Protein AF-A0A9N8HXL7-F1 (afdb_monomer_lite)

pLDDT: mean 75.92, std 20.75, range [25.47, 97.88]

Radius of gyration: 31.37 Å; chains: 1; bounding box: 71×109×78 Å

Foldseek 3Di:
DDDLLQDLVNLVVVLVPDDCQDLSVLVSVLCCCQVVVDDQDPPQPAWAALLRDPVSPFDWQQCDDAPSDPDGPVSLRTGTCSVPVSNNVSSNLQSQLRPGPPHDDFQALADVDDDFPAQQDADQVPRDGLVNLRSVRSSGHPVCNCPSPPPDQFSSCVLSHHPPDDQPQPAALAAAFKDWDPQQPAFPVRGPHGVVNLRSRRSGGNDPVVRVVSHQGVCLVTIDGDHPPPDDDDDDDDLFLQPVNDQQPAQQDADAPPGDGSVRLRPPPDDDPSCSSVSHPCLQFFVSCQLSHRPPVPDQPPLAALEDPQKDFDPQVQFQPAARDDDRHGLVSLRSRRSGTPDVVSRVRSSLSCVLSVRIDHPPPDPPVPDDPQPPFQQALAPPNADQPQQVDDDFLDSHGNVNVRVVSRVDGDDPLSVVLQVLCQQWFRSCQLSCRPPDDFPPQAALEPDQKDFPDQQFADVLRRHGNVSLRSRRSGTDDVVLRVLSNLLSHVGTIDHPPDDPDPDDDDDDDDDDDDDDDDDDDDDDDDDDDDDDDDDDDDDDDDDPVPPPSVVSNNSSSVSSNVVSVVSVVPNDDDDPPPDDDDDDDDD

Secondary structure (DSSP, 8-state):
-EETTEEHHHHHHHHTTS-TTSHHHHHHHHHHHHHS-PPPPTT---B--TT--TTS-----TTPBPTTSS-BTTTTTT-B-TTTHHHHHHHHHHHHHTT-TTPPPBP-SSTTS---S-TTPBPTTT--BHHHHHHHHHHSBTTTHHHHSTT-SB-HHHHTT-TT--------SSPBTBEE--TTPBPTTSTT-BHHHHHHHHTTB--HHHHHHIIIIIHHHHEES--TT---PPP-S---SSTTSPPPS-TT-EETTTTEEHHHHHHS---S-TTTTTTTHHHHHB-HHHHTT-TT------S--SS-BTBEES-TTPBP-SSS--TT-BHHHHHHHHHHB--HHHHHHHHHHHHHHT-EE-TT----SS-----TTB--SSGGGPPPS-TTPBPTTSS-BHHHHHHHHHHSBTTHHHHHHHHHHHTTB-HHHHTT-TTPPP-----SS-BTBEES-TT-EETTTTEEHHHHHHHHHHB--HHHHHHHHHHHHHHTEE-TT------PPP--------------------------------------TTSHHHHHHHHHHHHHHHHHHHHHHHH----------------

Organism: NCBI:txid568900

Sequence (591 aa):
MSFDGVTCTDWLAVAGNAPANSPQCAFDRMVGVWFCGCPVPAGVTETCTLCGDDDGTAPFNAEKTFPDSDVTCQDIESIPAIDGDATCRELRTMGDYCECPFAGERCSMCPGGGDPIYPNRTFLTTGESCQYILDILYASPRSDCGQYVPDMMIDFASYCGCPNTLAPRTCDLCPDGMTLGDPSKEVMLAPGATCGDFVTYAEHITGAQLCGFMHEVVALECCVGSPSGSSTHGTVEDCSFCGDGSSVAYPDRSIVGINTTCAELASRPIESDCHSTYDTELDLLLDTGIYCGCPNASESAGVCSFCPPGEELLYPEMMITHGVPVNHATCEEYAAMAESTYDPTFCSAVQSVGDLNGCCGVPGENATSGGPDLPADSCQLCEGGAHVQYGERLFLGTNINCRTYHQEMQTVPQGPVCDAIFSDFNATFDPQIYCGCPDAVSTGQCSLCPAGTEMVDPSIFISQILTTCGQMSDIADATSNEEFCSSIEQVGEYYCCFSPGTPPSTGPPGSTGPPGSDGDVRHLRSSVLPLPEAVKDEEDHVPGGVDTAKRPYHFAAIKAVDKVEKAITHLVDNGVVFRNTNDFVEEDHSN

Structure (mmCIF, N/CA/C/O backbone):
data_AF-A0A9N8HXL7-F1
#
_entry.id   AF-A0A9N8HXL7-F1
#
loop_
_atom_site.group_PDB
_atom_site.id
_atom_site.type_symbol
_atom_site.label_atom_id
_atom_site.label_alt_id
_atom_site.label_comp_id
_atom_site.label_asym_id
_atom_site.label_entity_id
_atom_site.label_seq_id
_atom_site.pdbx_PDB_ins_code
_atom_site.Cartn_x
_atom_site.Cartn_y
_atom_site.Cartn_z
_atom_site.occupancy
_atom_site.B_iso_or_equiv
_atom_site.auth_seq_id
_atom_site.auth_comp_id
_atom_site.auth_asym_id
_atom_site.auth_atom_id
_atom_site.pdbx_PDB_model_num
ATOM 1 N N . MET A 1 1 ? -21.945 7.891 7.919 1.00 59.03 1 MET A N 1
ATOM 2 C CA . MET A 1 1 ? -20.683 8.368 8.523 1.00 59.03 1 MET A CA 1
ATOM 3 C C . MET A 1 1 ? -19.655 7.278 8.297 1.00 59.03 1 MET A C 1
ATOM 5 O O . MET A 1 1 ? -20.061 6.129 8.148 1.00 59.03 1 MET A O 1
ATOM 9 N N . SER A 1 2 ? -18.380 7.632 8.217 1.00 61.41 2 SER A N 1
ATOM 10 C CA . SER A 1 2 ? -17.288 6.689 7.982 1.00 61.41 2 SER A CA 1
ATOM 11 C C . SER A 1 2 ? -16.109 7.050 8.870 1.00 61.41 2 SER A C 1
ATOM 13 O O . SER A 1 2 ? -15.784 8.231 8.983 1.00 61.41 2 SER A O 1
ATOM 15 N N . PHE A 1 3 ? -15.478 6.047 9.465 1.00 68.50 3 PHE A N 1
ATOM 16 C CA . PHE A 1 3 ? -14.226 6.189 10.200 1.00 68.50 3 PHE A CA 1
ATOM 17 C C . PHE A 1 3 ? -13.106 5.683 9.292 1.00 68.50 3 PHE A C 1
ATOM 19 O O . PHE A 1 3 ? -13.250 4.603 8.733 1.00 68.50 3 PHE A O 1
ATOM 26 N N . ASP A 1 4 ? -12.063 6.480 9.047 1.00 68.94 4 ASP A N 1
ATOM 27 C CA . ASP A 1 4 ? -11.021 6.156 8.050 1.00 68.94 4 ASP A CA 1
ATOM 28 C C . ASP A 1 4 ? -11.594 5.813 6.641 1.00 68.94 4 ASP A C 1
ATOM 30 O O . ASP A 1 4 ? -11.082 5.013 5.862 1.00 68.94 4 ASP A O 1
ATOM 34 N N . GLY A 1 5 ? -12.754 6.379 6.288 1.00 70.44 5 GLY A N 1
ATOM 35 C CA . GLY A 1 5 ? -13.493 6.022 5.063 1.00 70.44 5 GLY A CA 1
ATOM 36 C C . GLY A 1 5 ? -14.136 4.618 5.053 1.00 70.44 5 GLY A C 1
ATOM 37 O O . GLY A 1 5 ? -14.958 4.332 4.176 1.00 70.44 5 GLY A O 1
ATOM 38 N N . VAL A 1 6 ? -13.870 3.776 6.053 1.00 73.50 6 VAL A N 1
ATOM 39 C CA . VAL A 1 6 ? -14.610 2.538 6.344 1.00 73.50 6 VAL A CA 1
ATOM 40 C C . VAL A 1 6 ? -16.033 2.926 6.761 1.00 73.50 6 VAL A C 1
ATOM 42 O O . VAL A 1 6 ? -16.216 3.805 7.610 1.00 73.50 6 VAL A O 1
ATOM 45 N N . THR A 1 7 ? -17.071 2.357 6.134 1.00 85.25 7 THR A N 1
ATOM 46 C CA . THR A 1 7 ? -18.445 2.634 6.580 1.00 85.25 7 THR A CA 1
ATOM 47 C C . THR A 1 7 ? -18.757 1.840 7.843 1.00 85.25 7 THR A C 1
ATOM 49 O O . THR A 1 7 ? -18.029 0.940 8.250 1.00 85.25 7 THR A O 1
ATOM 52 N N . CYS A 1 8 ? -19.872 2.167 8.483 1.00 87.44 8 CYS A N 1
ATOM 53 C CA . CYS A 1 8 ? -20.307 1.459 9.678 1.00 87.44 8 CYS A CA 1
ATOM 54 C C . CYS A 1 8 ? -20.730 0.005 9.458 1.00 87.44 8 CYS A C 1
ATOM 56 O O . CYS A 1 8 ? -20.839 -0.726 10.442 1.00 87.44 8 CYS A O 1
ATOM 58 N N . THR A 1 9 ? -20.975 -0.408 8.216 1.00 84.75 9 THR A N 1
ATOM 59 C CA . THR A 1 9 ? -21.351 -1.788 7.906 1.00 84.75 9 THR A CA 1
ATOM 60 C C . THR A 1 9 ? -20.084 -2.600 7.575 1.00 84.75 9 THR A C 1
ATOM 62 O O . THR A 1 9 ? -19.847 -3.603 8.248 1.00 84.75 9 THR A O 1
ATOM 65 N N . ASP A 1 10 ? -19.167 -2.059 6.757 1.00 82.44 10 ASP A N 1
ATOM 66 C CA . ASP A 1 10 ? -17.783 -2.543 6.587 1.00 82.44 10 ASP A CA 1
ATOM 67 C C . ASP A 1 10 ? -17.081 -2.767 7.945 1.00 82.44 10 ASP A C 1
ATOM 69 O O . ASP A 1 10 ? -16.520 -3.830 8.218 1.00 82.44 10 ASP A O 1
ATOM 73 N N . TRP A 1 11 ? -17.134 -1.761 8.830 1.00 86.25 11 TRP A N 1
ATOM 74 C CA . TRP A 1 11 ? -16.525 -1.822 10.161 1.00 86.25 11 TRP A CA 1
ATOM 75 C C . TRP A 1 11 ? -17.117 -2.968 10.992 1.00 86.25 11 TRP A C 1
ATOM 77 O O . TRP A 1 11 ? -16.378 -3.677 11.673 1.00 86.25 11 TRP A O 1
ATOM 87 N N . LEU A 1 12 ? -18.434 -3.192 10.914 1.00 85.00 12 LEU A N 1
ATOM 88 C CA . LEU A 1 12 ? -19.108 -4.255 11.661 1.00 85.00 12 LEU A CA 1
ATOM 89 C C . LEU A 1 12 ? -18.654 -5.652 11.202 1.00 85.00 12 LEU A C 1
ATOM 91 O O . LEU A 1 12 ? -18.534 -6.550 12.038 1.00 85.00 12 LEU A O 1
ATOM 95 N N . ALA A 1 13 ? -18.371 -5.826 9.906 1.00 82.06 13 ALA A N 1
ATOM 96 C CA . ALA A 1 13 ? -17.837 -7.072 9.360 1.00 82.06 13 ALA A CA 1
ATOM 97 C C . ALA A 1 13 ? -16.423 -7.370 9.890 1.00 82.06 13 ALA A C 1
ATOM 99 O O . ALA A 1 13 ? -16.151 -8.488 10.327 1.00 82.06 13 ALA A O 1
ATOM 100 N N . VAL A 1 14 ? -15.540 -6.364 9.938 1.00 81.31 14 VAL A N 1
ATOM 101 C CA . VAL A 1 14 ? -14.172 -6.519 10.468 1.00 81.31 14 VAL A CA 1
ATOM 102 C C . VAL A 1 14 ? -14.176 -6.724 11.989 1.00 81.31 14 VAL A C 1
ATOM 104 O O . VAL A 1 14 ? -13.532 -7.645 12.495 1.00 81.31 14 VAL A O 1
ATOM 107 N N . ALA A 1 15 ? -14.953 -5.925 12.725 1.00 84.38 15 ALA A N 1
ATOM 108 C CA . ALA A 1 15 ? -15.041 -5.963 14.186 1.00 84.38 15 ALA A CA 1
ATOM 109 C C . ALA A 1 15 ? -15.518 -7.314 14.747 1.00 84.38 15 ALA A C 1
ATOM 111 O O . ALA A 1 15 ? -15.169 -7.678 15.872 1.00 84.38 15 ALA A O 1
ATOM 112 N N . GLY A 1 16 ? -16.300 -8.077 13.972 1.00 83.44 16 GLY A N 1
ATOM 113 C CA . GLY A 1 16 ? -16.744 -9.423 14.343 1.00 83.44 16 GLY A CA 1
ATOM 114 C C . GLY A 1 16 ? -15.603 -10.433 14.522 1.00 83.44 16 GLY A C 1
ATOM 115 O O . GLY A 1 16 ? -15.763 -11.400 15.268 1.00 83.44 16 GLY A O 1
ATOM 116 N N . ASN A 1 17 ? -14.448 -10.188 13.896 1.00 84.94 17 ASN A N 1
ATOM 117 C CA . ASN A 1 17 ? -13.295 -11.091 13.901 1.00 84.94 17 ASN A CA 1
ATOM 118 C C . ASN A 1 17 ? -12.303 -10.824 15.052 1.00 84.94 17 ASN A C 1
ATOM 120 O O . ASN A 1 17 ? -11.430 -11.650 15.330 1.00 84.94 17 ASN A O 1
ATOM 124 N N . ALA A 1 18 ? -12.434 -9.700 15.764 1.00 84.81 18 ALA A N 1
ATOM 125 C CA . ALA A 1 18 ? -11.556 -9.366 16.881 1.00 84.81 18 ALA A CA 1
ATOM 126 C C . ALA A 1 18 ? -11.794 -10.306 18.088 1.00 84.81 18 ALA A C 1
ATOM 128 O O . ALA A 1 18 ? -12.929 -10.437 18.559 1.00 84.81 18 ALA A O 1
ATOM 129 N N . PRO A 1 19 ? -10.753 -10.935 18.680 1.00 88.00 19 PRO A N 1
ATOM 130 C CA . PRO A 1 19 ? -10.935 -11.803 19.842 1.00 88.00 19 PRO A CA 1
ATOM 131 C C . PRO A 1 19 ? -11.591 -11.047 21.004 1.00 88.00 19 PRO A C 1
ATOM 133 O O . PRO A 1 19 ? -11.106 -9.990 21.399 1.00 88.00 19 PRO A O 1
ATOM 136 N N . ALA A 1 20 ? -12.644 -11.609 21.603 1.00 85.44 20 ALA A N 1
ATOM 137 C CA . ALA A 1 20 ? -13.567 -10.901 22.509 1.00 85.44 20 ALA A CA 1
ATOM 138 C C . ALA A 1 20 ? -12.960 -10.221 23.763 1.00 85.44 20 ALA A C 1
ATOM 140 O O . ALA A 1 20 ? -13.655 -9.474 24.442 1.00 85.44 20 ALA A O 1
ATOM 141 N N . ASN A 1 21 ? -11.694 -10.495 24.102 1.00 83.19 21 ASN A N 1
ATOM 142 C CA . ASN A 1 21 ? -10.963 -9.867 25.215 1.00 83.19 21 ASN A CA 1
ATOM 143 C C . ASN A 1 21 ? -9.659 -9.176 24.752 1.00 83.19 21 ASN A C 1
ATOM 145 O O . ASN A 1 21 ? -8.730 -9.018 25.543 1.00 83.19 21 ASN A O 1
ATOM 149 N N . SER A 1 22 ? -9.545 -8.849 23.462 1.00 86.06 22 SER A N 1
ATOM 150 C CA . SER A 1 22 ? -8.390 -8.155 22.882 1.00 86.06 22 SER A CA 1
ATOM 151 C C . SER A 1 22 ? -8.543 -6.627 22.953 1.00 86.06 22 SER A C 1
ATOM 153 O O . SER A 1 22 ? -9.677 -6.140 22.946 1.00 86.06 22 SER A O 1
ATOM 155 N N . PRO A 1 23 ? -7.424 -5.873 22.946 1.00 81.31 23 PRO A N 1
ATOM 156 C CA . PRO A 1 23 ? -7.419 -4.430 22.690 1.00 81.31 23 PRO A CA 1
ATOM 157 C C . PRO A 1 23 ? -8.242 -4.053 21.454 1.00 81.31 23 PRO A C 1
ATOM 159 O O . PRO A 1 23 ? -9.098 -3.178 21.530 1.00 81.31 23 PRO A O 1
ATOM 162 N N . GLN A 1 24 ? -8.068 -4.804 20.359 1.00 84.06 24 GLN A N 1
ATOM 163 C CA . GLN A 1 24 ? -8.791 -4.607 19.104 1.00 84.06 24 GLN A CA 1
ATOM 164 C C . GLN A 1 24 ? -10.314 -4.662 19.296 1.00 84.06 24 GLN A C 1
ATOM 166 O O . GLN A 1 24 ? -11.006 -3.735 18.905 1.00 84.06 24 GLN A O 1
ATOM 171 N N . CYS A 1 25 ? -10.847 -5.671 19.994 1.00 89.75 25 CYS A N 1
ATOM 172 C CA . CYS A 1 25 ? -12.292 -5.770 20.239 1.00 89.75 25 CYS A CA 1
ATOM 173 C C . CYS A 1 25 ? -12.832 -4.604 21.094 1.00 89.75 25 CYS A C 1
ATOM 175 O O . CYS A 1 25 ? -13.943 -4.124 20.857 1.00 89.75 25 CYS A O 1
ATOM 177 N N . ALA A 1 26 ? -12.055 -4.126 22.073 1.00 89.31 26 ALA A N 1
ATOM 178 C CA . ALA A 1 26 ? -12.432 -2.973 22.891 1.00 89.31 26 ALA A CA 1
ATOM 179 C C . ALA A 1 26 ? -12.397 -1.656 22.089 1.00 89.31 26 ALA A C 1
ATOM 181 O O . ALA A 1 26 ? -13.308 -0.837 22.232 1.00 89.31 26 ALA A O 1
ATOM 182 N N . PHE A 1 27 ? -11.393 -1.482 21.222 1.00 87.25 27 PHE A N 1
ATOM 183 C CA . PHE A 1 27 ? -11.298 -0.385 20.254 1.00 87.25 27 PHE A CA 1
ATOM 184 C C . PHE A 1 27 ? -12.463 -0.413 19.258 1.00 87.25 27 PHE A C 1
ATOM 186 O O . PHE A 1 27 ? -13.167 0.581 19.102 1.00 87.25 27 PHE A O 1
ATOM 193 N N . ASP A 1 28 ? -12.730 -1.567 18.650 1.00 89.19 28 ASP A N 1
ATOM 194 C CA . ASP A 1 28 ? -13.801 -1.735 17.677 1.00 89.19 28 ASP A CA 1
ATOM 195 C C . ASP A 1 28 ? -15.148 -1.388 18.305 1.00 89.19 28 ASP A C 1
ATOM 197 O O . ASP A 1 28 ? -15.876 -0.538 17.801 1.00 89.19 28 ASP A O 1
ATOM 201 N N . ARG A 1 29 ? -15.488 -1.968 19.461 1.00 90.31 29 ARG A N 1
ATOM 202 C CA . ARG A 1 29 ? -16.770 -1.675 20.125 1.00 90.31 29 ARG A CA 1
ATOM 203 C C . ARG A 1 29 ? -16.910 -0.209 20.527 1.00 90.31 29 ARG A C 1
ATOM 205 O O . ARG A 1 29 ? -18.027 0.312 20.511 1.00 90.31 29 ARG A O 1
ATOM 212 N N . MET A 1 30 ? -15.803 0.455 20.849 1.00 89.88 30 MET A N 1
ATOM 213 C CA . MET A 1 30 ? -15.746 1.899 21.054 1.00 89.88 30 MET A CA 1
ATOM 214 C C . MET A 1 30 ? -16.065 2.672 19.765 1.00 89.88 30 MET A C 1
ATOM 216 O O . MET A 1 30 ? -16.946 3.535 19.792 1.00 89.88 30 MET A O 1
ATOM 220 N N . VAL A 1 31 ? -15.438 2.316 18.639 1.00 87.38 31 VAL A N 1
ATOM 221 C CA . VAL A 1 31 ? -15.729 2.881 17.311 1.00 87.38 31 VAL A CA 1
ATOM 222 C C . VAL A 1 31 ? -17.202 2.667 16.938 1.00 87.38 31 VAL A C 1
ATOM 224 O O . VAL A 1 31 ? -17.898 3.626 16.612 1.00 87.38 31 VAL A O 1
ATOM 227 N N . GLY A 1 32 ? -17.733 1.452 17.079 1.00 90.50 32 GLY A N 1
ATOM 228 C CA . GLY A 1 32 ? -19.128 1.137 16.757 1.00 90.50 32 GLY A CA 1
ATOM 229 C C . GLY A 1 32 ? -20.151 1.943 17.563 1.00 90.50 32 GLY A C 1
ATOM 230 O O . GLY A 1 32 ? -21.114 2.478 17.012 1.00 90.50 32 GLY A O 1
ATOM 231 N N . VAL A 1 33 ? -19.952 2.082 18.877 1.00 90.38 33 VAL A N 1
ATOM 232 C CA . VAL A 1 33 ? -20.838 2.905 19.718 1.00 90.38 33 VAL A CA 1
ATOM 233 C C . VAL A 1 33 ? -20.767 4.377 19.328 1.00 90.38 33 VAL A C 1
ATOM 235 O O . VAL A 1 33 ? -21.809 5.028 19.226 1.00 90.38 33 VAL A O 1
ATOM 238 N N . TRP A 1 34 ? -19.562 4.904 19.115 1.00 83.75 34 TRP A N 1
ATOM 239 C CA . TRP A 1 34 ? -19.370 6.338 18.948 1.00 83.75 34 TRP A CA 1
ATOM 240 C C . TRP A 1 34 ? -19.646 6.831 17.512 1.00 83.75 34 TRP A C 1
ATOM 242 O O . TRP A 1 34 ? -20.420 7.772 17.336 1.00 83.75 34 TRP A O 1
ATOM 252 N N . PHE A 1 35 ? -19.122 6.158 16.484 1.00 83.81 35 PHE A N 1
ATOM 253 C CA . PHE A 1 35 ? -19.352 6.501 15.070 1.00 83.81 35 PHE A CA 1
ATOM 254 C C . PHE A 1 35 ? -20.648 5.950 14.505 1.00 83.81 35 PHE A C 1
ATOM 256 O O . PHE A 1 35 ? -21.363 6.629 13.767 1.00 83.81 35 PHE A O 1
ATOM 263 N N . CYS A 1 36 ? -20.920 4.684 14.809 1.00 89.44 36 CYS A N 1
ATOM 264 C CA . CYS A 1 36 ? -21.985 3.928 14.161 1.00 89.44 36 CYS A CA 1
ATOM 265 C C . CYS A 1 36 ? -23.289 3.952 14.954 1.00 89.44 36 CYS A C 1
ATOM 267 O O . CYS A 1 36 ? -24.288 3.365 14.537 1.00 89.44 36 CYS A O 1
ATOM 269 N N . GLY A 1 37 ? -23.301 4.675 16.078 1.00 89.44 37 GLY A N 1
ATOM 270 C CA . GLY A 1 37 ? -24.470 4.838 16.928 1.00 89.44 37 GLY A CA 1
ATOM 271 C C . GLY A 1 37 ? -24.948 3.521 17.535 1.00 89.44 37 GLY A C 1
ATOM 272 O O . GLY A 1 37 ? -26.128 3.410 17.880 1.00 89.44 37 GLY A O 1
ATOM 273 N N . CYS A 1 38 ? -24.072 2.512 17.652 1.00 90.44 38 CYS A N 1
ATOM 274 C CA . CYS A 1 38 ? -24.428 1.265 18.314 1.00 90.44 38 CYS A CA 1
ATOM 275 C C . CYS A 1 38 ? -24.869 1.561 19.761 1.00 90.44 38 CYS A C 1
ATOM 277 O O . CYS A 1 38 ? -24.256 2.380 20.451 1.00 90.44 38 CYS A O 1
ATOM 279 N N . PRO A 1 39 ? -25.943 0.922 20.255 1.00 91.31 39 PRO A N 1
ATOM 280 C CA . PRO A 1 39 ? -26.485 1.241 21.566 1.00 91.31 39 PRO A CA 1
ATOM 281 C C . PRO A 1 39 ? -25.496 0.871 22.678 1.00 91.31 39 PRO A C 1
ATOM 283 O O . PRO A 1 39 ? -25.076 -0.281 22.793 1.00 91.31 39 PRO A O 1
ATOM 286 N N . VAL A 1 40 ? -25.187 1.841 23.543 1.00 93.19 40 VAL A N 1
ATOM 287 C CA . VAL A 1 40 ? -24.407 1.615 24.770 1.00 93.19 40 VAL A CA 1
ATOM 288 C C . VAL A 1 40 ? -25.087 0.521 25.617 1.00 93.19 40 VAL A C 1
ATOM 290 O O . VAL A 1 40 ? -26.293 0.627 25.875 1.00 93.19 40 VAL A O 1
ATOM 293 N N . PRO A 1 41 ? -24.360 -0.517 26.081 1.00 92.38 41 PRO A N 1
ATOM 294 C CA . PRO A 1 41 ? -24.943 -1.579 26.896 1.00 92.38 41 PRO A CA 1
ATOM 295 C C . PRO A 1 41 ? -25.628 -1.060 28.168 1.00 92.38 41 PRO A C 1
ATOM 297 O O . PRO A 1 41 ? -25.108 -0.208 28.893 1.00 92.38 41 PRO A O 1
ATOM 300 N N . ALA A 1 42 ? -26.809 -1.604 28.470 1.00 93.50 42 ALA A N 1
ATOM 301 C CA . ALA A 1 42 ? -27.599 -1.177 29.620 1.00 93.50 42 ALA A CA 1
ATOM 302 C C . ALA A 1 42 ? -26.855 -1.440 30.943 1.00 93.50 42 ALA A C 1
ATOM 304 O O . ALA A 1 42 ? -26.636 -2.588 31.324 1.00 93.50 42 ALA A O 1
ATOM 305 N N . GLY A 1 43 ? -26.520 -0.365 31.661 1.00 91.19 43 GLY A N 1
ATOM 306 C CA . GLY A 1 43 ? -25.771 -0.412 32.922 1.00 91.19 43 GLY A CA 1
ATOM 307 C C . GLY A 1 43 ? -24.393 0.250 32.860 1.00 91.19 43 GLY A C 1
ATOM 308 O O . GLY A 1 43 ? -23.840 0.543 33.915 1.00 91.19 43 GLY A O 1
ATOM 309 N N . VAL A 1 44 ? -23.874 0.560 31.666 1.00 93.81 44 VAL A N 1
ATOM 310 C CA . VAL A 1 44 ? -22.677 1.400 31.513 1.00 93.81 44 VAL A CA 1
ATOM 311 C C . VAL A 1 44 ? -23.052 2.847 31.847 1.00 93.81 44 VAL A C 1
ATOM 313 O O . VAL A 1 44 ? -23.717 3.529 31.070 1.00 93.81 44 VAL A O 1
ATOM 316 N N . THR A 1 45 ? -22.668 3.299 33.041 1.00 92.12 45 THR A N 1
ATOM 317 C CA . THR A 1 45 ? -22.830 4.694 33.503 1.00 92.12 45 THR A CA 1
ATOM 318 C C . THR A 1 45 ? -21.505 5.424 33.689 1.00 92.12 45 THR A C 1
ATOM 320 O O . THR A 1 45 ? -21.502 6.614 33.988 1.00 92.12 45 THR A O 1
ATOM 323 N N . GLU A 1 46 ? -20.393 4.705 33.573 1.00 92.25 46 GLU A N 1
ATOM 324 C CA . GLU A 1 46 ? -19.041 5.239 33.699 1.00 92.25 46 GLU A CA 1
ATOM 325 C C . GLU A 1 46 ? -18.545 5.686 32.319 1.00 92.25 46 GLU A C 1
ATOM 327 O O . GLU A 1 46 ? -18.828 5.044 31.305 1.00 92.25 46 GLU A O 1
ATOM 332 N N . THR A 1 47 ? -17.824 6.803 32.282 1.00 92.31 47 THR A N 1
ATOM 333 C CA . THR A 1 47 ? -17.155 7.336 31.090 1.00 92.31 47 THR A CA 1
ATOM 334 C C . THR A 1 47 ? -15.656 7.300 31.316 1.00 92.31 47 THR A C 1
ATOM 336 O O . THR A 1 47 ? -15.180 7.659 32.393 1.00 92.31 47 THR A O 1
ATOM 339 N N . CYS A 1 48 ? -14.914 6.898 30.297 1.00 92.19 48 CYS A N 1
ATOM 340 C CA . CYS A 1 48 ? -13.466 6.948 30.309 1.00 92.19 48 CYS A CA 1
ATOM 341 C C . CYS A 1 48 ? -12.995 8.392 30.088 1.00 92.19 48 CYS A C 1
ATOM 343 O O . CYS A 1 48 ? -13.575 9.106 29.275 1.00 92.19 48 CYS A O 1
ATOM 345 N N . THR A 1 49 ? -11.946 8.813 30.796 1.00 91.69 49 THR A N 1
ATOM 346 C CA . THR A 1 49 ? -11.248 10.082 30.545 1.00 91.69 49 THR A CA 1
ATOM 347 C C . THR A 1 49 ? -10.026 9.824 29.669 1.00 91.69 49 THR A C 1
ATOM 349 O O . THR A 1 49 ? -9.191 8.977 30.002 1.00 91.69 49 THR A O 1
ATOM 352 N N . LEU A 1 50 ? -9.912 10.563 28.563 1.00 91.00 50 LEU A N 1
ATOM 353 C CA . LEU A 1 50 ? -8.851 10.406 27.560 1.00 91.00 50 LEU A CA 1
ATOM 354 C C . LEU A 1 50 ? -7.434 10.452 28.161 1.00 91.00 50 LEU A C 1
ATOM 356 O O . LEU A 1 50 ? -6.629 9.553 27.935 1.00 91.00 50 LEU A O 1
ATOM 360 N N . CYS A 1 51 ? -7.151 11.451 29.000 1.00 91.38 51 CYS A N 1
ATOM 361 C CA . CYS A 1 51 ? -5.841 11.611 29.641 1.00 91.38 51 CYS A CA 1
ATOM 362 C C . CYS A 1 51 ? -5.641 10.803 30.929 1.00 91.38 51 CYS A C 1
ATOM 364 O O . CYS A 1 51 ? -4.571 10.876 31.535 1.00 91.38 51 CYS A O 1
ATOM 366 N N . GLY A 1 52 ? -6.650 10.041 31.358 1.00 83.00 52 GLY A N 1
ATOM 367 C CA . GLY A 1 52 ? -6.548 9.096 32.466 1.00 83.00 52 GLY A CA 1
ATOM 368 C C . GLY A 1 52 ? -6.225 9.674 33.848 1.00 83.00 52 GLY A C 1
ATOM 369 O O . GLY A 1 52 ? -5.939 8.880 34.745 1.00 83.00 52 GLY A O 1
ATOM 370 N N . ASP A 1 53 ? -6.269 10.996 34.043 1.00 79.44 53 ASP A N 1
ATOM 371 C CA . ASP A 1 53 ? -6.152 11.605 35.365 1.00 79.44 53 ASP A CA 1
ATOM 372 C C . ASP A 1 53 ? -7.445 11.409 36.170 1.00 79.44 53 ASP A C 1
ATOM 374 O O . ASP A 1 53 ? -8.547 11.470 35.620 1.00 79.44 53 ASP A O 1
ATOM 378 N N . ASP A 1 54 ? -7.306 11.163 37.478 1.00 73.88 54 ASP A N 1
ATOM 379 C CA . ASP A 1 54 ? -8.423 10.803 38.370 1.00 73.88 54 ASP A CA 1
ATOM 380 C C . ASP A 1 54 ? -9.521 11.887 38.439 1.00 73.88 54 ASP A C 1
ATOM 382 O O . ASP A 1 54 ? -10.672 11.579 38.751 1.00 73.88 54 ASP A O 1
ATOM 386 N N . ASP A 1 55 ? -9.169 13.143 38.137 1.00 78.88 55 ASP A N 1
ATOM 387 C CA . ASP A 1 55 ? -10.075 14.297 38.141 1.00 78.88 55 ASP A CA 1
ATOM 388 C C . ASP A 1 55 ? -10.649 14.635 36.742 1.00 78.88 55 ASP A C 1
ATOM 390 O O . ASP A 1 55 ? -11.587 15.429 36.655 1.00 78.88 55 ASP A O 1
ATOM 394 N N . GLY A 1 56 ? -10.126 14.051 35.652 1.00 76.62 56 GLY A N 1
ATOM 395 C CA . GLY A 1 56 ? -10.558 14.329 34.271 1.00 76.62 56 GLY A CA 1
ATOM 396 C C . GLY A 1 56 ? -10.288 15.765 33.799 1.00 76.62 56 GLY A C 1
ATOM 397 O O . GLY A 1 56 ? -11.112 16.360 33.113 1.00 76.62 56 GLY A O 1
ATOM 398 N N . THR A 1 57 ? -9.168 16.350 34.225 1.00 84.69 57 THR A N 1
ATOM 399 C CA . THR A 1 57 ? -8.805 17.765 34.019 1.00 84.69 57 THR A CA 1
ATOM 400 C C . THR A 1 57 ? -7.496 17.975 33.264 1.00 84.69 57 THR A C 1
ATOM 402 O O . THR A 1 57 ? -7.127 19.123 32.992 1.00 84.69 57 THR A O 1
ATOM 405 N N . ALA A 1 58 ? -6.757 16.907 32.958 1.00 88.62 58 ALA A N 1
ATOM 406 C CA . ALA A 1 58 ? -5.488 17.024 32.262 1.00 88.62 58 ALA A CA 1
ATOM 407 C C . ALA A 1 58 ? -5.707 17.587 30.840 1.00 88.62 58 ALA A C 1
ATOM 409 O O . ALA A 1 58 ? -6.558 17.087 30.106 1.00 88.62 58 ALA A O 1
ATOM 410 N N . PRO A 1 59 ? -4.966 18.638 30.438 1.00 92.25 59 PRO A N 1
ATOM 411 C CA . PRO A 1 59 ? -5.157 19.268 29.140 1.00 92.25 59 PRO A CA 1
ATOM 412 C C . PRO A 1 59 ? -4.754 18.327 28.003 1.00 92.25 59 PRO A C 1
ATOM 414 O O . PRO A 1 59 ? -3.751 17.624 28.101 1.00 92.25 59 PRO A O 1
ATOM 417 N N . PHE A 1 60 ? -5.498 18.393 26.906 1.00 94.25 60 PHE A N 1
ATOM 418 C CA . PHE A 1 60 ? -5.209 17.715 25.646 1.00 94.25 60 PHE A CA 1
ATOM 419 C C . PHE A 1 60 ? -5.495 18.662 24.477 1.00 94.25 60 PHE A C 1
ATOM 421 O O . PHE A 1 60 ? -6.144 19.701 24.636 1.00 94.25 60 PHE A O 1
ATOM 428 N N . ASN A 1 61 ? -4.999 18.318 23.295 1.00 94.25 61 ASN A N 1
ATOM 429 C CA . ASN A 1 61 ? -5.207 19.085 22.077 1.00 94.25 61 ASN A CA 1
ATOM 430 C C . ASN A 1 61 ? -6.560 18.725 21.448 1.00 94.25 61 ASN A C 1
ATOM 432 O O . ASN A 1 61 ? -6.648 17.895 20.549 1.00 94.25 61 ASN A O 1
ATOM 436 N N . ALA A 1 62 ? -7.620 19.342 21.971 1.00 94.81 62 ALA A N 1
ATOM 437 C CA . ALA A 1 62 ? -9.011 19.072 21.613 1.00 94.81 62 ALA A CA 1
ATOM 438 C C . ALA A 1 62 ? -9.313 19.169 20.105 1.00 94.81 62 ALA A C 1
ATOM 440 O O . ALA A 1 62 ? -10.099 18.378 19.599 1.00 94.81 62 ALA A O 1
ATOM 441 N N . GLU A 1 63 ? -8.669 20.092 19.384 1.00 95.44 63 GLU A N 1
ATOM 442 C CA . GLU A 1 63 ? -8.910 20.343 17.952 1.00 95.44 63 GLU A CA 1
ATOM 443 C C . GLU A 1 63 ? -8.139 19.387 17.022 1.00 95.44 63 GLU A C 1
ATOM 445 O O . GLU A 1 63 ? -8.332 19.421 15.808 1.00 95.44 63 GLU A O 1
ATOM 450 N N . LYS A 1 64 ? -7.256 18.538 17.562 1.00 90.75 64 LYS A N 1
ATOM 451 C CA . LYS A 1 64 ? -6.411 17.650 16.761 1.00 90.75 64 LYS A CA 1
ATOM 452 C C . LYS A 1 64 ? -7.224 16.512 16.147 1.00 90.75 64 LYS A C 1
ATOM 454 O O . LYS A 1 64 ? -7.820 15.720 16.874 1.00 90.75 64 LYS A O 1
ATOM 459 N N . THR A 1 65 ? -7.218 16.434 14.820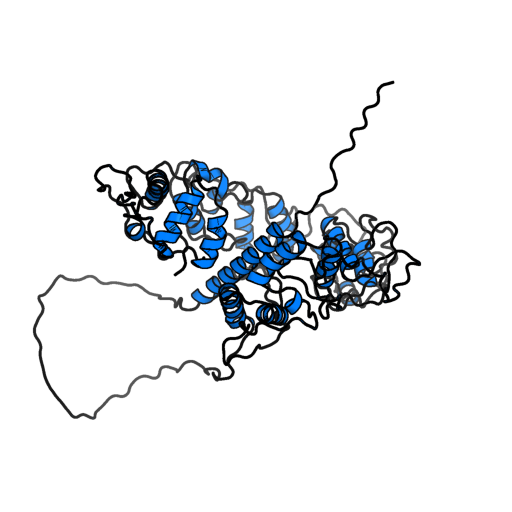 1.00 89.50 65 THR A N 1
ATOM 460 C CA . THR A 1 65 ? -7.887 15.391 14.032 1.00 89.50 65 THR A CA 1
ATOM 461 C C . THR A 1 65 ? -7.020 14.148 13.887 1.00 89.50 65 THR A C 1
ATOM 463 O O . THR A 1 65 ? -5.853 14.293 13.532 1.00 89.50 65 THR A O 1
ATOM 466 N N . PHE A 1 66 ? -7.571 12.951 14.092 1.00 84.81 66 PHE A N 1
ATOM 467 C CA . PHE A 1 66 ? -6.893 11.689 13.766 1.00 84.81 66 PHE A CA 1
ATOM 468 C C . PHE A 1 66 ? -6.628 11.572 12.251 1.00 84.81 66 PHE A C 1
ATOM 470 O O . PHE A 1 66 ? -7.356 12.182 11.462 1.00 84.81 66 PHE A O 1
ATOM 477 N N . PRO A 1 67 ? -5.616 10.794 11.814 1.00 80.06 67 PRO A N 1
ATOM 478 C CA . PRO A 1 67 ? -5.372 10.549 10.392 1.00 80.06 67 PRO A CA 1
ATOM 479 C C . PRO A 1 67 ? -6.631 10.052 9.675 1.00 80.06 67 PRO A C 1
ATOM 481 O O . PRO A 1 67 ? -7.472 9.381 10.277 1.00 80.06 67 PRO A O 1
ATOM 484 N N . ASP A 1 68 ? -6.771 10.431 8.404 1.00 79.31 68 ASP A N 1
ATOM 485 C CA . ASP A 1 68 ? -7.841 10.001 7.493 1.00 79.31 68 ASP A CA 1
ATOM 486 C C . ASP A 1 68 ? -9.293 10.150 7.990 1.00 79.31 68 ASP A C 1
ATOM 488 O O . ASP A 1 68 ? -10.225 9.541 7.453 1.00 79.31 68 ASP A O 1
ATOM 492 N N . SER A 1 69 ? -9.524 11.003 8.990 1.00 82.06 69 SER A N 1
ATOM 493 C CA . SER A 1 69 ? -10.835 11.155 9.611 1.00 82.06 69 SER A CA 1
ATOM 494 C C . SER A 1 69 ? -11.110 12.582 10.095 1.00 82.06 69 SER A C 1
ATOM 496 O O . SER A 1 69 ? -10.227 13.293 10.566 1.00 82.06 69 SER A O 1
ATOM 498 N N . ASP A 1 70 ? -12.380 12.996 10.042 1.00 83.62 70 ASP A N 1
ATOM 499 C CA . ASP A 1 70 ? -12.858 14.291 10.567 1.00 83.62 70 ASP A CA 1
ATOM 500 C C . ASP A 1 70 ? -12.958 14.301 12.114 1.00 83.62 70 ASP A C 1
ATOM 502 O O . ASP A 1 70 ? -13.781 14.999 12.703 1.00 83.62 70 ASP A O 1
ATOM 506 N N . VAL A 1 71 ? -12.173 13.452 12.777 1.00 84.75 71 VAL A N 1
ATOM 507 C CA . VAL A 1 71 ? -12.366 12.992 14.155 1.00 84.75 71 VAL A CA 1
ATOM 508 C C . VAL A 1 71 ? -11.423 13.722 15.063 1.00 84.75 71 VAL A C 1
ATOM 510 O O . VAL A 1 71 ? -10.222 13.480 15.012 1.00 84.75 71 VAL A O 1
ATOM 513 N N . THR A 1 72 ? -11.947 14.593 15.912 1.00 91.50 72 THR A N 1
ATOM 514 C CA . THR A 1 72 ? -11.107 15.346 16.832 1.00 91.50 72 THR A CA 1
ATOM 515 C C . THR A 1 72 ? -10.913 14.604 18.150 1.00 91.50 72 THR A C 1
ATOM 517 O O . THR A 1 72 ? -11.762 13.832 18.600 1.00 91.50 72 THR A O 1
ATOM 520 N N . CYS A 1 73 ? -9.809 14.892 18.833 1.00 93.38 73 CYS A N 1
ATOM 521 C CA . CYS A 1 73 ? -9.589 14.452 20.208 1.00 93.38 73 CYS A CA 1
ATOM 522 C C . CYS A 1 73 ? -10.715 14.884 21.168 1.00 93.38 73 CYS A C 1
ATOM 524 O O . CYS A 1 73 ? -10.979 14.195 22.152 1.00 93.38 73 CYS A O 1
ATOM 526 N N . GLN A 1 74 ? -11.399 16.001 20.887 1.00 93.81 74 GLN A N 1
ATOM 527 C CA . GLN A 1 74 ? -12.577 16.442 21.637 1.00 93.81 74 GLN A CA 1
ATOM 528 C C . GLN A 1 74 ? -13.744 15.456 21.525 1.00 93.81 74 GLN A C 1
ATOM 530 O O . GLN A 1 74 ? -14.480 15.270 22.496 1.00 93.81 74 GLN A O 1
ATOM 535 N N . ASP A 1 75 ? -13.920 14.819 20.370 1.00 89.50 75 ASP A N 1
ATOM 536 C CA . ASP A 1 75 ? -15.050 13.922 20.152 1.00 89.50 75 ASP A CA 1
ATOM 537 C C . ASP A 1 75 ? -14.885 12.585 20.899 1.00 89.50 75 ASP A C 1
ATOM 539 O O . ASP A 1 75 ? -15.879 11.977 21.301 1.00 89.50 75 ASP A O 1
ATOM 543 N N . ILE A 1 76 ? -13.637 12.173 21.167 1.00 89.75 76 ILE A N 1
ATOM 544 C CA . ILE A 1 76 ? -13.305 10.975 21.958 1.00 89.75 76 ILE A CA 1
ATOM 545 C C . ILE A 1 76 ? -13.063 11.245 23.455 1.00 89.75 76 ILE A C 1
ATOM 547 O O . ILE A 1 76 ? -12.807 10.304 24.203 1.00 89.75 76 ILE A O 1
ATOM 551 N N . GLU A 1 77 ? -13.153 12.497 23.928 1.00 89.44 77 GLU A N 1
ATOM 552 C CA . GLU A 1 77 ? -12.827 12.870 25.321 1.00 89.44 77 GLU A CA 1
ATOM 553 C C . GLU A 1 77 ? -13.592 12.032 26.365 1.00 89.44 77 GLU A C 1
ATOM 555 O O . GLU A 1 77 ? -13.043 11.688 27.415 1.00 89.44 77 GLU A O 1
ATOM 560 N N . SER A 1 78 ? -14.864 11.727 26.076 1.00 82.69 78 SER A N 1
ATOM 561 C CA . SER A 1 78 ? -15.843 11.190 27.032 1.00 82.69 78 SER A CA 1
ATOM 562 C C . SER A 1 78 ? -16.585 9.954 26.511 1.00 82.69 78 SER A C 1
ATOM 564 O O . SER A 1 78 ? -17.814 9.856 26.555 1.00 82.69 78 SER A O 1
ATOM 566 N N . ILE A 1 79 ? -15.830 8.966 26.034 1.00 89.69 79 ILE A N 1
ATOM 567 C CA . ILE A 1 79 ? -16.399 7.699 25.566 1.00 89.69 79 ILE A CA 1
ATOM 568 C C . ILE A 1 79 ? -16.922 6.858 26.755 1.00 89.69 79 ILE A C 1
ATOM 570 O O . ILE A 1 79 ? -16.236 6.730 27.775 1.00 89.69 79 ILE A O 1
ATOM 574 N N . PRO A 1 80 ? -18.130 6.257 26.665 1.00 93.12 80 PRO A N 1
ATOM 575 C CA . PRO A 1 80 ? -18.641 5.347 27.690 1.00 93.12 80 PRO A CA 1
ATOM 576 C C . PRO A 1 80 ? -17.716 4.144 27.905 1.00 93.12 80 PRO A C 1
ATOM 578 O O . PRO A 1 80 ? -17.188 3.580 26.949 1.00 93.12 80 PRO A O 1
ATOM 581 N N . ALA A 1 81 ? -17.573 3.689 29.148 1.00 94.12 81 ALA A N 1
ATOM 582 C CA . ALA A 1 81 ? -16.766 2.525 29.510 1.00 94.12 81 ALA A CA 1
ATOM 583 C C . ALA A 1 81 ? -17.479 1.208 29.129 1.00 94.12 81 ALA A C 1
ATOM 585 O O . ALA A 1 81 ? -17.926 0.446 29.987 1.00 94.12 81 ALA A O 1
ATOM 586 N N . ILE A 1 82 ? -17.633 0.973 27.822 1.00 93.81 82 ILE A N 1
ATOM 587 C CA . ILE A 1 82 ? -18.425 -0.107 27.205 1.00 93.81 82 ILE A CA 1
ATOM 588 C C . ILE A 1 82 ? -18.033 -1.492 27.740 1.00 93.81 82 ILE A C 1
ATOM 590 O O . ILE A 1 82 ? -18.909 -2.325 27.975 1.00 93.81 82 ILE A O 1
ATOM 594 N N . ASP A 1 83 ? -16.737 -1.696 27.977 1.00 90.69 83 ASP A N 1
ATOM 595 C CA . ASP A 1 83 ? -16.129 -2.880 28.591 1.00 90.69 83 ASP A CA 1
ATOM 596 C C . ASP A 1 83 ? -15.347 -2.521 29.871 1.00 90.69 83 ASP A C 1
ATOM 598 O O . ASP A 1 83 ? -14.354 -3.160 30.232 1.00 90.69 83 ASP A O 1
ATOM 602 N N . GLY A 1 84 ? -15.788 -1.468 30.569 1.00 92.19 84 GLY A N 1
ATOM 603 C CA . GLY A 1 84 ? -15.166 -0.968 31.793 1.00 92.19 84 GLY A CA 1
ATOM 604 C C . GLY A 1 84 ? -13.708 -0.547 31.582 1.00 92.19 84 GLY A C 1
ATOM 605 O O . GLY A 1 84 ? -13.368 0.144 30.618 1.00 92.19 84 GLY A O 1
ATOM 606 N N . ASP A 1 85 ? -12.834 -1.023 32.473 1.00 90.62 85 ASP A N 1
ATOM 607 C CA . ASP A 1 85 ? -11.387 -0.773 32.458 1.00 90.62 85 ASP A CA 1
ATOM 608 C C . ASP A 1 85 ? -10.693 -1.131 31.132 1.00 90.62 85 ASP A C 1
ATOM 610 O O . ASP A 1 85 ? -9.610 -0.607 30.871 1.00 90.62 85 ASP A O 1
ATOM 614 N N . ALA A 1 86 ? -11.258 -2.027 30.311 1.00 89.88 86 ALA A N 1
ATOM 615 C CA . ALA A 1 86 ? -10.684 -2.373 29.010 1.00 89.88 86 ALA A CA 1
ATOM 616 C C . ALA A 1 86 ? -10.828 -1.203 28.025 1.00 89.88 86 ALA A C 1
ATOM 618 O O . ALA A 1 86 ? -9.821 -0.685 27.550 1.00 89.88 86 ALA A O 1
ATOM 619 N N . THR A 1 87 ? -12.052 -0.701 27.817 1.00 91.69 87 THR A N 1
ATOM 620 C CA . THR A 1 87 ? -12.301 0.497 26.995 1.00 91.69 87 THR A CA 1
ATOM 621 C C . THR A 1 87 ? -11.503 1.694 27.506 1.00 91.69 87 THR A C 1
ATOM 623 O O . THR A 1 87 ? -10.887 2.403 26.719 1.00 91.69 87 THR A O 1
ATOM 626 N N . CYS A 1 88 ? -11.437 1.896 28.827 1.00 92.06 88 CYS A N 1
ATOM 627 C CA . CYS A 1 88 ? -10.694 3.028 29.383 1.00 92.06 88 CYS A CA 1
ATOM 628 C C . CYS A 1 88 ? -9.174 2.886 29.259 1.00 92.06 88 CYS A C 1
ATOM 630 O O . CYS A 1 88 ? -8.473 3.894 29.299 1.00 92.06 88 CYS A O 1
ATOM 632 N N . ARG A 1 89 ? -8.648 1.667 29.112 1.00 89.88 89 ARG A N 1
ATOM 633 C CA . ARG A 1 89 ? -7.230 1.439 28.830 1.00 89.88 89 ARG A CA 1
ATOM 634 C C . ARG A 1 89 ? -6.901 1.755 27.380 1.00 89.88 89 ARG A C 1
ATOM 636 O O . ARG A 1 89 ? -5.936 2.476 27.158 1.00 89.88 89 ARG A O 1
ATOM 643 N N . GLU A 1 90 ? -7.718 1.288 26.441 1.00 89.06 90 GLU A N 1
ATOM 644 C CA . GLU A 1 90 ? -7.506 1.570 25.018 1.00 89.06 90 GLU A CA 1
ATOM 645 C C . GLU A 1 90 ? -7.768 3.040 24.674 1.00 89.06 90 GLU A C 1
ATOM 647 O O . GLU A 1 90 ? -7.012 3.631 23.917 1.00 89.06 90 GLU A O 1
ATOM 652 N N . LEU A 1 91 ? -8.735 3.710 25.312 1.00 90.00 91 LEU A N 1
ATOM 653 C CA . LEU A 1 91 ? -8.878 5.159 25.135 1.00 90.00 91 LEU A CA 1
ATOM 654 C C . LEU A 1 91 ? -7.621 5.919 25.601 1.00 90.00 91 LEU A C 1
ATOM 656 O O . LEU A 1 91 ? -7.205 6.888 24.973 1.00 90.00 91 LEU A O 1
ATOM 660 N N . ARG A 1 92 ? -6.974 5.469 26.682 1.00 88.81 92 ARG A N 1
ATOM 661 C CA . ARG A 1 92 ? -5.749 6.106 27.190 1.00 88.81 92 ARG A CA 1
ATOM 662 C C . ARG A 1 92 ? -4.542 5.917 26.273 1.00 88.81 92 ARG A C 1
ATOM 664 O O . ARG A 1 92 ? -3.650 6.754 26.339 1.00 88.81 92 ARG A O 1
ATOM 671 N N . THR A 1 93 ? -4.501 4.893 25.413 1.00 86.75 93 THR A N 1
ATOM 672 C CA . THR A 1 93 ? -3.425 4.780 24.409 1.00 86.75 93 THR A CA 1
ATOM 673 C C . THR A 1 93 ? -3.550 5.864 23.332 1.00 86.75 93 THR A C 1
ATOM 675 O O . THR A 1 93 ? -2.539 6.353 22.840 1.00 86.75 93 THR A O 1
ATOM 678 N N . MET A 1 94 ? -4.769 6.345 23.058 1.00 88.19 94 MET A N 1
ATOM 679 C CA . MET A 1 94 ? -5.027 7.513 22.201 1.00 88.19 94 MET A CA 1
ATOM 680 C C . MET A 1 94 ? -4.758 8.857 22.883 1.00 88.19 94 MET A C 1
ATOM 682 O O . MET A 1 94 ? -4.531 9.860 22.203 1.00 88.19 94 MET A O 1
ATOM 686 N N . GLY A 1 95 ? -4.764 8.897 24.220 1.00 89.50 95 GLY A N 1
ATOM 687 C CA . GLY A 1 95 ? -4.391 10.088 24.987 1.00 89.50 95 GLY A CA 1
ATOM 688 C C . GLY A 1 95 ? -2.998 10.600 24.609 1.00 89.50 95 GLY A C 1
ATOM 689 O O . GLY A 1 95 ? -2.765 11.811 24.578 1.00 89.50 95 GLY A O 1
ATOM 690 N N . ASP A 1 96 ? -2.106 9.687 24.217 1.00 84.50 96 ASP A N 1
ATOM 691 C CA . ASP A 1 96 ? -0.828 10.003 23.592 1.00 84.50 96 ASP A CA 1
ATOM 692 C C . ASP A 1 96 ? -1.029 10.871 22.346 1.00 84.50 96 ASP A C 1
ATOM 694 O O . ASP A 1 96 ? -0.592 12.022 22.355 1.00 84.50 96 ASP A O 1
ATOM 698 N N . TYR A 1 97 ? -1.723 10.385 21.309 1.00 88.25 97 TYR A N 1
ATOM 699 C CA . TYR A 1 97 ? -1.978 11.138 20.071 1.00 88.25 97 TYR A CA 1
ATOM 700 C C . TYR A 1 97 ? -2.457 12.569 20.351 1.00 88.25 97 TYR A C 1
ATOM 702 O O . TYR A 1 97 ? -1.899 13.539 19.820 1.00 88.25 97 TYR A O 1
ATOM 710 N N . CYS A 1 98 ? -3.406 12.675 21.282 1.00 92.31 98 CYS A N 1
ATOM 711 C CA . CYS A 1 98 ? -4.073 13.890 21.731 1.00 92.31 98 CYS A CA 1
ATOM 712 C C . CYS A 1 98 ? -3.264 14.785 22.687 1.00 92.31 98 CYS A C 1
ATOM 714 O O . CYS A 1 98 ? -3.798 15.763 23.198 1.00 92.31 98 CYS A O 1
ATOM 716 N N . GLU A 1 99 ? -1.972 14.518 22.896 1.00 91.31 99 GLU A N 1
ATOM 717 C CA . GLU A 1 99 ? -1.050 15.377 23.662 1.00 91.31 99 GLU A CA 1
ATOM 718 C C . GLU A 1 99 ? -1.357 15.475 25.170 1.00 91.31 99 GLU A C 1
ATOM 720 O O . GLU A 1 99 ? -1.000 16.456 25.824 1.00 91.31 99 GLU A O 1
ATOM 725 N N . CYS A 1 100 ? -1.937 14.422 25.755 1.00 91.81 100 CYS A N 1
ATOM 726 C CA . CYS A 1 100 ? -2.087 14.312 27.204 1.00 91.81 100 CYS A CA 1
ATOM 727 C C . CYS A 1 100 ? -0.720 14.369 27.933 1.00 91.81 100 CYS A C 1
ATOM 729 O O . CYS A 1 100 ? 0.246 13.730 27.510 1.00 91.81 100 CYS A O 1
ATOM 731 N N . PRO A 1 101 ? -0.605 15.062 29.084 1.00 87.69 101 PRO A N 1
ATOM 732 C CA . PRO A 1 101 ? 0.674 15.308 29.766 1.00 87.69 101 PRO A CA 1
ATOM 733 C C . PRO A 1 101 ? 1.291 14.075 30.444 1.00 87.69 101 PRO A C 1
ATOM 735 O O . PRO A 1 101 ? 2.452 14.122 30.852 1.00 87.69 101 PRO A O 1
ATOM 738 N N . PHE A 1 102 ? 0.521 12.996 30.592 1.00 82.50 102 PHE A N 1
ATOM 739 C CA . PHE A 1 102 ? 0.952 11.714 31.165 1.00 82.50 102 PHE A CA 1
ATOM 740 C C . PHE A 1 102 ? 0.993 10.591 30.122 1.00 82.50 102 PHE A C 1
ATOM 742 O O . PHE A 1 102 ? 1.003 9.417 30.491 1.00 82.50 102 PHE A O 1
ATOM 749 N N . ALA A 1 103 ? 1.006 10.974 28.841 1.00 73.69 103 ALA A N 1
ATOM 750 C CA . ALA A 1 103 ? 1.173 10.083 27.707 1.00 73.69 103 ALA A CA 1
ATOM 751 C C . ALA A 1 103 ? 2.374 9.139 27.875 1.00 73.69 103 ALA A C 1
ATOM 753 O O . ALA A 1 103 ? 3.387 9.483 28.499 1.00 73.69 103 ALA A O 1
ATOM 754 N N . GLY A 1 104 ? 2.260 7.957 27.281 1.00 77.31 104 GLY A N 1
ATOM 755 C CA . GLY A 1 104 ? 3.360 7.022 27.145 1.00 77.31 104 GLY A CA 1
ATOM 756 C C . GLY A 1 104 ? 4.516 7.590 26.320 1.00 77.31 104 GLY A C 1
ATOM 757 O O . GLY A 1 104 ? 4.446 8.635 25.667 1.00 77.31 104 GLY A O 1
ATOM 758 N N . GLU A 1 105 ? 5.632 6.863 26.328 1.00 80.94 105 GLU A N 1
ATOM 759 C CA . GLU A 1 105 ? 6.588 7.014 25.236 1.00 80.94 105 GLU A CA 1
ATOM 760 C C . GLU A 1 105 ? 5.900 6.494 23.962 1.00 80.94 105 GLU A C 1
ATOM 762 O O . GLU A 1 105 ? 5.439 5.355 23.958 1.00 80.94 105 GLU A O 1
ATOM 767 N N . ARG A 1 106 ? 5.834 7.307 22.903 1.00 84.12 106 ARG A N 1
ATOM 768 C CA . ARG A 1 106 ? 5.214 6.939 21.615 1.00 84.12 106 ARG A CA 1
ATOM 769 C C . ARG A 1 106 ? 6.204 6.260 20.676 1.00 84.12 106 ARG A C 1
ATOM 771 O O . ARG A 1 106 ? 7.415 6.257 20.933 1.00 84.12 106 ARG A O 1
ATOM 778 N N . CYS A 1 107 ? 5.714 5.768 19.542 1.00 89.31 107 CYS A N 1
ATOM 779 C CA . CYS A 1 107 ? 6.592 5.572 18.397 1.00 89.31 107 CYS A CA 1
ATOM 780 C C . CYS A 1 107 ? 7.126 6.916 17.895 1.00 89.31 107 CYS A C 1
ATOM 782 O O . CYS A 1 107 ? 6.419 7.918 17.835 1.00 89.31 107 CYS A O 1
ATOM 784 N N . SER A 1 108 ? 8.407 6.926 17.544 1.00 89.62 108 SER A N 1
ATOM 785 C CA . SER A 1 108 ? 9.083 8.060 16.926 1.00 89.62 108 SER A CA 1
ATOM 786 C C . SER A 1 108 ? 9.762 7.550 15.671 1.00 89.62 108 SER A C 1
ATOM 788 O O . SER A 1 108 ? 10.600 6.652 15.761 1.00 89.62 108 SER A O 1
ATOM 790 N N . MET A 1 109 ? 9.439 8.142 14.522 1.00 90.56 109 MET A N 1
ATOM 791 C CA . MET A 1 109 ? 10.164 7.880 13.276 1.00 90.56 109 MET A CA 1
ATOM 792 C C . MET A 1 109 ? 11.648 8.251 13.416 1.00 90.56 109 MET A C 1
ATOM 794 O O . MET A 1 109 ? 12.518 7.559 12.895 1.00 90.56 109 MET A O 1
ATOM 798 N N . CYS A 1 110 ? 11.954 9.322 14.155 1.00 93.88 110 CYS A N 1
ATOM 799 C CA . CYS A 1 110 ? 13.320 9.797 14.328 1.00 93.88 110 CYS A CA 1
ATOM 800 C C . CYS A 1 110 ? 14.026 9.129 15.527 1.00 93.88 110 CYS A C 1
ATOM 802 O O . CYS A 1 110 ? 13.521 9.198 16.657 1.00 93.88 110 CYS A O 1
ATOM 804 N N . PRO A 1 111 ? 15.215 8.519 15.335 1.00 90.56 111 PRO A N 1
ATOM 805 C CA . PRO A 1 111 ? 16.025 7.979 16.423 1.00 90.56 111 PRO A CA 1
ATOM 806 C C . PRO A 1 111 ? 16.434 9.065 17.428 1.00 90.56 111 PRO A C 1
ATOM 808 O O . PRO A 1 111 ? 17.188 9.981 17.109 1.00 90.56 111 PRO A O 1
ATOM 811 N N . GLY A 1 112 ? 15.954 8.939 18.667 1.00 86.69 112 GLY A N 1
ATOM 812 C CA . GLY A 1 112 ? 16.157 9.941 19.722 1.00 86.69 112 GLY A CA 1
ATOM 813 C C . GLY A 1 112 ? 15.046 10.992 19.842 1.00 86.69 112 GLY A C 1
ATOM 814 O O . GLY A 1 112 ? 15.164 11.878 20.687 1.00 86.69 112 GLY A O 1
ATOM 815 N N . GLY A 1 113 ? 13.967 10.870 19.062 1.00 86.69 113 GLY A N 1
ATOM 816 C CA . GLY A 1 113 ? 12.837 11.800 19.065 1.00 86.69 113 GLY A CA 1
ATOM 817 C C . GLY A 1 113 ? 13.022 13.000 18.134 1.00 86.69 113 GLY A C 1
ATOM 818 O O . GLY A 1 113 ? 14.053 13.151 17.474 1.00 86.69 113 GLY A O 1
ATOM 819 N N . GLY A 1 114 ? 12.015 13.873 18.130 1.00 89.56 114 GLY A N 1
ATOM 820 C CA . GLY A 1 114 ? 11.943 15.053 17.269 1.00 89.56 114 GLY A CA 1
ATOM 821 C C . GLY A 1 114 ? 11.291 14.769 15.916 1.00 89.56 114 GLY A C 1
ATOM 822 O O . GLY A 1 114 ? 11.158 13.619 15.504 1.00 89.56 114 GLY A O 1
ATOM 823 N N . ASP A 1 115 ? 10.884 15.840 15.242 1.00 92.31 115 ASP A N 1
ATOM 824 C CA . ASP A 1 115 ? 10.145 15.766 13.984 1.00 92.31 115 ASP A CA 1
ATOM 825 C C . ASP A 1 115 ? 11.083 15.656 12.760 1.00 92.31 115 ASP A C 1
ATOM 827 O O . ASP A 1 115 ? 12.216 16.160 12.791 1.00 92.31 115 ASP A O 1
ATOM 831 N N . PRO A 1 116 ? 10.635 15.013 11.663 1.00 95.81 116 PRO A N 1
ATOM 832 C CA . PRO A 1 116 ? 11.362 14.973 10.395 1.00 95.81 116 PRO A CA 1
ATOM 833 C C . PRO A 1 116 ? 11.547 16.376 9.798 1.00 95.81 116 PRO A C 1
ATOM 835 O O . PRO A 1 116 ? 10.675 17.237 9.908 1.00 95.81 116 PRO A O 1
ATOM 838 N N . ILE A 1 117 ? 12.657 16.605 9.087 1.00 97.31 117 ILE A N 1
ATOM 839 C CA . ILE A 1 117 ? 12.891 17.871 8.365 1.00 97.31 117 ILE A CA 1
ATOM 840 C C . ILE A 1 117 ? 11.997 17.978 7.112 1.00 97.31 117 ILE A C 1
ATOM 842 O O . ILE A 1 117 ? 11.673 19.086 6.679 1.00 97.31 117 ILE A O 1
ATOM 846 N N . TYR A 1 118 ? 11.573 16.847 6.536 1.00 96.50 118 TYR A N 1
ATOM 847 C CA . TYR A 1 118 ? 10.797 16.782 5.292 1.00 96.50 118 TYR A CA 1
ATOM 848 C C . TYR A 1 118 ? 9.428 16.084 5.466 1.00 96.50 118 TYR A C 1
ATOM 850 O O . TYR A 1 118 ? 9.162 15.106 4.771 1.00 96.50 118 TYR A O 1
ATOM 858 N N . PRO A 1 119 ? 8.522 16.570 6.342 1.00 95.56 119 PRO A N 1
ATOM 859 C CA . PRO A 1 119 ? 7.228 15.920 6.597 1.00 95.56 119 PRO A CA 1
ATOM 860 C C . PRO A 1 119 ? 6.352 15.812 5.335 1.00 95.56 119 PRO A C 1
ATOM 862 O O . PRO A 1 119 ? 5.678 14.813 5.119 1.00 95.56 119 PRO A O 1
ATOM 865 N N . ASN A 1 120 ? 6.419 16.787 4.429 1.00 96.38 120 ASN A N 1
ATOM 866 C CA . ASN A 1 120 ? 5.601 16.792 3.208 1.00 96.38 120 ASN A CA 1
ATOM 867 C C . ASN A 1 120 ? 6.201 15.980 2.040 1.00 96.38 120 ASN A C 1
ATOM 869 O O . ASN A 1 120 ? 5.701 16.074 0.922 1.00 96.38 120 ASN A O 1
ATOM 873 N N . ARG A 1 121 ? 7.301 15.243 2.250 1.00 94.75 121 ARG A N 1
ATOM 874 C CA . ARG A 1 121 ? 7.918 14.403 1.212 1.00 94.75 121 ARG A CA 1
ATOM 875 C C . ARG A 1 121 ? 7.114 13.111 1.051 1.00 94.75 121 ARG A C 1
ATOM 877 O O . ARG A 1 121 ? 6.792 12.479 2.052 1.00 94.75 121 ARG A O 1
ATOM 884 N N . THR A 1 122 ? 6.806 12.733 -0.187 1.00 93.94 122 THR A N 1
ATOM 885 C CA . THR A 1 122 ? 5.995 11.552 -0.519 1.00 93.94 122 THR A CA 1
ATOM 886 C C . THR A 1 122 ? 6.844 10.367 -0.962 1.00 93.94 122 THR A C 1
ATOM 888 O O . THR A 1 122 ? 7.771 10.547 -1.746 1.00 93.94 122 THR A O 1
ATOM 891 N N . PHE A 1 123 ? 6.508 9.156 -0.524 1.00 92.25 123 PHE A N 1
ATOM 892 C CA . PHE A 1 123 ? 7.134 7.919 -0.984 1.00 92.25 123 PHE A CA 1
ATOM 893 C C . PHE A 1 123 ? 6.708 7.610 -2.424 1.00 92.25 123 PHE A C 1
ATOM 895 O O . PHE A 1 123 ? 5.520 7.598 -2.727 1.00 92.25 123 PHE A O 1
ATOM 902 N N . LEU A 1 124 ? 7.666 7.335 -3.315 1.00 90.38 124 LEU A N 1
ATOM 903 C CA . LEU A 1 124 ? 7.372 7.101 -4.735 1.00 90.38 124 LEU A CA 1
ATOM 904 C C . LEU A 1 124 ? 6.609 5.790 -4.998 1.00 90.38 124 LEU A C 1
ATOM 906 O O . LEU A 1 124 ? 5.898 5.709 -5.991 1.00 90.38 124 LEU A O 1
ATOM 910 N N . THR A 1 125 ? 6.725 4.785 -4.121 1.00 83.94 125 THR A N 1
ATOM 911 C CA . THR A 1 125 ? 6.016 3.499 -4.260 1.00 83.94 125 THR A CA 1
ATOM 912 C C . THR A 1 125 ? 4.571 3.518 -3.765 1.00 83.94 125 THR A C 1
ATOM 914 O O . THR A 1 125 ? 3.753 2.782 -4.302 1.00 83.94 125 THR A O 1
ATOM 917 N N . THR A 1 126 ? 4.242 4.323 -2.747 1.00 86.31 126 THR A N 1
ATOM 918 C CA . THR A 1 126 ? 2.903 4.336 -2.121 1.00 86.31 126 THR A CA 1
ATOM 919 C C . THR A 1 126 ? 2.139 5.643 -2.324 1.00 86.31 126 THR A C 1
ATOM 921 O O . THR A 1 126 ? 0.938 5.685 -2.095 1.00 86.31 126 THR A O 1
ATOM 924 N N . GLY A 1 127 ? 2.812 6.729 -2.713 1.00 88.69 127 GLY A N 1
ATOM 925 C CA . GLY A 1 127 ? 2.249 8.082 -2.752 1.00 88.69 127 GLY A CA 1
ATOM 926 C C . GLY A 1 127 ? 2.126 8.760 -1.380 1.00 88.69 127 GLY A C 1
ATOM 927 O O . GLY A 1 127 ? 1.966 9.981 -1.322 1.00 88.69 127 GLY A O 1
ATOM 928 N N . GLU A 1 128 ? 2.253 8.006 -0.284 1.00 89.56 128 GLU A N 1
ATOM 929 C CA . GLU A 1 128 ? 2.048 8.510 1.075 1.00 89.56 128 GLU A CA 1
ATOM 930 C C . GLU A 1 128 ? 3.111 9.504 1.524 1.00 89.56 128 GLU A C 1
ATOM 932 O O . GLU A 1 128 ? 4.250 9.463 1.067 1.00 89.56 128 GLU A O 1
ATOM 937 N N . SER A 1 129 ? 2.766 10.398 2.453 1.00 93.69 129 SER A N 1
ATOM 938 C CA . SER A 1 129 ? 3.705 11.406 2.967 1.00 93.69 129 SER A CA 1
ATOM 939 C C . SER A 1 129 ? 4.429 10.975 4.246 1.00 93.69 129 SER A C 1
ATOM 941 O O . SER A 1 129 ? 3.897 10.239 5.073 1.00 93.69 129 SER A O 1
ATOM 943 N N . CYS A 1 130 ? 5.632 11.507 4.465 1.00 95.38 130 CYS A N 1
ATOM 944 C CA . CYS A 1 130 ? 6.352 11.383 5.734 1.00 95.38 130 CYS A CA 1
ATOM 945 C C . CYS A 1 130 ? 5.520 11.856 6.942 1.00 95.38 130 CYS A C 1
ATOM 947 O O . CYS A 1 130 ? 5.668 11.301 8.026 1.00 95.38 130 CYS A O 1
ATOM 949 N N . GLN A 1 131 ? 4.649 12.855 6.765 1.00 93.69 131 GLN A N 1
ATOM 950 C CA . GLN A 1 131 ? 3.722 13.346 7.783 1.00 93.69 131 GLN A CA 1
ATOM 951 C C . GLN A 1 131 ? 2.636 12.313 8.091 1.00 93.69 131 GLN A C 1
ATOM 953 O O . GLN A 1 131 ? 2.401 12.024 9.254 1.00 93.69 131 GLN A O 1
ATOM 958 N N . TYR A 1 132 ? 2.045 11.699 7.065 1.00 90.81 132 TYR A N 1
ATOM 959 C CA . TYR A 1 132 ? 1.045 10.644 7.237 1.00 90.81 132 TYR A CA 1
ATOM 960 C C . TYR A 1 132 ? 1.599 9.456 8.040 1.00 90.81 132 TYR A C 1
ATOM 962 O O . TYR A 1 132 ? 1.029 9.062 9.057 1.00 90.81 132 TYR A O 1
ATOM 970 N N . ILE A 1 133 ? 2.784 8.962 7.661 1.00 91.12 133 ILE A N 1
ATOM 971 C CA . ILE A 1 133 ? 3.481 7.904 8.407 1.00 91.12 133 ILE A CA 1
ATOM 972 C C . ILE A 1 133 ? 3.844 8.366 9.830 1.00 91.12 133 ILE A C 1
ATOM 974 O O . ILE A 1 133 ? 3.725 7.590 10.778 1.00 91.12 133 ILE A O 1
ATOM 978 N N . LEU A 1 134 ? 4.252 9.629 10.014 1.00 90.75 134 LEU A N 1
ATOM 979 C CA . LEU A 1 134 ? 4.514 10.193 11.341 1.00 90.75 134 LEU A CA 1
ATOM 980 C C . LEU A 1 134 ? 3.255 10.212 12.215 1.00 90.75 134 LEU A C 1
ATOM 982 O O . LEU A 1 134 ? 3.345 9.866 13.389 1.00 90.75 134 LEU A O 1
ATOM 986 N N . ASP A 1 135 ? 2.100 10.583 11.665 1.00 88.19 135 ASP A N 1
ATOM 987 C CA . ASP A 1 135 ? 0.851 10.675 12.418 1.00 88.19 135 ASP A CA 1
ATOM 988 C C . ASP A 1 135 ? 0.307 9.288 12.798 1.00 88.19 135 ASP A C 1
ATOM 990 O O . ASP A 1 135 ? -0.143 9.117 13.932 1.00 88.19 135 ASP A O 1
ATOM 994 N N . ILE A 1 136 ? 0.452 8.276 11.929 1.00 87.50 136 ILE A N 1
ATOM 995 C CA . ILE A 1 136 ? 0.199 6.861 12.271 1.00 87.50 136 ILE A CA 1
ATOM 996 C C . ILE A 1 136 ? 1.106 6.417 13.427 1.00 87.50 136 ILE A C 1
ATOM 998 O O . ILE A 1 136 ? 0.635 5.859 14.422 1.00 87.50 136 ILE A O 1
ATOM 1002 N N . LEU A 1 137 ? 2.411 6.699 13.347 1.00 89.75 137 LEU A N 1
ATOM 1003 C CA . LEU A 1 137 ? 3.355 6.358 14.415 1.00 89.75 137 LEU A CA 1
ATOM 1004 C C . LEU A 1 137 ? 3.043 7.124 15.714 1.00 89.75 137 LEU A C 1
ATOM 1006 O O . LEU A 1 137 ? 3.119 6.552 16.797 1.00 89.75 137 LEU A O 1
ATOM 1010 N N . TYR A 1 138 ? 2.626 8.387 15.639 1.00 86.88 138 TYR A N 1
ATOM 1011 C CA . TYR A 1 138 ? 2.211 9.174 16.803 1.00 86.88 138 TYR A CA 1
ATOM 1012 C C . TYR A 1 138 ? 0.864 8.746 17.398 1.00 86.88 138 TYR A C 1
ATOM 1014 O O . TYR A 1 138 ? 0.610 9.083 18.558 1.00 86.88 138 TYR A O 1
ATOM 1022 N N . ALA A 1 139 ? 0.026 8.022 16.651 1.00 84.94 139 ALA A N 1
ATOM 1023 C CA . ALA A 1 139 ? -1.168 7.346 17.160 1.00 84.94 139 ALA A CA 1
ATOM 1024 C C . ALA A 1 139 ? -0.864 5.953 17.747 1.00 84.94 139 ALA A C 1
ATOM 1026 O O . ALA A 1 139 ? -1.697 5.391 18.456 1.00 84.94 139 ALA A O 1
ATOM 1027 N N . SER A 1 140 ? 0.326 5.405 17.482 1.00 85.31 140 SER A N 1
ATOM 1028 C CA . SER A 1 140 ? 0.701 4.036 17.842 1.00 85.31 140 SER A CA 1
ATOM 1029 C C . SER A 1 140 ? 1.406 3.939 19.209 1.00 85.31 140 SER A C 1
ATOM 1031 O O . SER A 1 140 ? 2.366 4.681 19.468 1.00 85.31 140 SER A O 1
ATOM 1033 N N . PRO A 1 141 ? 1.021 2.980 20.076 1.00 82.75 141 PRO A N 1
ATOM 1034 C CA . PRO A 1 141 ? 1.742 2.684 21.313 1.00 82.75 141 PRO A CA 1
ATOM 1035 C C . PRO A 1 141 ? 3.180 2.232 21.039 1.00 82.75 141 PRO A C 1
ATOM 1037 O O . PRO A 1 141 ? 3.447 1.509 20.079 1.00 82.75 141 PRO A O 1
ATOM 1040 N N . ARG A 1 142 ? 4.134 2.551 21.928 1.00 84.12 142 ARG A N 1
ATOM 1041 C CA . ARG A 1 142 ? 5.541 2.150 21.718 1.00 84.12 142 ARG A CA 1
ATOM 1042 C C . ARG A 1 142 ? 5.803 0.638 21.705 1.00 84.12 142 ARG A C 1
ATOM 1044 O O . ARG A 1 142 ? 6.843 0.212 21.204 1.00 84.12 142 ARG A O 1
ATOM 1051 N N . SER A 1 143 ? 4.891 -0.183 22.224 1.00 82.44 143 SER A N 1
ATOM 1052 C CA . SER A 1 143 ? 4.958 -1.640 22.046 1.00 82.44 143 SER A CA 1
ATOM 1053 C C . SER A 1 143 ? 4.841 -2.061 20.578 1.00 82.44 143 SER A C 1
ATOM 1055 O O . SER A 1 143 ? 5.386 -3.099 20.203 1.00 82.44 143 SER A O 1
ATOM 1057 N N . ASP A 1 144 ? 4.197 -1.235 19.752 1.00 84.38 144 ASP A N 1
ATOM 1058 C CA . ASP A 1 144 ? 3.657 -1.636 18.455 1.00 84.38 144 ASP A CA 1
ATOM 1059 C C . ASP A 1 144 ? 4.435 -1.008 17.285 1.00 84.38 144 ASP A C 1
ATOM 1061 O O . ASP A 1 144 ? 4.228 -1.378 16.135 1.00 84.38 144 ASP A O 1
ATOM 1065 N N . CYS A 1 145 ? 5.425 -0.140 17.546 1.00 84.06 145 CYS A N 1
ATOM 1066 C CA . CYS A 1 145 ? 6.289 0.440 16.497 1.00 84.06 145 CYS A CA 1
ATOM 1067 C C . CYS A 1 145 ? 6.968 -0.623 15.630 1.00 84.06 145 CYS A C 1
ATOM 1069 O O . CYS A 1 145 ? 7.230 -0.404 14.451 1.00 84.06 145 CYS A O 1
ATOM 1071 N N . GLY A 1 146 ? 7.268 -1.778 16.232 1.00 80.69 146 GLY A N 1
ATOM 1072 C CA . GLY A 1 146 ? 7.847 -2.927 15.543 1.00 80.69 146 GLY A CA 1
ATOM 1073 C C . GLY A 1 146 ? 6.888 -3.648 14.593 1.00 80.69 146 GLY A C 1
ATOM 1074 O O . GLY A 1 146 ? 7.331 -4.595 13.963 1.00 80.69 146 GLY A O 1
ATOM 1075 N N . GLN A 1 147 ? 5.619 -3.232 14.499 1.00 80.94 147 GLN A N 1
ATOM 1076 C CA . GLN A 1 147 ? 4.624 -3.742 13.545 1.00 80.94 147 GLN A CA 1
ATOM 1077 C C . GLN A 1 147 ? 4.453 -2.803 12.341 1.00 80.94 147 GLN A C 1
ATOM 1079 O O . GLN A 1 147 ? 4.296 -3.276 11.224 1.00 80.94 147 GLN A O 1
ATOM 1084 N N . TYR A 1 148 ? 4.542 -1.483 12.548 1.00 74.69 148 TYR A N 1
ATOM 1085 C CA . TYR A 1 148 ? 4.348 -0.483 11.486 1.00 74.69 148 TYR A CA 1
ATOM 1086 C C . TYR A 1 148 ? 5.615 -0.152 10.683 1.00 74.69 148 TYR A C 1
ATOM 1088 O O . TYR A 1 148 ? 5.519 0.349 9.570 1.00 74.69 148 TYR A O 1
ATOM 1096 N N . VAL A 1 149 ? 6.806 -0.394 11.242 1.00 71.19 149 VAL A N 1
ATOM 1097 C CA . VAL A 1 149 ? 8.103 -0.053 10.622 1.00 71.19 149 VAL A CA 1
ATOM 1098 C C . VAL A 1 149 ? 8.854 -1.212 9.911 1.00 71.19 149 VAL A C 1
ATOM 1100 O O . VAL A 1 149 ? 9.687 -0.896 9.064 1.00 71.19 149 VAL A O 1
ATOM 1103 N N . PRO A 1 150 ? 8.664 -2.520 10.206 1.00 55.34 150 PRO A N 1
ATOM 1104 C CA . PRO A 1 150 ? 9.690 -3.536 9.931 1.00 55.34 150 PRO A CA 1
ATOM 1105 C C . PRO A 1 150 ? 9.863 -3.925 8.455 1.00 55.34 150 PRO A C 1
ATOM 1107 O O . PRO A 1 150 ? 10.985 -4.240 8.063 1.00 55.34 150 PRO A O 1
ATOM 1110 N N . ASP A 1 151 ? 8.794 -3.899 7.654 1.00 67.69 151 ASP A N 1
ATOM 1111 C CA . ASP A 1 151 ? 8.774 -4.531 6.321 1.00 67.69 151 ASP A CA 1
ATOM 1112 C C . ASP A 1 151 ? 8.895 -3.536 5.159 1.00 67.69 151 ASP A C 1
ATOM 1114 O O . ASP A 1 151 ? 8.929 -3.915 3.987 1.00 67.69 151 ASP A O 1
ATOM 1118 N N . MET A 1 152 ? 8.997 -2.240 5.457 1.00 76.00 152 MET A N 1
ATOM 1119 C CA . MET A 1 152 ? 9.154 -1.233 4.418 1.00 76.00 152 MET A CA 1
ATOM 1120 C C . MET A 1 152 ? 10.622 -1.157 3.967 1.00 76.00 152 MET A C 1
ATOM 1122 O O . MET A 1 152 ? 11.528 -0.889 4.754 1.00 76.00 152 MET A O 1
ATOM 1126 N N . MET A 1 153 ? 10.863 -1.368 2.670 1.00 91.00 153 MET A N 1
ATOM 1127 C CA . MET A 1 153 ? 12.194 -1.561 2.062 1.00 91.00 153 MET A CA 1
ATOM 1128 C C . MET A 1 153 ? 13.062 -0.285 1.956 1.00 91.00 153 MET A C 1
ATOM 1130 O O . MET A 1 153 ? 13.939 -0.191 1.094 1.00 91.00 153 MET A O 1
ATOM 1134 N N . ILE A 1 154 ? 12.803 0.717 2.798 1.00 93.75 154 ILE A N 1
ATOM 1135 C CA . ILE A 1 154 ? 13.375 2.070 2.769 1.00 93.75 154 ILE A CA 1
ATOM 1136 C C . ILE A 1 154 ? 13.697 2.497 4.204 1.00 93.75 154 ILE A C 1
ATOM 1138 O O . ILE A 1 154 ? 12.959 2.188 5.133 1.00 93.75 154 ILE A O 1
ATOM 1142 N N . ASP A 1 155 ? 14.771 3.253 4.409 1.00 94.56 155 ASP A N 1
ATOM 1143 C CA . ASP A 1 155 ? 15.027 3.929 5.682 1.00 94.56 155 ASP A CA 1
ATOM 1144 C C . ASP A 1 155 ? 14.199 5.224 5.786 1.00 94.56 155 ASP A C 1
ATOM 1146 O O . ASP A 1 155 ? 14.624 6.303 5.368 1.00 94.56 155 ASP A O 1
ATOM 1150 N N . PHE A 1 156 ? 13.006 5.104 6.374 1.00 92.50 156 PHE A N 1
ATOM 1151 C CA . PHE A 1 156 ? 12.058 6.197 6.642 1.00 92.50 156 PHE A CA 1
ATOM 1152 C C . PHE A 1 156 ? 12.710 7.360 7.370 1.00 92.50 156 PHE A C 1
ATOM 1154 O O . PHE A 1 156 ? 12.472 8.521 7.035 1.00 92.50 156 PHE A O 1
ATOM 1161 N N . ALA A 1 157 ? 13.554 7.055 8.354 1.00 95.12 157 ALA A N 1
ATOM 1162 C CA . ALA A 1 157 ? 14.129 8.073 9.200 1.00 95.12 157 ALA A CA 1
ATOM 1163 C C . ALA A 1 157 ? 15.080 8.961 8.387 1.00 95.12 157 ALA A C 1
ATOM 1165 O O . ALA A 1 157 ? 14.944 10.185 8.426 1.00 95.12 157 ALA A O 1
ATOM 1166 N N . SER A 1 158 ? 15.974 8.388 7.573 1.00 96.56 158 SER A N 1
ATOM 1167 C CA . SER A 1 158 ? 16.799 9.213 6.680 1.00 96.56 158 SER A CA 1
ATOM 1168 C C . SER A 1 158 ? 16.018 9.811 5.510 1.00 96.56 158 SER A C 1
ATOM 1170 O O . SER A 1 158 ? 16.277 10.966 5.164 1.00 96.56 158 SER A O 1
ATOM 1172 N N . TYR A 1 159 ? 15.031 9.107 4.943 1.00 96.50 159 TYR A N 1
ATOM 1173 C CA . TYR A 1 159 ? 14.225 9.614 3.825 1.00 96.50 159 TYR A CA 1
ATOM 1174 C C . TYR A 1 159 ? 13.437 10.873 4.198 1.00 96.50 159 TYR A C 1
ATOM 1176 O O . TYR A 1 159 ? 13.456 11.869 3.471 1.00 96.50 159 TYR A O 1
ATOM 1184 N N . CYS A 1 160 ? 12.811 10.869 5.373 1.00 97.19 160 CYS A N 1
ATOM 1185 C CA . CYS A 1 160 ? 12.080 12.007 5.921 1.00 97.19 160 CYS A CA 1
ATOM 1186 C C . CYS A 1 160 ? 13.005 13.059 6.571 1.00 97.19 160 CYS A C 1
ATOM 1188 O O . CYS A 1 160 ? 12.550 14.123 6.996 1.00 97.19 160 CYS A O 1
ATOM 1190 N N . GLY A 1 161 ? 14.319 12.815 6.609 1.00 97.00 161 GLY A N 1
ATOM 1191 C CA . GLY A 1 161 ? 15.319 13.768 7.090 1.00 97.00 161 GLY A CA 1
ATOM 1192 C C . GLY A 1 161 ? 15.364 13.902 8.612 1.00 97.00 161 GLY A C 1
ATOM 1193 O O . GLY A 1 161 ? 15.476 15.012 9.125 1.00 97.00 161 GLY A O 1
ATOM 1194 N N . CYS A 1 162 ? 15.256 12.800 9.350 1.00 97.19 162 CYS A N 1
ATOM 1195 C CA . CYS A 1 162 ? 15.387 12.793 10.802 1.00 97.19 162 CYS A CA 1
ATOM 1196 C C . CYS A 1 162 ? 16.801 13.202 11.265 1.00 97.19 162 CYS A C 1
ATOM 1198 O O . CYS A 1 162 ? 17.801 12.769 10.677 1.00 97.19 162 CYS A O 1
ATOM 1200 N N . PRO A 1 163 ? 16.935 13.974 12.360 1.00 95.81 163 PRO A N 1
ATOM 1201 C CA . PRO A 1 163 ? 18.237 14.365 12.894 1.00 95.81 163 PRO A CA 1
ATOM 1202 C C . PRO A 1 163 ? 19.153 13.171 13.199 1.00 95.81 163 PRO A C 1
ATOM 1204 O O . PRO A 1 163 ? 18.731 12.178 13.784 1.00 95.81 163 PRO A O 1
ATOM 1207 N N . ASN A 1 164 ? 20.441 13.301 12.867 1.00 94.06 164 ASN A N 1
ATOM 1208 C CA . ASN A 1 164 ? 21.488 12.283 13.076 1.00 94.06 164 ASN A CA 1
ATOM 1209 C C . ASN A 1 164 ? 21.297 10.956 12.315 1.00 94.06 164 ASN A C 1
ATOM 1211 O O . ASN A 1 164 ? 22.038 10.007 12.572 1.00 94.06 164 ASN A O 1
ATOM 1215 N N . THR A 1 165 ? 20.362 10.892 11.368 1.00 95.81 165 THR A N 1
ATOM 1216 C CA . THR A 1 165 ? 20.251 9.775 10.422 1.00 95.81 165 THR A CA 1
ATOM 1217 C C . THR A 1 165 ? 21.030 10.080 9.145 1.00 95.81 165 THR A C 1
ATOM 1219 O O . THR A 1 165 ? 21.288 11.240 8.817 1.00 95.81 165 THR A O 1
ATOM 1222 N N . LEU A 1 166 ? 21.464 9.034 8.447 1.00 96.25 166 LEU A N 1
ATOM 1223 C CA . LEU A 1 166 ? 22.177 9.120 7.177 1.00 96.25 166 LEU A CA 1
ATOM 1224 C C . LEU A 1 166 ? 21.583 8.077 6.243 1.00 96.25 166 LEU A C 1
ATOM 1226 O O . LEU A 1 166 ? 21.321 6.961 6.683 1.00 96.25 166 LEU A O 1
ATOM 1230 N N . ALA A 1 167 ? 21.407 8.443 4.975 1.00 96.06 167 ALA A N 1
ATOM 1231 C CA . ALA A 1 167 ? 20.939 7.519 3.954 1.00 96.06 167 ALA A CA 1
ATOM 1232 C C . ALA A 1 167 ? 21.857 6.277 3.906 1.00 96.06 167 ALA A C 1
ATOM 1234 O O . ALA A 1 167 ? 23.083 6.449 3.874 1.00 96.06 167 ALA A O 1
ATOM 1235 N N . PRO A 1 168 ? 21.307 5.047 3.918 1.00 94.38 168 PRO A N 1
ATOM 1236 C CA . PRO A 1 168 ? 22.093 3.816 3.919 1.00 94.38 168 PRO A CA 1
ATOM 1237 C C . PRO A 1 168 ? 22.960 3.677 2.664 1.00 94.38 168 PRO A C 1
ATOM 1239 O O . PRO A 1 168 ? 24.038 3.089 2.752 1.00 94.38 168 PRO A O 1
ATOM 1242 N N . ARG A 1 169 ? 22.522 4.244 1.525 1.00 93.81 169 ARG A N 1
ATOM 1243 C CA . ARG A 1 169 ? 23.227 4.213 0.229 1.00 93.81 169 ARG A CA 1
ATOM 1244 C C . ARG A 1 169 ? 23.622 2.793 -0.177 1.00 93.81 169 ARG A C 1
ATOM 1246 O O . ARG A 1 169 ? 24.711 2.537 -0.680 1.00 93.81 169 ARG A O 1
ATOM 1253 N N . THR A 1 170 ? 22.706 1.870 0.094 1.00 92.62 17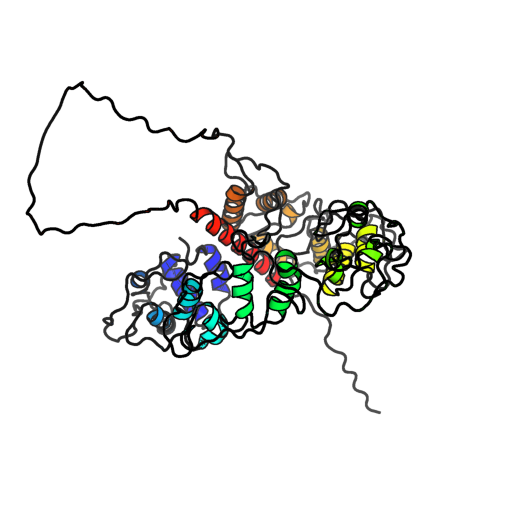0 THR A N 1
ATOM 1254 C CA . THR A 1 170 ? 22.770 0.452 -0.271 1.00 92.62 170 THR A CA 1
ATOM 1255 C C . THR A 1 170 ? 22.242 0.177 -1.677 1.00 92.62 170 THR A C 1
ATOM 1257 O O . THR A 1 170 ? 22.419 -0.932 -2.170 1.00 92.62 170 THR A O 1
ATOM 1260 N N . CYS A 1 171 ? 21.631 1.176 -2.318 1.00 96.12 171 CYS A N 1
ATOM 1261 C CA . CYS A 1 171 ? 21.180 1.142 -3.700 1.00 96.12 171 CYS A CA 1
ATOM 1262 C C . CYS A 1 171 ? 21.607 2.432 -4.419 1.00 96.12 171 CYS A C 1
ATOM 1264 O O . CYS A 1 171 ? 21.347 3.531 -3.926 1.00 96.12 171 CYS A O 1
ATOM 1266 N N . ASP A 1 172 ? 22.228 2.293 -5.587 1.00 96.06 172 ASP A N 1
ATOM 1267 C CA . ASP A 1 172 ? 22.423 3.366 -6.566 1.00 96.06 172 ASP A CA 1
ATOM 1268 C C . ASP A 1 172 ? 21.438 3.115 -7.715 1.00 96.06 172 ASP A C 1
ATOM 1270 O O . ASP A 1 172 ? 21.370 1.985 -8.188 1.00 96.06 172 ASP A O 1
ATOM 1274 N N . LEU A 1 173 ? 20.674 4.114 -8.184 1.00 95.88 173 LEU A N 1
ATOM 1275 C CA . LEU A 1 173 ? 19.641 3.882 -9.217 1.00 95.88 173 LEU A CA 1
ATOM 1276 C C . LEU A 1 173 ? 20.215 3.297 -10.519 1.00 95.88 173 LEU A C 1
ATOM 1278 O O . LEU A 1 173 ? 19.572 2.470 -11.154 1.00 95.88 173 LEU A O 1
ATOM 1282 N N . CYS A 1 174 ? 21.405 3.743 -10.923 1.00 96.88 174 CYS A N 1
ATOM 1283 C CA . CYS A 1 174 ? 22.069 3.264 -12.130 1.00 96.88 174 CYS A CA 1
ATOM 1284 C C . CYS A 1 174 ? 23.112 2.194 -11.768 1.00 96.88 174 CYS A C 1
ATOM 1286 O O . CYS A 1 174 ? 24.044 2.521 -11.029 1.00 96.88 174 CYS A O 1
ATOM 1288 N N . PRO A 1 175 ? 23.007 0.961 -12.303 1.00 92.62 175 PRO A N 1
ATOM 1289 C CA . PRO A 1 175 ? 24.002 -0.093 -12.102 1.00 92.62 175 PRO A CA 1
ATOM 1290 C C . PRO A 1 175 ? 25.417 0.278 -12.574 1.00 92.62 175 PRO A C 1
ATOM 1292 O O . PRO A 1 175 ? 25.612 1.185 -13.387 1.00 92.62 175 PRO A O 1
ATOM 1295 N N . ASP A 1 176 ? 26.417 -0.481 -12.113 1.00 92.00 176 ASP A N 1
ATOM 1296 C CA . ASP A 1 176 ? 27.835 -0.260 -12.423 1.00 92.00 176 ASP A CA 1
ATOM 1297 C C . ASP A 1 176 ? 28.115 -0.124 -13.936 1.00 92.00 176 ASP A C 1
ATOM 1299 O O . ASP A 1 176 ? 27.951 -1.052 -14.735 1.00 92.00 176 ASP A O 1
ATOM 1303 N N . GLY A 1 177 ? 28.614 1.049 -14.331 1.00 90.25 177 GLY A N 1
ATOM 1304 C CA . GLY A 1 177 ? 28.932 1.394 -15.721 1.00 90.25 177 GLY A CA 1
ATOM 1305 C C . GLY A 1 177 ? 27.858 2.200 -16.447 1.00 90.25 177 GLY A C 1
ATOM 1306 O O . GLY A 1 177 ? 28.172 2.839 -17.451 1.00 90.25 177 GLY A O 1
ATOM 1307 N N . MET A 1 178 ? 26.637 2.244 -15.916 1.00 94.62 178 MET A N 1
ATOM 1308 C CA . MET A 1 178 ? 25.632 3.215 -16.331 1.00 94.62 178 MET A CA 1
ATOM 1309 C C . MET A 1 178 ? 25.814 4.543 -15.586 1.00 94.62 178 MET A C 1
ATOM 1311 O O . MET A 1 178 ? 26.459 4.637 -14.542 1.00 94.62 178 MET A O 1
ATOM 1315 N N . THR A 1 179 ? 25.233 5.603 -16.137 1.00 96.19 179 THR A N 1
ATOM 1316 C CA . THR A 1 179 ? 25.201 6.944 -15.540 1.00 96.19 179 THR A CA 1
ATOM 1317 C C . THR A 1 179 ? 23.803 7.526 -15.664 1.00 96.19 179 THR A C 1
ATOM 1319 O O . THR A 1 179 ? 23.084 7.178 -16.592 1.00 96.19 179 THR A O 1
ATOM 1322 N N . LEU A 1 180 ? 23.400 8.417 -14.757 1.00 97.31 180 LEU A N 1
ATOM 1323 C CA . LEU A 1 180 ? 22.107 9.091 -14.875 1.00 97.31 180 LEU A CA 1
ATOM 1324 C C . LEU A 1 180 ? 22.045 9.909 -16.176 1.00 97.31 180 LEU A C 1
ATOM 1326 O O . LEU A 1 180 ? 22.968 10.672 -16.466 1.00 97.31 180 LEU A O 1
ATOM 1330 N N . GLY A 1 181 ? 20.959 9.743 -16.933 1.00 96.38 181 GLY A N 1
ATOM 1331 C CA . GLY A 1 181 ? 20.656 10.489 -18.151 1.00 96.38 181 GLY A CA 1
ATOM 1332 C C . GLY A 1 181 ? 20.149 11.902 -17.851 1.00 96.38 181 GLY A C 1
ATOM 1333 O O . GLY A 1 181 ? 20.832 12.696 -17.206 1.00 96.38 181 GLY A O 1
ATOM 1334 N N . ASP A 1 182 ? 18.950 12.243 -18.332 1.00 96.81 182 ASP A N 1
ATOM 1335 C CA . ASP A 1 182 ? 18.301 13.503 -17.950 1.00 96.81 182 ASP A CA 1
ATOM 1336 C C . ASP A 1 182 ? 17.593 13.338 -16.590 1.00 96.81 182 ASP A C 1
ATOM 1338 O O . ASP A 1 182 ? 16.571 12.651 -16.527 1.00 96.81 182 ASP A O 1
ATOM 1342 N N . PRO A 1 183 ? 18.069 13.974 -15.500 1.00 97.62 183 PRO A N 1
ATOM 1343 C CA . PRO A 1 183 ? 17.399 13.909 -14.202 1.00 97.62 183 PRO A CA 1
ATOM 1344 C C . PRO A 1 183 ? 15.998 14.534 -14.219 1.00 97.62 183 PRO A C 1
ATOM 1346 O O . PRO A 1 183 ? 15.225 14.276 -13.306 1.00 97.62 183 PRO A O 1
ATOM 1349 N N . SER A 1 184 ? 15.668 15.352 -15.223 1.00 97.88 184 SER A N 1
ATOM 1350 C CA . SER A 1 184 ? 14.374 16.034 -15.355 1.00 97.88 184 SER A CA 1
ATOM 1351 C C . SER A 1 184 ? 13.348 15.222 -16.150 1.00 97.88 184 SER A C 1
ATOM 1353 O O . SER A 1 184 ? 12.209 15.666 -16.288 1.00 97.88 184 SER A O 1
ATOM 1355 N N . LYS A 1 185 ? 13.738 14.067 -16.710 1.00 96.19 185 LYS A N 1
ATOM 1356 C CA . LYS A 1 185 ? 12.819 13.171 -17.417 1.00 96.19 185 LYS A CA 1
ATOM 1357 C C . LYS A 1 185 ? 11.798 12.617 -16.416 1.00 96.19 185 LYS A C 1
ATOM 1359 O O . LYS A 1 185 ? 12.190 12.045 -15.402 1.00 96.19 185 LYS A O 1
ATOM 1364 N N . GLU A 1 186 ? 10.509 12.781 -16.710 1.00 94.19 186 GLU A N 1
ATOM 1365 C CA . GLU A 1 186 ? 9.426 12.107 -15.982 1.00 94.19 186 GLU A CA 1
ATOM 1366 C C . GLU A 1 186 ? 9.452 10.598 -16.275 1.00 94.19 186 GLU A C 1
ATOM 1368 O O . GLU A 1 186 ? 9.652 10.193 -17.423 1.00 94.19 186 GLU A O 1
ATOM 1373 N N . VAL A 1 187 ? 9.256 9.778 -15.242 1.00 91.88 187 VAL A N 1
ATOM 1374 C CA . VAL A 1 187 ? 9.203 8.310 -15.354 1.00 91.88 187 VAL A CA 1
ATOM 1375 C C . VAL A 1 187 ? 7.776 7.887 -15.686 1.00 91.88 187 VAL A C 1
ATOM 1377 O O . VAL A 1 187 ? 6.834 8.327 -15.024 1.00 91.88 187 VAL A O 1
ATOM 1380 N N . MET A 1 188 ? 7.588 7.027 -16.692 1.00 80.94 188 MET A N 1
ATOM 1381 C CA . MET A 1 188 ? 6.251 6.703 -17.208 1.00 80.94 188 MET A CA 1
ATOM 1382 C C . MET A 1 188 ? 5.365 6.033 -16.150 1.00 80.94 188 MET A C 1
ATOM 1384 O O . MET A 1 188 ? 4.166 6.303 -16.076 1.00 80.94 188 MET A O 1
ATOM 1388 N N . LEU A 1 189 ? 5.974 5.196 -15.310 1.00 79.00 189 LEU A N 1
ATOM 1389 C CA . LEU A 1 189 ? 5.310 4.425 -14.256 1.00 79.00 189 LEU A CA 1
ATOM 1390 C C . LEU A 1 189 ? 4.968 5.238 -12.998 1.00 79.00 189 LEU A C 1
ATOM 1392 O O . LEU A 1 189 ? 4.176 4.780 -12.180 1.00 79.00 189 LEU A O 1
ATOM 1396 N N . ALA A 1 190 ? 5.523 6.443 -12.843 1.00 83.44 190 ALA A N 1
ATOM 1397 C CA . ALA A 1 190 ? 5.252 7.321 -11.706 1.00 83.44 190 ALA A CA 1
ATOM 1398 C C . ALA A 1 190 ? 5.010 8.768 -12.181 1.00 83.44 190 ALA A C 1
ATOM 1400 O O . ALA A 1 190 ? 5.897 9.619 -12.072 1.00 83.44 190 ALA A O 1
ATOM 1401 N N . PRO A 1 191 ? 3.812 9.074 -12.721 1.00 81.81 191 PRO A N 1
ATOM 1402 C CA . PRO A 1 191 ? 3.508 10.381 -13.295 1.00 81.81 191 PRO A CA 1
ATOM 1403 C C . PRO A 1 191 ? 3.764 11.545 -12.326 1.00 81.81 191 PRO A C 1
ATOM 1405 O O . PRO A 1 191 ? 3.201 11.603 -11.233 1.00 81.81 191 PRO A O 1
ATOM 1408 N N . GLY A 1 192 ? 4.592 12.501 -12.755 1.00 87.62 192 GLY A N 1
ATOM 1409 C CA . GLY A 1 192 ? 5.013 13.652 -11.952 1.00 87.62 192 GLY A CA 1
ATOM 1410 C C . GLY A 1 192 ? 6.242 13.416 -11.063 1.00 87.62 192 GLY A C 1
ATOM 1411 O O . GLY A 1 192 ? 6.710 14.373 -10.448 1.00 87.62 192 GLY A O 1
ATOM 1412 N N . ALA A 1 193 ? 6.791 12.197 -11.019 1.00 93.94 193 ALA A N 1
ATOM 1413 C CA . ALA A 1 193 ? 8.119 11.920 -10.478 1.00 93.94 193 ALA A CA 1
ATOM 1414 C C . ALA A 1 193 ? 9.161 11.898 -11.604 1.00 93.94 193 ALA A C 1
ATOM 1416 O O . ALA A 1 193 ? 8.918 11.390 -12.702 1.00 93.94 193 ALA A O 1
ATOM 1417 N N . THR A 1 194 ? 10.342 12.444 -11.328 1.00 97.12 194 THR A N 1
ATOM 1418 C CA . THR A 1 194 ? 11.455 12.514 -12.280 1.00 97.12 194 THR A CA 1
ATOM 1419 C C . THR A 1 194 ? 12.556 11.511 -11.955 1.00 97.12 194 THR A C 1
ATOM 1421 O O . THR A 1 194 ? 12.691 11.043 -10.823 1.00 97.12 194 THR A O 1
ATOM 1424 N N . CYS A 1 195 ? 13.419 11.223 -12.926 1.00 97.81 195 CYS A N 1
ATOM 1425 C CA . CYS A 1 195 ? 14.614 10.410 -12.714 1.00 97.81 195 CYS A CA 1
ATOM 1426 C C . CYS A 1 195 ? 15.510 10.929 -11.570 1.00 97.81 195 CYS A C 1
ATOM 1428 O O . CYS A 1 195 ? 16.117 10.135 -10.854 1.00 97.81 195 CYS A O 1
ATOM 1430 N N . GLY A 1 196 ? 15.570 12.246 -11.340 1.00 97.69 196 GLY A N 1
ATOM 1431 C CA . GLY A 1 196 ? 16.271 12.842 -10.198 1.00 97.69 196 GLY A CA 1
ATOM 1432 C C . GLY A 1 196 ? 15.616 12.545 -8.842 1.00 97.69 196 GLY A C 1
ATOM 1433 O O . GLY A 1 196 ? 16.323 12.368 -7.842 1.00 97.69 196 GLY A O 1
ATOM 1434 N N . ASP A 1 197 ? 14.287 12.424 -8.803 1.00 96.25 197 ASP A N 1
ATOM 1435 C CA . ASP A 1 197 ? 13.556 12.007 -7.602 1.00 96.25 197 ASP A CA 1
ATOM 1436 C C . ASP A 1 197 ? 13.846 10.538 -7.285 1.00 96.25 197 ASP A C 1
ATOM 1438 O O . ASP A 1 197 ? 14.154 10.217 -6.139 1.00 96.25 197 ASP A O 1
ATOM 1442 N N . PHE A 1 198 ? 13.861 9.663 -8.297 1.00 96.31 198 PHE A N 1
ATOM 1443 C CA . PHE A 1 198 ? 14.221 8.250 -8.131 1.00 96.31 198 PHE A CA 1
ATOM 1444 C C . PHE A 1 198 ? 15.682 8.031 -7.718 1.00 96.31 198 PHE A C 1
ATOM 1446 O O . PHE A 1 198 ? 15.941 7.162 -6.891 1.00 96.31 198 PHE A O 1
ATOM 1453 N N . VAL A 1 199 ? 16.637 8.841 -8.194 1.00 97.19 199 VAL A N 1
ATOM 1454 C CA . VAL A 1 199 ? 18.021 8.806 -7.675 1.00 97.19 199 VAL A CA 1
ATOM 1455 C C . VAL A 1 199 ? 18.056 9.169 -6.197 1.00 97.19 199 VAL A C 1
ATOM 1457 O O . VAL A 1 199 ? 18.696 8.480 -5.405 1.00 97.19 199 VAL A O 1
ATOM 1460 N N . THR A 1 200 ? 17.337 10.226 -5.813 1.00 96.12 200 THR A N 1
ATOM 1461 C CA . THR A 1 200 ? 17.238 10.635 -4.407 1.00 96.12 200 THR A CA 1
ATOM 1462 C C . THR A 1 200 ? 16.591 9.531 -3.570 1.00 96.12 200 THR A C 1
ATOM 1464 O O . THR A 1 200 ? 17.056 9.248 -2.474 1.00 96.12 200 THR A O 1
ATOM 1467 N N . TYR A 1 201 ? 15.546 8.884 -4.088 1.00 96.31 201 TYR A N 1
ATOM 1468 C CA . TYR A 1 201 ? 14.836 7.779 -3.447 1.00 96.31 201 TYR A CA 1
ATOM 1469 C C . TYR A 1 201 ? 15.728 6.546 -3.253 1.00 96.31 201 TYR A C 1
ATOM 1471 O O . TYR A 1 201 ? 15.747 5.975 -2.162 1.00 96.31 201 TYR A O 1
ATOM 1479 N N . ALA A 1 202 ? 16.520 6.187 -4.270 1.00 96.75 202 ALA A N 1
ATOM 1480 C CA . ALA A 1 202 ? 17.413 5.033 -4.254 1.00 96.75 202 ALA A CA 1
ATOM 1481 C C . ALA A 1 202 ? 18.444 5.089 -3.116 1.00 96.75 202 ALA A C 1
ATOM 1483 O O . ALA A 1 202 ? 18.644 4.078 -2.443 1.00 96.75 202 ALA A O 1
ATOM 1484 N N . GLU A 1 203 ? 18.998 6.270 -2.800 1.00 97.62 203 GLU A N 1
ATOM 1485 C CA . GLU A 1 203 ? 19.928 6.427 -1.667 1.00 97.62 203 GLU A CA 1
ATOM 1486 C C . GLU A 1 203 ? 19.348 5.922 -0.327 1.00 97.62 203 GLU A C 1
ATOM 1488 O O . GLU A 1 203 ? 20.106 5.548 0.576 1.00 97.62 203 GLU A O 1
ATOM 1493 N N . HIS A 1 204 ? 18.017 5.909 -0.189 1.00 97.25 204 HIS A N 1
ATOM 1494 C CA . HIS A 1 204 ? 17.301 5.506 1.019 1.00 97.25 204 HIS A CA 1
ATOM 1495 C C . HIS A 1 204 ? 16.783 4.057 1.007 1.00 97.25 204 HIS A C 1
ATOM 1497 O O . HIS A 1 204 ? 16.304 3.594 2.041 1.00 97.25 204 HIS A O 1
ATOM 1503 N N . ILE A 1 205 ? 16.895 3.320 -0.103 1.00 95.88 205 ILE A N 1
ATOM 1504 C CA . ILE A 1 205 ? 16.431 1.927 -0.202 1.00 95.88 205 ILE A CA 1
ATOM 1505 C C . ILE A 1 205 ? 17.339 1.002 0.619 1.00 95.88 205 ILE A C 1
ATOM 1507 O O . ILE A 1 205 ? 18.544 0.914 0.377 1.00 95.88 205 ILE A O 1
ATOM 1511 N N . THR A 1 206 ? 16.747 0.271 1.565 1.00 94.75 206 THR A N 1
ATOM 1512 C CA . THR A 1 206 ? 17.404 -0.754 2.396 1.00 94.75 206 THR A CA 1
ATOM 1513 C C . THR A 1 206 ? 17.175 -2.173 1.873 1.00 94.75 206 THR A C 1
ATOM 1515 O O . THR A 1 206 ? 18.012 -3.048 2.098 1.00 94.75 206 THR A O 1
ATOM 1518 N N . GLY A 1 207 ? 16.056 -2.420 1.184 1.00 90.81 207 GLY A N 1
ATOM 1519 C CA . GLY A 1 207 ? 15.692 -3.739 0.669 1.00 90.81 207 GLY A CA 1
ATOM 1520 C C . GLY A 1 207 ? 16.288 -4.025 -0.709 1.00 90.81 207 GLY A C 1
ATOM 1521 O O . GLY A 1 207 ? 16.043 -3.295 -1.667 1.00 90.81 207 GLY A O 1
ATOM 1522 N N . ALA A 1 208 ? 17.014 -5.140 -0.834 1.00 91.69 208 ALA A N 1
ATOM 1523 C CA . ALA A 1 208 ? 17.597 -5.571 -2.108 1.00 91.69 208 ALA A CA 1
ATOM 1524 C C . ALA A 1 208 ? 16.539 -5.841 -3.197 1.00 91.69 208 ALA A C 1
ATOM 1526 O O . ALA A 1 208 ? 16.809 -5.595 -4.365 1.00 91.69 208 ALA A O 1
ATOM 1527 N N . GLN A 1 209 ? 15.336 -6.288 -2.816 1.00 88.50 209 GLN A N 1
ATOM 1528 C CA . GLN A 1 209 ? 14.215 -6.530 -3.735 1.00 88.50 209 GLN A CA 1
ATOM 1529 C C . GLN A 1 209 ? 13.749 -5.232 -4.414 1.00 88.50 209 GLN A C 1
ATOM 1531 O O . GLN A 1 209 ? 13.729 -5.156 -5.638 1.00 88.50 209 GLN A O 1
ATOM 1536 N N . LEU A 1 210 ? 13.473 -4.177 -3.634 1.00 91.44 210 LEU A N 1
ATOM 1537 C CA . LEU A 1 210 ? 13.115 -2.867 -4.188 1.00 91.44 210 LEU A CA 1
ATOM 1538 C C . LEU A 1 210 ? 14.268 -2.248 -4.996 1.00 91.44 210 LEU A C 1
ATOM 1540 O O . LEU A 1 210 ? 14.013 -1.566 -5.981 1.00 91.44 210 LEU A O 1
ATOM 1544 N N . CYS A 1 211 ? 15.527 -2.496 -4.621 1.00 95.56 211 CYS A N 1
ATOM 1545 C CA . CYS A 1 211 ? 16.668 -2.049 -5.424 1.00 95.56 211 CYS A CA 1
ATOM 1546 C C . CYS A 1 211 ? 16.740 -2.763 -6.787 1.00 95.56 211 CYS A C 1
ATOM 1548 O O . CYS A 1 211 ? 16.925 -2.096 -7.801 1.00 95.56 211 CYS A O 1
ATOM 1550 N N . GLY A 1 212 ? 16.524 -4.085 -6.822 1.00 90.44 212 GLY A N 1
ATOM 1551 C CA . GLY A 1 212 ? 16.446 -4.867 -8.061 1.00 90.44 212 GLY A CA 1
ATOM 1552 C C . GLY A 1 212 ? 15.347 -4.354 -8.991 1.00 90.44 212 GLY A C 1
ATOM 1553 O O . GLY A 1 212 ? 15.636 -3.990 -10.123 1.00 90.44 212 GLY A O 1
ATOM 1554 N N . PHE A 1 213 ? 14.135 -4.156 -8.467 1.00 88.44 213 PHE A N 1
ATOM 1555 C CA . PHE A 1 213 ? 13.030 -3.541 -9.211 1.00 88.44 213 PHE A CA 1
ATOM 1556 C C . PHE A 1 213 ? 13.394 -2.156 -9.790 1.00 88.44 213 PHE A C 1
ATOM 1558 O O . PHE A 1 213 ? 13.096 -1.844 -10.941 1.00 88.44 213 PHE A O 1
ATOM 1565 N N . MET A 1 214 ? 14.096 -1.315 -9.023 1.00 92.12 214 MET A N 1
ATOM 1566 C CA . MET A 1 214 ? 14.560 -0.008 -9.510 1.00 92.12 214 MET A CA 1
ATOM 1567 C C . MET A 1 214 ? 15.612 -0.128 -10.626 1.00 92.12 214 MET A C 1
ATOM 1569 O O . MET A 1 214 ? 15.640 0.724 -11.513 1.00 92.12 214 MET A O 1
ATOM 1573 N N . HIS A 1 215 ? 16.454 -1.168 -10.611 1.00 92.88 215 HIS A N 1
ATOM 1574 C CA . HIS A 1 215 ? 17.420 -1.468 -11.680 1.00 92.88 215 HIS A CA 1
ATOM 1575 C C . HIS A 1 215 ? 16.759 -2.037 -12.934 1.00 92.88 215 HIS A C 1
ATOM 1577 O O . HIS A 1 215 ? 17.116 -1.640 -14.038 1.00 92.88 215 HIS A O 1
ATOM 1583 N N . GLU A 1 216 ? 15.804 -2.944 -12.772 1.00 87.38 216 GLU A N 1
ATOM 1584 C CA . GLU A 1 216 ? 15.119 -3.626 -13.875 1.00 87.38 216 GLU A CA 1
ATOM 1585 C C . GLU A 1 216 ? 14.169 -2.684 -14.620 1.00 87.38 216 GLU A C 1
ATOM 1587 O O . GLU A 1 216 ? 14.066 -2.746 -15.841 1.00 87.38 216 GLU A O 1
ATOM 1592 N N . VAL A 1 217 ? 13.517 -1.769 -13.898 1.00 85.81 217 VAL A N 1
ATOM 1593 C CA . VAL A 1 217 ? 12.412 -0.972 -14.441 1.00 85.81 217 VAL A CA 1
ATOM 1594 C C . VAL A 1 217 ? 12.790 0.499 -14.612 1.00 85.81 217 VAL A C 1
ATOM 1596 O O . VAL A 1 217 ? 12.733 1.053 -15.712 1.00 85.81 217 VAL A O 1
ATOM 1599 N N . VAL A 1 218 ? 13.211 1.162 -13.532 1.00 89.81 218 VAL A N 1
ATOM 1600 C CA . VAL A 1 218 ? 13.431 2.619 -13.544 1.00 89.81 218 VAL A CA 1
ATOM 1601 C C . VAL A 1 218 ? 14.776 2.984 -14.182 1.00 89.81 218 VAL A C 1
ATOM 1603 O O . VAL A 1 218 ? 14.875 4.001 -14.873 1.00 89.81 218 VAL A O 1
ATOM 1606 N N . ALA A 1 219 ? 15.814 2.160 -14.021 1.00 92.06 219 ALA A N 1
ATOM 1607 C CA . ALA A 1 219 ? 17.117 2.433 -14.625 1.00 92.06 219 ALA A CA 1
ATOM 1608 C C . ALA A 1 219 ? 17.086 2.360 -16.162 1.00 92.06 219 ALA A C 1
ATOM 1610 O O . ALA A 1 219 ? 17.760 3.168 -16.798 1.00 92.06 219 ALA A O 1
ATOM 1611 N N . LEU A 1 220 ? 16.258 1.496 -16.767 1.00 90.69 220 LEU A N 1
ATOM 1612 C CA . LEU A 1 220 ? 16.056 1.467 -18.226 1.00 90.69 220 LEU A CA 1
ATOM 1613 C C . LEU A 1 220 ? 15.501 2.795 -18.765 1.00 90.69 220 LEU A C 1
ATOM 1615 O O . LEU A 1 220 ? 15.835 3.222 -19.869 1.00 90.69 220 LEU A O 1
ATOM 1619 N N . GLU A 1 221 ? 14.672 3.483 -17.977 1.00 93.31 221 GLU A N 1
ATOM 1620 C CA . GLU A 1 221 ? 14.151 4.798 -18.332 1.00 93.31 221 GLU A CA 1
ATOM 1621 C C . GLU A 1 221 ? 15.126 5.947 -18.036 1.00 93.31 221 GLU A C 1
ATOM 1623 O O . GLU A 1 221 ? 15.127 6.944 -18.767 1.00 93.31 221 GLU A O 1
ATOM 1628 N N . CYS A 1 222 ? 15.894 5.847 -16.951 1.00 96.75 222 CYS A N 1
ATOM 1629 C CA . CYS A 1 222 ? 16.617 6.974 -16.361 1.00 96.75 222 CYS A CA 1
ATOM 1630 C C . CYS A 1 222 ? 18.129 6.967 -16.584 1.00 96.75 222 CYS A C 1
ATOM 1632 O O . CYS A 1 222 ? 18.763 8.020 -16.470 1.00 96.75 222 CYS A O 1
ATOM 1634 N N . CYS A 1 223 ? 18.722 5.817 -16.880 1.00 97.44 223 CYS A N 1
ATOM 1635 C CA . CYS A 1 223 ? 20.163 5.641 -16.966 1.00 97.44 223 CYS A CA 1
ATOM 1636 C C . CYS A 1 223 ? 20.621 5.464 -18.420 1.00 97.44 223 CYS A C 1
ATOM 1638 O O . CYS A 1 223 ? 19.880 5.026 -19.294 1.00 97.44 223 CYS A O 1
ATOM 1640 N N . VAL A 1 224 ? 21.863 5.857 -18.691 1.00 95.44 224 VAL A N 1
ATOM 1641 C CA . VAL A 1 224 ? 22.499 5.806 -20.009 1.00 95.44 224 VAL A CA 1
ATOM 1642 C C . VAL A 1 224 ? 23.919 5.253 -19.902 1.00 95.44 224 VAL A C 1
ATOM 1644 O O . VAL A 1 224 ? 24.646 5.533 -18.942 1.00 95.44 224 VAL A O 1
ATOM 1647 N N . GLY A 1 225 ? 24.324 4.507 -20.928 1.00 89.94 225 GLY A N 1
ATOM 1648 C CA . GLY A 1 225 ? 25.587 3.770 -20.984 1.00 89.94 225 GLY A CA 1
ATOM 1649 C C . GLY A 1 225 ? 25.375 2.262 -20.865 1.00 89.94 225 GLY A C 1
ATOM 1650 O O . GLY A 1 225 ? 24.309 1.805 -20.465 1.00 89.94 225 GLY A O 1
ATOM 1651 N N . SER A 1 226 ? 26.401 1.496 -21.221 1.00 79.38 226 SER A N 1
ATOM 1652 C CA . SER A 1 226 ? 26.367 0.032 -21.198 1.00 79.38 226 SER A CA 1
ATOM 1653 C C . SER A 1 226 ? 26.947 -0.482 -19.869 1.00 79.38 226 SER A C 1
ATOM 1655 O O . SER A 1 226 ? 27.982 0.034 -19.422 1.00 79.38 226 SER A O 1
ATOM 1657 N N . PRO A 1 227 ? 26.343 -1.499 -19.225 1.00 76.62 227 PRO A N 1
ATOM 1658 C CA . PRO A 1 227 ? 26.823 -2.004 -17.941 1.00 76.62 227 PRO A CA 1
ATOM 1659 C C . PRO A 1 227 ? 28.253 -2.538 -18.083 1.00 76.62 227 PRO A C 1
ATOM 1661 O O . PRO A 1 227 ? 28.557 -3.340 -18.972 1.00 76.62 227 PRO A O 1
ATOM 1664 N N . SER A 1 228 ? 29.154 -2.086 -17.204 1.00 60.72 228 SER A N 1
ATOM 1665 C CA . SER A 1 228 ? 30.611 -2.296 -17.302 1.00 60.72 228 SER A CA 1
ATOM 1666 C C . SER A 1 228 ? 31.039 -3.690 -16.825 1.00 60.72 228 SER A C 1
ATOM 1668 O O . SER A 1 228 ? 31.910 -3.857 -15.975 1.00 60.72 228 SER A O 1
ATOM 1670 N N . GLY A 1 229 ? 30.401 -4.700 -17.405 1.00 58.44 229 GLY A N 1
ATOM 1671 C CA . GLY A 1 229 ? 30.520 -6.108 -17.054 1.00 58.44 229 GLY A CA 1
ATOM 1672 C C . GLY A 1 229 ? 29.853 -7.051 -18.054 1.00 58.44 229 GLY A C 1
ATOM 1673 O O . GLY A 1 229 ? 30.079 -8.255 -17.943 1.00 58.44 229 GLY A O 1
ATOM 1674 N N . SER A 1 230 ? 29.101 -6.539 -19.047 1.00 47.62 230 SER A N 1
ATOM 1675 C CA . SER A 1 230 ? 28.617 -7.375 -20.150 1.00 47.62 230 SER A CA 1
ATOM 1676 C C . SER A 1 230 ? 29.814 -8.037 -20.828 1.00 47.62 230 SER A C 1
ATOM 1678 O O . SER A 1 230 ? 30.750 -7.375 -21.295 1.00 47.62 230 SER A O 1
ATOM 1680 N N . SER A 1 231 ? 29.844 -9.368 -20.757 1.00 42.81 231 SER A N 1
ATOM 1681 C CA . SER A 1 231 ? 30.983 -10.144 -21.224 1.00 42.81 231 SER A CA 1
ATOM 1682 C C . SER A 1 231 ? 31.142 -9.965 -22.734 1.00 42.81 231 SER A C 1
ATOM 1684 O O . SER A 1 231 ? 30.176 -9.685 -23.439 1.00 42.81 231 SER A O 1
ATOM 1686 N N . THR A 1 232 ? 32.365 -10.106 -23.248 1.00 41.06 232 THR A N 1
ATOM 1687 C CA . THR A 1 232 ? 32.644 -9.943 -24.684 1.00 41.06 232 THR A CA 1
ATOM 1688 C C . THR A 1 232 ? 32.047 -11.091 -25.503 1.00 41.06 232 THR A C 1
ATOM 1690 O O . THR A 1 232 ? 32.754 -11.993 -25.955 1.00 41.06 232 THR A O 1
ATOM 1693 N N . HIS A 1 233 ? 30.737 -11.019 -25.738 1.00 44.25 233 HIS A N 1
ATOM 1694 C CA . HIS A 1 233 ? 30.101 -11.646 -26.885 1.00 44.25 233 HIS A CA 1
ATOM 1695 C C . HIS A 1 233 ? 30.676 -11.036 -28.175 1.00 44.25 233 HIS A C 1
ATOM 1697 O O . HIS A 1 233 ? 31.319 -9.980 -28.161 1.00 44.25 233 HIS A O 1
ATOM 1703 N N . GLY A 1 234 ? 30.574 -11.791 -29.269 1.00 41.84 234 GLY A N 1
ATOM 1704 C CA . GLY A 1 234 ? 31.365 -11.575 -30.481 1.00 41.84 234 GLY A CA 1
ATOM 1705 C C . GLY A 1 234 ? 31.218 -10.184 -31.104 1.00 41.84 234 GLY A C 1
ATOM 1706 O O . GLY A 1 234 ? 30.248 -9.469 -30.881 1.00 41.84 234 GLY A O 1
ATOM 1707 N N . THR A 1 235 ? 32.203 -9.810 -31.924 1.00 43.81 235 THR A N 1
ATOM 1708 C CA . THR A 1 235 ? 32.179 -8.570 -32.712 1.00 43.81 235 THR A CA 1
ATOM 1709 C C . THR A 1 235 ? 30.861 -8.406 -33.461 1.00 43.81 235 THR A C 1
ATOM 1711 O O . THR A 1 235 ? 30.491 -9.297 -34.222 1.00 43.81 235 THR A O 1
ATOM 1714 N N . VAL A 1 236 ? 30.226 -7.245 -33.279 1.00 49.03 236 VAL A N 1
ATOM 1715 C CA . VAL A 1 236 ? 28.951 -6.847 -33.892 1.00 49.03 236 VAL A CA 1
ATOM 1716 C C . VAL A 1 236 ? 29.081 -6.726 -35.417 1.00 49.03 236 VAL A C 1
ATOM 1718 O O . VAL A 1 236 ? 29.298 -5.646 -35.962 1.00 49.03 236 VAL A O 1
ATOM 1721 N N . GLU A 1 237 ? 28.942 -7.854 -36.103 1.00 48.72 237 GLU A N 1
ATOM 1722 C CA . GLU A 1 237 ? 28.403 -7.931 -37.458 1.00 48.72 237 GLU A CA 1
ATOM 1723 C C . GLU A 1 237 ? 27.106 -8.745 -37.346 1.00 48.72 237 GLU A C 1
ATOM 1725 O O . GLU A 1 237 ? 27.127 -9.882 -36.883 1.00 48.72 237 GLU A O 1
ATOM 1730 N N . ASP A 1 238 ? 25.991 -8.106 -37.708 1.00 55.44 238 ASP A N 1
ATOM 1731 C CA . ASP A 1 238 ? 24.616 -8.618 -37.652 1.00 55.44 238 ASP A CA 1
ATOM 1732 C C . ASP A 1 238 ? 24.076 -8.954 -36.244 1.00 55.44 238 ASP A C 1
ATOM 1734 O O . ASP A 1 238 ? 23.758 -10.099 -35.924 1.00 55.44 238 ASP A O 1
ATOM 1738 N N . CYS A 1 239 ? 23.851 -7.913 -35.425 1.00 63.09 239 CYS A N 1
ATOM 1739 C CA . CYS A 1 239 ? 22.822 -8.019 -34.388 1.00 63.09 239 CYS A CA 1
ATOM 1740 C C . CYS A 1 239 ? 21.478 -8.305 -35.066 1.00 63.09 239 CYS A C 1
ATOM 1742 O O . CYS A 1 239 ? 21.007 -7.541 -35.909 1.00 63.09 239 CYS A O 1
ATOM 1744 N N . SER A 1 240 ? 20.883 -9.423 -34.685 1.00 76.88 240 SER A N 1
ATOM 1745 C CA . SER A 1 240 ? 19.599 -9.914 -35.152 1.00 76.88 240 SER A CA 1
ATOM 1746 C C . SER A 1 240 ? 18.916 -10.544 -33.952 1.00 76.88 240 SER A C 1
ATOM 1748 O O . SER A 1 240 ? 19.577 -11.208 -33.154 1.00 76.88 240 SER A O 1
ATOM 1750 N N . PHE A 1 241 ? 17.605 -10.343 -33.841 1.00 82.12 241 PHE A N 1
ATOM 1751 C CA . PHE A 1 241 ? 16.791 -10.896 -32.761 1.00 82.12 241 PHE A CA 1
ATOM 1752 C C . PHE A 1 241 ? 16.982 -12.418 -32.618 1.00 82.12 241 PHE A C 1
ATOM 1754 O O . PHE A 1 241 ? 17.177 -12.924 -31.520 1.00 82.12 241 PHE A O 1
ATOM 1761 N N . CYS A 1 242 ? 17.066 -13.141 -33.740 1.00 85.44 242 CYS A N 1
ATOM 1762 C CA . CYS A 1 242 ? 17.665 -14.472 -33.749 1.00 85.44 242 CYS A CA 1
ATOM 1763 C C . CYS A 1 242 ? 19.180 -14.349 -33.952 1.00 85.44 242 CYS A C 1
ATOM 1765 O O . CYS A 1 242 ? 19.616 -13.834 -34.985 1.00 85.44 242 CYS A O 1
ATOM 1767 N N . GLY A 1 243 ? 19.979 -14.856 -33.004 1.00 80.56 243 GLY A N 1
ATOM 1768 C CA . GLY A 1 243 ? 21.442 -14.673 -32.942 1.00 80.56 243 GLY A CA 1
ATOM 1769 C C . GLY A 1 243 ? 22.282 -15.266 -34.089 1.00 80.56 243 GLY A C 1
ATOM 1770 O O . GLY A 1 243 ? 23.508 -15.261 -34.020 1.00 80.56 243 GLY A O 1
ATOM 1771 N N . ASP A 1 244 ? 21.647 -15.790 -35.138 1.00 82.00 244 ASP A N 1
ATOM 1772 C CA . ASP A 1 244 ? 22.255 -16.285 -36.378 1.00 82.00 244 ASP A CA 1
ATOM 1773 C C . ASP A 1 244 ? 21.883 -15.460 -37.629 1.00 82.00 244 ASP A C 1
ATOM 1775 O O . ASP A 1 244 ? 22.234 -15.846 -38.745 1.00 82.00 244 ASP A O 1
ATOM 1779 N N . GLY A 1 245 ? 21.150 -14.353 -37.466 1.00 83.00 245 GLY A N 1
ATOM 1780 C CA . GLY A 1 245 ? 20.661 -13.529 -38.578 1.00 83.00 245 GLY A CA 1
ATOM 1781 C C . GLY A 1 245 ? 19.374 -14.037 -39.241 1.00 83.00 245 GLY A C 1
ATOM 1782 O O . GLY A 1 245 ? 18.970 -13.502 -40.276 1.00 83.00 245 GLY A O 1
ATOM 1783 N N . SER A 1 246 ? 18.742 -15.089 -38.710 1.00 88.12 246 SER A N 1
ATOM 1784 C CA . SER A 1 246 ? 17.517 -15.653 -39.285 1.00 88.12 246 SER A CA 1
ATOM 1785 C C . SER A 1 246 ? 16.248 -14.888 -38.884 1.00 88.12 246 SER A C 1
ATOM 1787 O O . SER A 1 246 ? 16.209 -14.125 -37.921 1.00 88.12 246 SER A O 1
ATOM 1789 N N . SER A 1 247 ? 15.176 -15.093 -39.651 1.00 90.19 247 SER A N 1
ATOM 1790 C CA . SER A 1 247 ? 13.839 -14.619 -39.293 1.00 90.19 247 SER A CA 1
ATOM 1791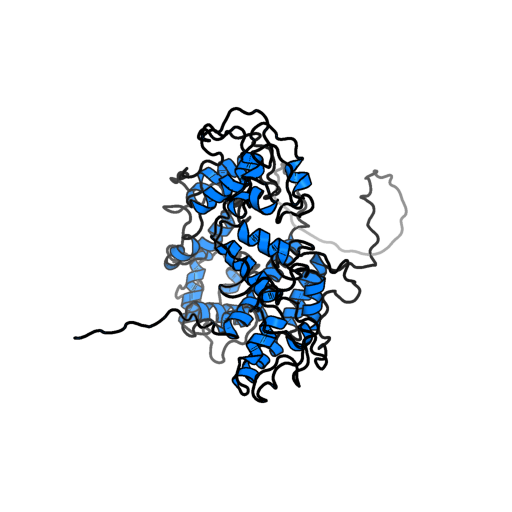 C C . SER A 1 247 ? 13.206 -15.520 -38.234 1.00 90.19 247 SER A C 1
ATOM 1793 O O . SER A 1 247 ? 13.243 -16.743 -38.387 1.00 90.19 247 SER A O 1
ATOM 1795 N N . VAL A 1 248 ? 12.524 -14.914 -37.260 1.00 92.12 248 VAL A N 1
ATOM 1796 C CA . VAL A 1 248 ? 11.599 -15.592 -36.334 1.00 92.12 248 VAL A CA 1
ATOM 1797 C C . VAL A 1 248 ? 10.649 -16.539 -37.076 1.00 92.12 248 VAL A C 1
ATOM 1799 O O . VAL A 1 248 ? 10.103 -16.178 -38.123 1.00 92.12 248 VAL A O 1
ATOM 1802 N N . ALA A 1 249 ? 10.443 -17.752 -36.554 1.00 90.75 249 ALA A N 1
ATOM 1803 C CA . ALA A 1 249 ? 9.509 -18.712 -37.149 1.00 90.75 249 ALA A CA 1
ATOM 1804 C C . ALA A 1 249 ? 8.039 -18.318 -36.933 1.00 90.75 249 ALA A C 1
ATOM 1806 O O . ALA A 1 249 ? 7.187 -18.691 -37.742 1.00 90.75 249 ALA A O 1
ATOM 1807 N N . TYR A 1 250 ? 7.751 -17.542 -35.882 1.00 90.38 250 TYR A N 1
ATOM 1808 C CA . TYR A 1 250 ? 6.398 -17.142 -35.489 1.00 90.38 250 TYR A CA 1
ATOM 1809 C C . TYR A 1 250 ? 6.213 -15.612 -35.517 1.00 90.38 250 TYR A C 1
ATOM 1811 O O . TYR A 1 250 ? 5.964 -15.007 -34.477 1.00 90.38 250 TYR A O 1
ATOM 1819 N N . PRO A 1 251 ? 6.342 -14.952 -36.687 1.00 90.38 251 PRO A N 1
ATOM 1820 C CA . PRO A 1 251 ? 6.326 -13.490 -36.803 1.00 90.38 251 PRO A CA 1
ATOM 1821 C C . PRO A 1 251 ? 5.062 -12.833 -36.231 1.00 90.38 251 PRO A C 1
ATOM 1823 O O . PRO A 1 251 ? 5.150 -11.765 -35.633 1.00 90.38 251 PRO A O 1
ATOM 1826 N N . ASP A 1 252 ? 3.902 -13.469 -36.384 1.00 90.06 252 ASP A N 1
ATOM 1827 C CA . ASP A 1 252 ? 2.615 -12.884 -36.003 1.00 90.06 252 ASP A CA 1
ATOM 1828 C C . ASP A 1 252 ? 2.250 -13.090 -34.516 1.00 90.06 252 ASP A C 1
ATOM 1830 O O . ASP A 1 252 ? 1.256 -12.523 -34.062 1.00 90.06 252 ASP A O 1
ATOM 1834 N N . ARG A 1 253 ? 3.036 -13.862 -33.739 1.00 84.94 253 ARG A N 1
ATOM 1835 C CA . ARG A 1 253 ? 2.775 -14.072 -32.300 1.00 84.94 253 ARG A CA 1
ATOM 1836 C C . ARG A 1 253 ? 2.871 -12.753 -31.543 1.00 84.94 253 ARG A C 1
ATOM 1838 O O . ARG A 1 253 ? 3.868 -12.037 -31.660 1.00 84.94 253 ARG A O 1
ATOM 1845 N N . SER A 1 254 ? 1.845 -12.455 -30.748 1.00 80.81 254 SER A N 1
ATOM 1846 C CA . SER A 1 254 ? 1.846 -11.310 -29.838 1.00 80.81 254 SER A CA 1
ATOM 1847 C C . SER A 1 254 ? 2.626 -11.631 -28.566 1.00 80.81 254 SER A C 1
ATOM 1849 O O . SER A 1 254 ? 2.671 -12.777 -28.116 1.00 80.81 254 SER A O 1
ATOM 1851 N N . ILE A 1 255 ? 3.253 -10.606 -28.002 1.00 77.19 255 ILE A N 1
ATOM 1852 C CA . ILE A 1 255 ? 4.134 -10.706 -26.851 1.00 77.19 255 ILE A CA 1
ATOM 1853 C C . ILE A 1 255 ? 3.468 -10.047 -25.637 1.00 77.19 255 ILE A C 1
ATOM 1855 O O . ILE A 1 255 ? 3.044 -8.887 -25.689 1.00 77.19 255 ILE A O 1
ATOM 1859 N N . VAL A 1 256 ? 3.368 -10.819 -24.553 1.00 66.94 256 VAL A N 1
ATOM 1860 C CA . VAL A 1 256 ? 2.654 -10.466 -23.315 1.00 66.94 256 VAL A CA 1
ATOM 1861 C C . VAL A 1 256 ? 3.250 -9.214 -22.670 1.00 66.94 256 VAL A C 1
ATOM 1863 O O . VAL A 1 256 ? 4.452 -8.978 -22.751 1.00 66.94 256 VAL A O 1
ATOM 1866 N N . GLY A 1 257 ? 2.411 -8.385 -22.047 1.00 59.88 257 GLY A N 1
ATOM 1867 C CA . GLY A 1 257 ? 2.834 -7.188 -21.305 1.00 59.88 257 GLY A CA 1
ATOM 1868 C C . GLY A 1 257 ? 3.266 -5.989 -22.163 1.00 59.88 257 GLY A C 1
ATOM 1869 O O . GLY A 1 257 ? 3.029 -4.855 -21.761 1.00 59.88 257 GLY A O 1
ATOM 1870 N N . ILE A 1 258 ? 3.821 -6.205 -23.363 1.00 64.50 258 ILE A N 1
ATOM 1871 C CA . ILE A 1 258 ? 4.435 -5.138 -24.182 1.00 64.50 258 ILE A CA 1
ATOM 1872 C C . ILE A 1 258 ? 3.710 -4.807 -25.501 1.00 64.50 258 ILE A C 1
ATOM 1874 O O . ILE A 1 258 ? 4.172 -3.942 -26.246 1.00 64.50 258 ILE A O 1
ATOM 1878 N N . ASN A 1 259 ? 2.566 -5.448 -25.784 1.00 70.81 259 ASN A N 1
ATOM 1879 C CA . ASN A 1 259 ? 1.659 -5.143 -26.908 1.00 70.81 259 ASN A CA 1
ATOM 1880 C C . ASN A 1 259 ? 2.375 -4.957 -28.265 1.00 70.81 259 ASN A C 1
ATOM 1882 O O . ASN A 1 259 ? 2.180 -3.966 -28.971 1.00 70.81 259 ASN A O 1
ATOM 1886 N N . THR A 1 260 ? 3.237 -5.912 -28.613 1.00 81.19 260 THR A N 1
ATOM 1887 C CA . THR A 1 260 ? 3.956 -5.958 -29.893 1.00 81.19 260 THR A CA 1
ATOM 1888 C C . THR A 1 260 ? 4.004 -7.395 -30.410 1.00 81.19 260 THR A C 1
ATOM 1890 O O . THR A 1 260 ? 3.736 -8.333 -29.658 1.00 81.19 260 THR A O 1
ATOM 1893 N N . THR A 1 261 ? 4.313 -7.587 -31.689 1.00 88.88 261 THR A N 1
ATOM 1894 C CA . THR A 1 261 ? 4.506 -8.920 -32.287 1.00 88.88 261 THR A CA 1
ATOM 1895 C C . THR A 1 261 ? 5.978 -9.315 -32.374 1.00 88.88 261 THR A C 1
ATOM 1897 O O . THR A 1 261 ? 6.860 -8.457 -32.420 1.00 88.88 261 THR A O 1
ATOM 1900 N N . CYS A 1 262 ? 6.260 -10.613 -32.487 1.00 88.75 262 CYS A N 1
ATOM 1901 C CA . CYS A 1 262 ? 7.599 -11.130 -32.780 1.00 88.75 262 CYS A CA 1
ATOM 1902 C C . CYS A 1 262 ? 8.220 -10.515 -34.049 1.00 88.75 262 CYS A C 1
ATOM 1904 O O . CYS A 1 262 ? 9.422 -10.259 -34.083 1.00 88.75 262 CYS A O 1
ATOM 1906 N N . ALA A 1 263 ? 7.424 -10.230 -35.085 1.00 89.06 263 ALA A N 1
ATOM 1907 C CA . ALA A 1 263 ? 7.880 -9.541 -36.291 1.00 89.06 263 ALA A CA 1
ATOM 1908 C C . ALA A 1 263 ? 8.261 -8.085 -36.021 1.00 89.06 263 ALA A C 1
ATOM 1910 O O . ALA A 1 263 ? 9.309 -7.634 -36.477 1.00 89.06 263 ALA A O 1
ATOM 1911 N N . GLU A 1 264 ? 7.428 -7.348 -35.286 1.00 87.50 264 GLU A N 1
ATOM 1912 C CA . GLU A 1 264 ? 7.733 -5.973 -34.893 1.00 87.50 264 GLU A CA 1
ATOM 1913 C C . GLU A 1 264 ? 9.000 -5.927 -34.040 1.00 87.50 264 GLU A C 1
ATOM 1915 O O . GLU A 1 264 ? 9.910 -5.169 -34.373 1.00 87.50 264 GLU A O 1
ATOM 1920 N N . LEU A 1 265 ? 9.096 -6.785 -33.018 1.00 84.88 265 LEU A N 1
ATOM 1921 C CA . LEU A 1 265 ? 10.240 -6.887 -32.114 1.00 84.88 265 LEU A CA 1
ATOM 1922 C C . LEU A 1 265 ? 11.537 -7.230 -32.868 1.00 84.88 265 LEU A C 1
ATOM 1924 O O . LEU A 1 265 ? 12.546 -6.544 -32.690 1.00 84.88 265 LEU A O 1
ATOM 1928 N N . ALA A 1 266 ? 11.489 -8.205 -33.783 1.00 85.69 266 ALA A N 1
ATOM 1929 C CA . ALA A 1 266 ? 12.614 -8.568 -34.646 1.00 85.69 266 ALA A CA 1
ATOM 1930 C C . ALA A 1 266 ? 12.943 -7.518 -35.727 1.00 85.69 266 ALA A C 1
ATOM 1932 O O . ALA A 1 266 ? 14.043 -7.525 -36.277 1.00 85.69 266 ALA A O 1
ATOM 1933 N N . SER A 1 267 ? 12.006 -6.619 -36.049 1.00 83.06 267 SER A N 1
ATOM 1934 C CA . SER A 1 267 ? 12.198 -5.533 -37.022 1.00 83.06 267 SER A CA 1
ATOM 1935 C C . SER A 1 267 ? 12.642 -4.204 -36.405 1.00 83.06 267 SER A C 1
ATOM 1937 O O . SER A 1 267 ? 12.985 -3.282 -37.154 1.00 83.06 267 SER A O 1
ATOM 1939 N N . ARG A 1 268 ? 12.621 -4.073 -35.067 1.00 79.62 268 ARG A N 1
ATOM 1940 C CA . ARG A 1 268 ? 13.057 -2.845 -34.394 1.00 79.62 268 ARG A CA 1
ATOM 1941 C C . ARG A 1 268 ? 14.510 -2.556 -34.787 1.00 79.62 268 ARG A C 1
ATOM 1943 O O . ARG A 1 268 ? 15.350 -3.449 -34.691 1.00 79.62 268 ARG A O 1
ATOM 1950 N N . PRO A 1 269 ? 14.830 -1.334 -35.255 1.00 65.94 269 PRO A N 1
ATOM 1951 C CA . PRO A 1 269 ? 16.204 -0.978 -35.563 1.00 65.94 269 PRO A CA 1
ATOM 1952 C C . PRO A 1 269 ? 17.001 -1.037 -34.263 1.00 65.94 269 PRO A C 1
ATOM 1954 O O . PRO A 1 269 ? 16.735 -0.268 -33.343 1.00 65.94 269 PRO A O 1
ATOM 1957 N N . ILE A 1 270 ? 17.941 -1.975 -34.193 1.00 60.75 270 ILE A N 1
ATOM 1958 C CA . ILE A 1 270 ? 18.717 -2.226 -32.985 1.00 60.75 270 ILE A CA 1
ATOM 1959 C C . ILE A 1 270 ? 19.652 -1.032 -32.768 1.00 60.75 270 ILE A C 1
ATOM 1961 O O . ILE A 1 270 ? 20.669 -0.878 -33.452 1.00 60.75 270 ILE A O 1
ATOM 1965 N N . GLU A 1 271 ? 19.264 -0.147 -31.849 1.00 56.09 271 GLU A N 1
ATOM 1966 C CA . GLU A 1 271 ? 20.162 0.862 -31.296 1.00 56.09 271 GLU A CA 1
ATOM 1967 C C . GLU A 1 271 ? 21.286 0.157 -30.514 1.00 56.09 271 GLU A C 1
ATOM 1969 O O . GLU A 1 271 ? 21.188 -1.020 -30.184 1.00 56.09 271 GLU A O 1
ATOM 1974 N N . SER A 1 272 ? 22.418 0.831 -30.309 1.00 51.16 272 SER A N 1
ATOM 1975 C CA . SER A 1 272 ? 23.746 0.189 -30.247 1.00 51.16 272 SER A CA 1
ATOM 1976 C C . SER A 1 272 ? 24.062 -0.764 -29.075 1.00 51.16 272 SER A C 1
ATOM 1978 O O . SER A 1 272 ? 25.199 -1.224 -29.003 1.00 51.16 272 SER A O 1
ATOM 1980 N N . ASP A 1 273 ? 23.105 -1.084 -28.203 1.00 55.44 273 ASP A N 1
ATOM 1981 C CA . ASP A 1 273 ? 23.200 -2.146 -27.193 1.00 55.44 273 ASP A CA 1
ATOM 1982 C C . ASP A 1 273 ? 22.167 -3.251 -27.493 1.00 55.44 273 ASP A C 1
ATOM 1984 O O . ASP A 1 273 ? 21.010 -3.209 -27.077 1.00 55.44 273 ASP A O 1
ATOM 1988 N N . CYS A 1 274 ? 22.611 -4.272 -28.232 1.00 56.59 274 CYS A N 1
ATOM 1989 C CA . CYS A 1 274 ? 21.757 -5.348 -28.752 1.00 56.59 274 CYS A CA 1
ATOM 1990 C C . CYS A 1 274 ? 21.217 -6.324 -27.690 1.00 56.59 274 CYS A C 1
ATOM 1992 O O . CYS A 1 274 ? 20.444 -7.206 -28.041 1.00 56.59 274 CYS A O 1
ATOM 1994 N N . HIS A 1 275 ? 21.647 -6.190 -26.432 1.00 54.81 275 HIS A N 1
ATOM 1995 C CA . HIS A 1 275 ? 21.170 -6.988 -25.299 1.00 54.81 275 HIS A CA 1
ATOM 1996 C C . HIS A 1 275 ? 20.120 -6.215 -24.481 1.00 54.81 275 HIS A C 1
ATOM 1998 O O . HIS A 1 275 ? 18.984 -6.667 -24.371 1.00 54.81 275 HIS A O 1
ATOM 2004 N N . SER A 1 276 ? 20.412 -4.980 -24.050 1.00 53.09 276 SER A N 1
ATOM 2005 C CA . SER A 1 276 ? 19.543 -4.226 -23.123 1.00 53.09 276 SER A CA 1
ATOM 2006 C C . SER A 1 276 ? 18.152 -3.858 -23.654 1.00 53.09 276 SER A C 1
ATOM 2008 O O . SER A 1 276 ? 17.277 -3.504 -22.870 1.00 53.09 276 SER A O 1
ATOM 2010 N N . THR A 1 277 ? 17.933 -3.907 -24.972 1.00 52.66 277 THR A N 1
ATOM 2011 C CA . THR A 1 277 ? 16.611 -3.639 -25.574 1.00 52.66 277 THR A CA 1
ATOM 2012 C C . THR A 1 277 ? 15.687 -4.864 -25.534 1.00 52.66 277 THR A C 1
ATOM 2014 O O . THR A 1 277 ? 14.474 -4.707 -25.670 1.00 52.66 277 THR A O 1
ATOM 2017 N N . TYR A 1 278 ? 16.249 -6.064 -25.358 1.00 55.09 278 TYR A N 1
ATOM 2018 C CA . TYR A 1 278 ? 15.509 -7.324 -25.248 1.00 55.09 278 TYR A CA 1
ATOM 2019 C C . TYR A 1 278 ? 15.493 -7.838 -23.794 1.00 55.09 278 TYR A C 1
ATOM 2021 O O . TYR A 1 278 ? 14.409 -8.194 -23.333 1.00 55.09 278 TYR A O 1
ATOM 2029 N N . ASP A 1 279 ? 16.582 -7.623 -23.028 1.00 51.75 279 ASP A N 1
ATOM 2030 C CA . ASP A 1 279 ? 16.719 -7.818 -21.560 1.00 51.75 279 ASP A CA 1
ATOM 2031 C C . ASP A 1 279 ? 15.756 -6.947 -20.688 1.00 51.75 279 ASP A C 1
ATOM 2033 O O . ASP A 1 279 ? 16.024 -6.656 -19.522 1.00 51.75 279 ASP A O 1
ATOM 2037 N N . THR A 1 280 ? 14.639 -6.473 -21.241 1.00 55.88 280 THR A N 1
ATOM 2038 C CA . THR A 1 280 ? 13.492 -5.941 -20.484 1.00 55.88 280 THR A CA 1
ATOM 2039 C C . THR A 1 280 ? 12.876 -7.018 -19.578 1.00 55.88 280 THR A C 1
ATOM 2041 O O . THR A 1 280 ? 13.135 -8.200 -19.789 1.00 55.88 280 THR A O 1
ATOM 2044 N N . GLU A 1 281 ? 12.013 -6.638 -18.617 1.00 54.31 281 GLU A N 1
ATOM 2045 C CA . GLU A 1 281 ? 11.335 -7.544 -17.650 1.00 54.31 281 GLU A CA 1
ATOM 2046 C C . GLU A 1 281 ? 10.813 -8.861 -18.250 1.00 54.31 281 GLU A C 1
ATOM 2048 O O . GLU A 1 281 ? 10.735 -9.885 -17.575 1.00 54.31 281 GLU A O 1
ATOM 2053 N N . LEU A 1 282 ? 10.449 -8.839 -19.530 1.00 61.34 282 LEU A N 1
ATOM 2054 C CA . LEU A 1 282 ? 9.977 -10.006 -20.238 1.00 61.34 282 LEU A CA 1
ATOM 2055 C C . LEU A 1 282 ? 11.044 -11.099 -20.414 1.00 61.34 282 LEU A C 1
ATOM 2057 O O . LEU A 1 282 ? 10.700 -12.247 -20.183 1.00 61.34 282 LEU A O 1
ATOM 2061 N N . ASP A 1 283 ? 12.304 -10.795 -20.750 1.00 60.72 283 ASP A N 1
ATOM 2062 C CA . ASP A 1 283 ? 13.354 -11.827 -20.910 1.00 60.72 283 ASP A CA 1
ATOM 2063 C C . ASP A 1 283 ? 13.759 -12.456 -19.554 1.00 60.72 283 ASP A C 1
ATOM 2065 O O . ASP A 1 283 ? 14.232 -13.593 -19.512 1.00 60.72 283 ASP A O 1
ATOM 2069 N N . LEU A 1 284 ? 13.492 -11.780 -18.423 1.00 59.81 284 LEU A N 1
ATOM 2070 C CA . LEU A 1 284 ? 13.592 -12.376 -17.078 1.00 59.81 284 LEU A CA 1
ATOM 2071 C C . LEU A 1 284 ? 12.508 -13.440 -16.826 1.00 59.81 284 LEU A C 1
ATOM 2073 O O . LEU A 1 284 ? 12.727 -14.378 -16.059 1.00 59.81 284 LEU A O 1
ATOM 2077 N N . LEU A 1 285 ? 11.346 -13.304 -17.471 1.00 66.69 285 LEU A N 1
ATOM 2078 C CA . LEU A 1 285 ? 10.201 -14.206 -17.331 1.00 66.69 285 LEU A CA 1
ATOM 2079 C C . LEU A 1 285 ? 10.090 -15.218 -18.480 1.00 66.69 285 LEU A C 1
ATOM 2081 O O . LEU A 1 285 ? 9.505 -16.282 -18.292 1.00 66.69 285 LEU A O 1
ATOM 2085 N N . LEU A 1 286 ? 10.608 -14.913 -19.667 1.00 79.31 286 LEU A N 1
ATOM 2086 C CA . LEU A 1 286 ? 10.259 -15.563 -20.927 1.00 79.31 286 LEU A CA 1
ATOM 2087 C C . LEU A 1 286 ? 11.387 -15.403 -21.953 1.00 79.31 286 LEU A C 1
ATOM 2089 O O . LEU A 1 286 ? 11.610 -14.304 -22.438 1.00 79.31 286 LEU A O 1
ATOM 2093 N N . ASP A 1 287 ? 12.024 -16.492 -22.378 1.00 84.81 287 ASP A N 1
ATOM 2094 C CA . ASP A 1 287 ? 12.963 -16.467 -23.501 1.00 84.81 287 ASP A CA 1
ATOM 2095 C C . ASP A 1 287 ? 12.244 -16.048 -24.795 1.00 84.81 287 ASP A C 1
ATOM 2097 O O . ASP A 1 287 ? 11.588 -16.858 -25.465 1.00 84.81 287 ASP A O 1
ATOM 2101 N N . THR A 1 288 ? 12.348 -14.767 -25.160 1.00 84.69 288 THR A N 1
ATOM 2102 C CA . THR A 1 288 ? 11.667 -14.243 -26.349 1.00 84.69 288 THR A CA 1
ATOM 2103 C C . THR A 1 288 ? 12.182 -14.890 -27.637 1.00 84.69 288 THR A C 1
ATOM 2105 O O . THR A 1 288 ? 11.413 -15.062 -28.589 1.00 84.69 288 THR A O 1
ATOM 2108 N N . GLY A 1 289 ? 13.443 -15.335 -27.662 1.00 86.94 289 GLY A N 1
ATOM 2109 C CA . GLY A 1 289 ? 14.043 -16.074 -28.770 1.00 86.94 289 GLY A CA 1
ATOM 2110 C C . GLY A 1 289 ? 13.387 -17.439 -28.996 1.00 86.94 289 GLY A C 1
ATOM 2111 O O . GLY A 1 289 ? 13.048 -17.774 -30.135 1.00 86.94 289 GLY A O 1
ATOM 2112 N N . ILE A 1 290 ? 13.151 -18.212 -27.933 1.00 86.94 290 ILE A N 1
ATOM 2113 C CA . ILE A 1 290 ? 12.410 -19.484 -27.986 1.00 86.94 290 ILE A CA 1
ATOM 2114 C C . ILE A 1 290 ? 10.939 -19.222 -28.336 1.00 86.94 290 ILE A C 1
ATOM 2116 O O . ILE A 1 290 ? 10.421 -19.831 -29.275 1.00 86.94 290 ILE A O 1
ATOM 2120 N N . TYR A 1 291 ? 10.282 -18.276 -27.656 1.00 87.94 291 TYR A N 1
ATOM 2121 C CA . TYR A 1 291 ? 8.857 -17.968 -27.846 1.00 87.94 291 TYR A CA 1
ATOM 2122 C C . TYR A 1 291 ? 8.515 -17.568 -29.294 1.00 87.94 291 TYR A C 1
ATOM 2124 O O . TYR A 1 291 ? 7.540 -18.053 -29.883 1.00 87.94 291 TYR A O 1
ATOM 2132 N N . CYS A 1 292 ? 9.357 -16.731 -29.905 1.00 90.94 292 CYS A N 1
ATOM 2133 C CA . CYS A 1 292 ? 9.239 -16.307 -31.300 1.00 90.94 292 CYS A CA 1
ATOM 2134 C C . CYS A 1 292 ? 9.828 -17.316 -32.311 1.00 90.94 292 CYS A C 1
ATOM 2136 O O . CYS A 1 292 ? 9.699 -17.132 -33.527 1.00 90.94 292 CYS A O 1
ATOM 2138 N N . GLY A 1 293 ? 10.430 -18.412 -31.839 1.00 90.12 293 GLY A N 1
ATOM 2139 C CA . GLY A 1 293 ? 10.878 -19.534 -32.662 1.00 90.12 293 GLY A CA 1
ATOM 2140 C C . GLY A 1 293 ? 12.153 -19.255 -33.455 1.00 90.12 293 GLY A C 1
ATOM 2141 O O . GLY A 1 293 ? 12.197 -19.491 -34.663 1.00 90.12 293 GLY A O 1
ATOM 2142 N N . CYS A 1 294 ? 13.193 -18.739 -32.805 1.00 90.94 294 CYS A N 1
ATOM 2143 C CA . CYS A 1 294 ? 14.506 -18.596 -33.419 1.00 90.94 294 CYS A CA 1
ATOM 2144 C C . CYS A 1 294 ? 15.173 -19.977 -33.642 1.00 90.94 294 CYS A C 1
ATOM 2146 O O . CYS A 1 294 ? 15.337 -20.733 -32.687 1.00 90.94 294 CYS A O 1
ATOM 2148 N N . PRO A 1 295 ? 15.628 -20.322 -34.867 1.00 85.25 295 PRO A N 1
ATOM 2149 C CA . PRO A 1 295 ? 16.141 -21.652 -35.230 1.00 85.25 295 PRO A CA 1
ATOM 2150 C C . PRO A 1 295 ? 17.279 -22.219 -34.370 1.00 85.25 295 PRO A C 1
ATOM 2152 O O . PRO A 1 295 ? 17.437 -23.437 -34.308 1.00 85.25 295 PRO A O 1
ATOM 2155 N N . ASN A 1 296 ? 18.081 -21.351 -33.746 1.00 81.81 296 ASN A N 1
ATOM 2156 C CA . ASN A 1 296 ? 19.202 -21.721 -32.877 1.00 81.81 296 ASN A CA 1
ATOM 2157 C C . ASN A 1 296 ? 18.970 -21.363 -31.395 1.00 81.81 296 ASN A C 1
ATOM 2159 O O . ASN A 1 296 ? 19.892 -21.499 -30.594 1.00 81.81 296 ASN A O 1
ATOM 2163 N N . ALA A 1 297 ? 17.755 -20.953 -31.012 1.00 81.50 297 ALA A N 1
ATOM 2164 C CA . ALA A 1 297 ? 17.321 -20.912 -29.614 1.00 81.50 297 ALA A CA 1
ATOM 2165 C C . ALA A 1 297 ? 16.992 -22.350 -29.166 1.00 81.50 297 ALA A C 1
ATOM 2167 O O . ALA A 1 297 ? 15.842 -22.739 -28.984 1.00 81.50 297 ALA A O 1
ATOM 2168 N N . SER A 1 298 ? 18.024 -23.198 -29.146 1.00 60.00 298 SER A N 1
ATOM 2169 C CA . SER A 1 298 ? 17.891 -24.655 -29.145 1.00 60.00 298 SER A CA 1
ATOM 2170 C C . SER A 1 298 ? 18.322 -25.287 -27.825 1.00 60.00 298 SER A C 1
ATOM 2172 O O . SER A 1 298 ? 19.227 -26.116 -27.803 1.00 60.00 298 SER A O 1
ATOM 2174 N N . GLU A 1 299 ? 17.659 -24.900 -26.743 1.00 59.47 299 GLU A N 1
ATOM 2175 C CA . GLU A 1 299 ? 17.479 -25.699 -25.528 1.00 59.47 299 GLU A CA 1
ATOM 2176 C C . GLU A 1 299 ? 16.348 -25.026 -24.740 1.00 59.47 299 GLU A C 1
ATOM 2178 O O . GLU A 1 299 ? 16.542 -23.955 -24.177 1.00 59.47 299 GLU A O 1
ATOM 2183 N N . SER A 1 300 ? 15.148 -25.624 -24.729 1.00 54.78 300 SER A N 1
ATOM 2184 C CA . SER A 1 300 ? 14.097 -25.203 -23.794 1.00 54.78 300 SER A CA 1
ATOM 2185 C C . SER A 1 300 ? 14.679 -25.250 -22.387 1.00 54.78 300 SER A C 1
ATOM 2187 O O . SER A 1 300 ? 15.256 -26.281 -22.022 1.00 54.78 300 SER A O 1
ATOM 2189 N N . ALA A 1 301 ? 14.473 -24.206 -21.584 1.00 55.56 301 ALA A N 1
ATOM 2190 C CA . ALA A 1 301 ? 14.961 -24.156 -20.205 1.00 55.56 301 ALA A CA 1
ATOM 2191 C C . ALA A 1 301 ? 14.535 -25.387 -19.379 1.00 55.56 301 ALA A C 1
ATOM 2193 O O . ALA A 1 301 ? 15.186 -25.748 -18.399 1.00 55.56 301 ALA A O 1
ATOM 2194 N N . GLY A 1 302 ? 13.438 -26.045 -19.785 1.00 54.62 302 GLY A N 1
ATOM 2195 C CA . GLY A 1 302 ? 12.950 -27.292 -19.198 1.00 54.62 302 GLY A CA 1
ATOM 2196 C C . GLY A 1 302 ? 12.374 -27.105 -17.796 1.00 54.62 302 GLY A C 1
ATOM 2197 O O . GLY A 1 302 ? 12.109 -28.091 -17.111 1.00 54.62 302 GLY A O 1
ATOM 2198 N N . VAL A 1 303 ? 12.205 -25.848 -17.372 1.00 68.94 303 VAL A N 1
ATOM 2199 C CA . VAL A 1 303 ? 11.677 -25.456 -16.062 1.00 68.94 303 VAL A CA 1
ATOM 2200 C C . VAL A 1 303 ? 10.165 -25.656 -16.013 1.00 68.94 303 VAL A C 1
ATOM 2202 O O . VAL A 1 303 ? 9.645 -26.090 -14.989 1.00 68.94 303 VAL A O 1
ATOM 2205 N N . CYS A 1 304 ? 9.472 -25.392 -17.124 1.00 85.12 304 CYS A N 1
ATOM 2206 C CA . CYS A 1 304 ? 8.023 -25.457 -17.206 1.00 85.12 304 CYS A CA 1
ATOM 2207 C C . CYS A 1 304 ? 7.539 -26.344 -18.358 1.00 85.12 304 CYS A C 1
ATOM 2209 O O . CYS A 1 304 ? 8.108 -26.354 -19.448 1.00 85.12 304 CYS A O 1
ATOM 2211 N N . SER A 1 305 ? 6.442 -27.056 -18.112 1.00 90.88 305 SER A N 1
ATOM 2212 C CA . SER A 1 305 ? 5.588 -27.637 -19.144 1.00 90.88 305 SER A CA 1
ATOM 2213 C C . SER A 1 305 ? 4.179 -27.124 -18.895 1.00 90.88 305 SER A C 1
ATOM 2215 O O . SER A 1 305 ? 3.749 -27.089 -17.745 1.00 90.88 305 SER A O 1
ATOM 2217 N N . PHE A 1 306 ? 3.480 -26.699 -19.943 1.00 92.31 306 PHE A N 1
ATOM 2218 C CA . PHE A 1 306 ? 2.142 -26.117 -19.818 1.00 92.31 306 PHE A CA 1
ATOM 2219 C C . PHE A 1 306 ? 1.108 -27.097 -19.270 1.00 92.31 306 PHE A C 1
ATOM 2221 O O . PHE A 1 306 ? 0.247 -26.695 -18.497 1.00 92.31 306 PHE A O 1
ATOM 2228 N N . CYS A 1 307 ? 1.231 -28.376 -19.634 1.00 94.00 307 CYS A N 1
ATOM 2229 C CA . CYS A 1 307 ? 0.370 -29.428 -19.118 1.00 94.00 307 CYS A CA 1
ATOM 2230 C C . CYS A 1 307 ? 1.032 -30.182 -17.956 1.00 94.00 307 CYS A C 1
ATOM 2232 O O . CYS A 1 307 ? 2.254 -30.390 -17.970 1.00 94.00 307 CYS A O 1
ATOM 2234 N N . PRO A 1 308 ? 0.246 -30.643 -16.965 1.00 90.31 308 PRO A N 1
ATOM 2235 C CA . PRO A 1 308 ? 0.743 -31.493 -15.892 1.00 90.31 308 PRO A CA 1
ATOM 2236 C C . PRO A 1 308 ? 1.440 -32.774 -16.403 1.00 90.31 308 PRO A C 1
ATOM 2238 O O . PRO A 1 308 ? 1.087 -33.308 -17.460 1.00 90.31 308 PRO A O 1
ATOM 2241 N N . PRO A 1 309 ? 2.413 -33.338 -15.657 1.00 90.44 309 PRO A N 1
ATOM 2242 C CA . PRO A 1 309 ? 3.119 -34.549 -16.073 1.00 90.44 309 PRO A CA 1
ATOM 2243 C C . PRO A 1 309 ? 2.188 -35.753 -16.303 1.00 90.44 309 PRO A C 1
ATOM 2245 O O . PRO A 1 309 ? 1.683 -36.355 -15.357 1.00 90.44 309 PRO A O 1
ATOM 2248 N N . GLY A 1 310 ? 2.038 -36.157 -17.567 1.00 88.62 310 GLY A N 1
ATOM 2249 C CA . GLY A 1 310 ? 1.164 -37.261 -17.990 1.00 88.62 310 GLY A CA 1
ATOM 2250 C C . GLY A 1 310 ? -0.018 -36.828 -18.860 1.00 88.62 310 GLY A C 1
ATOM 2251 O O . GLY A 1 310 ? -0.706 -37.691 -19.405 1.00 88.62 310 GLY A O 1
ATOM 2252 N N . GLU A 1 311 ? -0.213 -35.523 -19.027 1.00 93.12 311 GLU A N 1
ATOM 2253 C CA . GLU A 1 311 ? -1.198 -34.926 -19.923 1.00 93.12 311 GLU A CA 1
ATOM 2254 C C . GLU A 1 311 ? -0.538 -34.377 -21.196 1.00 93.12 311 GLU A C 1
ATOM 2256 O O . GLU A 1 311 ? 0.660 -34.088 -21.226 1.00 93.12 311 GLU A O 1
ATOM 2261 N N . GLU A 1 312 ? -1.321 -34.256 -22.266 1.00 93.88 312 GLU A N 1
ATOM 2262 C CA . GLU A 1 312 ? -0.910 -33.647 -23.534 1.00 93.88 312 GLU A CA 1
ATOM 2263 C C . GLU A 1 312 ? -1.817 -32.452 -23.860 1.00 93.88 312 GLU A C 1
ATOM 2265 O O . GLU A 1 312 ? -2.936 -32.348 -23.354 1.00 93.88 312 GLU A O 1
ATOM 2270 N N . LEU A 1 313 ? -1.336 -31.564 -24.735 1.00 94.12 313 LEU A N 1
ATOM 2271 C CA . LEU A 1 313 ? -2.085 -30.398 -25.194 1.00 94.12 313 LEU A CA 1
ATOM 2272 C C . LEU A 1 313 ? -3.316 -30.831 -26.010 1.00 94.12 313 LEU A C 1
ATOM 2274 O O . LEU A 1 313 ? -3.203 -31.317 -27.139 1.00 94.12 313 LEU A O 1
ATOM 2278 N N . LEU A 1 314 ? -4.500 -30.630 -25.444 1.00 85.69 314 LEU A N 1
ATOM 2279 C CA . LEU A 1 314 ? -5.786 -30.815 -26.096 1.00 85.69 314 LEU A CA 1
ATOM 2280 C C . LEU A 1 314 ? -6.205 -29.508 -26.778 1.00 85.69 314 LEU A C 1
ATOM 2282 O O . LEU A 1 314 ? -6.202 -28.447 -26.165 1.00 85.69 314 LEU A O 1
ATOM 2286 N N . TYR A 1 315 ? -6.615 -29.604 -28.045 1.00 89.50 315 TYR A N 1
ATOM 2287 C CA . TYR A 1 315 ? -7.111 -28.475 -28.848 1.00 89.50 315 TYR A CA 1
ATOM 2288 C C . TYR A 1 315 ? -6.117 -27.293 -28.933 1.00 89.50 315 TYR A C 1
ATOM 2290 O O . TYR A 1 315 ? -6.434 -26.202 -28.461 1.00 89.50 315 TYR A O 1
ATOM 2298 N N . PRO A 1 316 ? -4.927 -27.467 -29.548 1.00 91.19 316 PRO A N 1
ATOM 2299 C CA . PRO A 1 316 ? -3.932 -26.395 -29.686 1.00 91.19 316 PRO A CA 1
ATOM 2300 C C . PRO A 1 316 ? -4.517 -25.088 -30.240 1.00 91.19 316 PRO A C 1
ATOM 2302 O O . PRO A 1 316 ? -4.174 -24.015 -29.757 1.00 91.19 316 PRO A O 1
ATOM 2305 N N . GLU A 1 317 ? -5.456 -25.176 -31.186 1.00 90.88 317 GLU A N 1
ATOM 2306 C CA . GLU A 1 317 ? -6.154 -24.044 -31.799 1.00 90.88 317 GLU A CA 1
ATOM 2307 C C . GLU A 1 317 ? -7.273 -23.405 -30.948 1.00 90.88 317 GLU A C 1
ATOM 2309 O O . GLU A 1 317 ? -7.929 -22.465 -31.408 1.00 90.88 317 GLU A O 1
ATOM 2314 N N . MET A 1 318 ? -7.555 -23.910 -29.742 1.00 85.25 318 MET A N 1
ATOM 2315 C CA . MET A 1 318 ? -8.567 -23.326 -28.863 1.00 85.25 318 MET A CA 1
ATOM 2316 C C . MET A 1 318 ? -8.077 -21.978 -28.335 1.00 85.25 318 MET A C 1
ATOM 2318 O O . MET A 1 318 ? -7.003 -21.875 -27.749 1.00 85.25 318 MET A O 1
ATOM 2322 N N . MET A 1 319 ? -8.886 -20.940 -28.544 1.00 81.75 319 MET A N 1
ATOM 2323 C CA . MET A 1 319 ? -8.624 -19.599 -28.027 1.00 81.75 319 MET A CA 1
ATOM 2324 C C . MET A 1 319 ? -8.714 -19.617 -26.502 1.00 81.75 319 MET A C 1
ATOM 2326 O O . MET A 1 319 ? -9.768 -19.953 -25.959 1.00 81.75 319 MET A O 1
ATOM 2330 N N . ILE A 1 320 ? -7.644 -19.210 -25.826 1.00 77.00 320 ILE A N 1
ATOM 2331 C CA . ILE A 1 320 ? -7.664 -18.971 -24.387 1.00 77.00 320 ILE A CA 1
ATOM 2332 C C . ILE A 1 320 ? -8.535 -17.746 -24.140 1.00 77.00 320 ILE A C 1
ATOM 2334 O O . ILE A 1 320 ? -8.344 -16.685 -24.738 1.00 77.00 320 ILE A O 1
ATOM 2338 N N . THR A 1 321 ? -9.509 -17.908 -23.255 1.00 65.94 321 THR A N 1
ATOM 2339 C CA . THR A 1 321 ? -10.427 -16.831 -22.874 1.00 65.94 321 THR A CA 1
ATOM 2340 C C . THR A 1 321 ? -10.191 -16.336 -21.445 1.00 65.94 321 THR A C 1
ATOM 2342 O O . THR A 1 321 ? -10.630 -15.235 -21.124 1.00 65.94 321 THR A O 1
ATOM 2345 N N . HIS A 1 322 ? -9.430 -17.080 -20.625 1.00 52.81 322 HIS A N 1
ATOM 2346 C CA . HIS A 1 322 ? -9.154 -16.760 -19.214 1.00 52.81 322 HIS A CA 1
ATOM 2347 C C . HIS A 1 322 ? -7.679 -16.919 -18.865 1.00 52.81 322 HIS A C 1
ATOM 2349 O O . HIS A 1 322 ? -7.079 -17.942 -19.181 1.00 52.81 322 HIS A O 1
ATOM 2355 N N . GLY A 1 323 ? -7.123 -15.926 -18.171 1.00 55.06 323 GLY A N 1
ATOM 2356 C CA . GLY A 1 323 ? -5.727 -15.880 -17.740 1.00 55.06 323 GLY A CA 1
ATOM 2357 C C . GLY A 1 323 ? -5.195 -14.449 -17.697 1.00 55.06 323 GLY A C 1
ATOM 2358 O O . GLY A 1 323 ? -5.904 -13.512 -18.068 1.00 55.06 323 GLY A O 1
ATOM 2359 N N . VAL A 1 324 ? -3.932 -14.277 -17.287 1.00 52.41 324 VAL A N 1
ATOM 2360 C CA . VAL A 1 324 ? -3.211 -13.004 -17.477 1.00 52.41 324 VAL A CA 1
ATOM 2361 C C . VAL A 1 324 ? -3.230 -12.686 -18.978 1.00 52.41 324 VAL A C 1
ATOM 2363 O O . VAL A 1 324 ? -2.803 -13.537 -19.764 1.00 52.41 324 VAL A O 1
ATOM 2366 N N . PRO A 1 325 ? -3.782 -11.536 -19.407 1.00 45.25 325 PRO A N 1
ATOM 2367 C CA . PRO A 1 325 ? -4.344 -11.416 -20.745 1.00 45.25 325 PRO A CA 1
ATOM 2368 C C . PRO A 1 325 ? -3.282 -11.369 -21.845 1.00 45.25 325 PRO A C 1
ATOM 2370 O O . PRO A 1 325 ? -2.586 -10.369 -22.024 1.00 45.25 325 PRO A O 1
ATOM 2373 N N . VAL A 1 326 ? -3.265 -12.412 -22.675 1.00 53.16 326 VAL A N 1
ATOM 2374 C CA . VAL A 1 326 ? -2.802 -12.313 -24.061 1.00 53.16 326 VAL A CA 1
ATOM 2375 C C . VAL A 1 326 ? -4.034 -12.288 -24.950 1.00 53.16 326 VAL A C 1
ATOM 2377 O O . VAL A 1 326 ? -4.690 -13.309 -25.163 1.00 53.16 326 VAL A O 1
ATOM 2380 N N . ASN A 1 327 ? -4.388 -11.098 -25.438 1.00 54.06 327 ASN A N 1
ATOM 2381 C CA . ASN A 1 327 ? -5.565 -10.923 -26.282 1.00 54.06 327 ASN A CA 1
ATOM 2382 C C . ASN A 1 327 ? -5.482 -11.843 -27.505 1.00 54.06 327 ASN A C 1
ATOM 2384 O O . ASN A 1 327 ? -4.595 -11.686 -28.340 1.00 54.06 327 ASN A O 1
ATOM 2388 N N . HIS A 1 328 ? -6.450 -12.753 -27.623 1.00 65.69 328 HIS A N 1
ATOM 2389 C CA . HIS A 1 328 ? -6.569 -13.705 -28.728 1.00 65.69 328 HIS A CA 1
ATOM 2390 C C . HIS A 1 328 ? -5.427 -14.732 -28.856 1.00 65.69 328 HIS A C 1
ATOM 2392 O O . HIS A 1 328 ? -5.196 -15.219 -29.960 1.00 65.69 328 HIS A O 1
ATOM 2398 N N . ALA A 1 329 ? -4.757 -15.109 -27.765 1.00 77.88 329 ALA A N 1
ATOM 2399 C CA . ALA A 1 329 ? -3.859 -16.263 -27.791 1.00 77.88 329 ALA A CA 1
ATOM 2400 C C . ALA A 1 329 ? -4.613 -17.602 -27.751 1.00 77.88 329 ALA A C 1
ATOM 2402 O O . ALA A 1 329 ? -5.740 -17.707 -27.263 1.00 77.88 329 ALA A O 1
ATOM 2403 N N . THR A 1 330 ? -3.956 -18.638 -28.253 1.00 87.62 330 THR A N 1
ATOM 2404 C CA . THR A 1 330 ? -4.414 -20.030 -28.293 1.00 87.62 330 THR A CA 1
ATOM 2405 C C . THR A 1 330 ? -3.735 -20.900 -27.229 1.00 87.62 330 THR A C 1
ATOM 2407 O O . THR A 1 330 ? -2.704 -20.520 -26.669 1.00 87.62 330 THR A O 1
ATOM 2410 N N . CYS A 1 331 ? -4.281 -22.091 -26.960 1.00 90.50 331 CYS A N 1
ATOM 2411 C CA . CYS A 1 331 ? -3.642 -23.100 -26.110 1.00 90.50 331 CYS A CA 1
ATOM 2412 C C . CYS A 1 331 ? -2.208 -23.421 -26.585 1.00 90.50 331 CYS A C 1
ATOM 2414 O O . CYS A 1 331 ? -1.318 -23.584 -25.757 1.00 90.50 331 CYS A O 1
ATOM 2416 N N . GLU A 1 332 ? -1.947 -23.449 -27.900 1.00 91.38 332 GLU A N 1
ATOM 2417 C CA . GLU A 1 332 ? -0.598 -23.623 -28.467 1.00 91.38 332 GLU A CA 1
ATOM 2418 C C . GLU A 1 332 ? 0.353 -22.456 -28.144 1.00 91.38 332 GLU A C 1
ATOM 2420 O O . GLU A 1 332 ? 1.543 -22.668 -27.909 1.00 91.38 332 GLU A O 1
ATOM 2425 N N . GLU A 1 333 ? -0.145 -21.219 -28.103 1.00 85.62 333 GLU A N 1
ATOM 2426 C CA . GLU A 1 333 ? 0.674 -20.041 -27.795 1.00 85.62 333 GLU A CA 1
ATOM 2427 C C . GLU A 1 333 ? 1.012 -19.943 -26.305 1.00 85.62 333 GLU A C 1
ATOM 2429 O O . GLU A 1 333 ? 2.162 -19.656 -25.975 1.00 85.62 333 GLU A O 1
ATOM 2434 N N . TYR A 1 334 ? 0.077 -20.265 -25.404 1.00 86.56 334 TYR A N 1
ATOM 2435 C CA . TYR A 1 334 ? 0.401 -20.414 -23.978 1.00 86.56 334 TYR A CA 1
ATOM 2436 C C . TYR A 1 334 ? 1.291 -21.635 -23.706 1.00 86.56 334 TYR A C 1
ATOM 2438 O O . TYR A 1 334 ? 2.175 -21.554 -22.853 1.00 86.56 334 TYR A O 1
ATOM 2446 N N . ALA A 1 335 ? 1.142 -22.725 -24.466 1.00 91.12 335 ALA A N 1
ATOM 2447 C CA . ALA A 1 335 ? 2.055 -23.860 -24.380 1.00 91.12 335 ALA A CA 1
ATOM 2448 C C . ALA A 1 335 ? 3.491 -23.468 -24.749 1.00 91.12 335 ALA A C 1
ATOM 2450 O O . ALA A 1 335 ? 4.420 -23.726 -23.984 1.00 91.12 335 ALA A O 1
ATOM 2451 N N . ALA A 1 336 ? 3.662 -22.761 -25.868 1.00 87.62 336 ALA A N 1
ATOM 2452 C CA . ALA A 1 336 ? 4.956 -22.221 -26.267 1.00 87.62 336 ALA A CA 1
ATOM 2453 C C . ALA A 1 336 ? 5.509 -21.213 -25.246 1.00 87.62 336 ALA A C 1
ATOM 2455 O O . ALA A 1 336 ? 6.708 -21.214 -24.987 1.00 87.62 336 ALA A O 1
ATOM 2456 N N . MET A 1 337 ? 4.647 -20.386 -24.641 1.00 85.94 337 MET A N 1
ATOM 2457 C CA . MET A 1 337 ? 5.024 -19.439 -23.588 1.00 85.94 337 MET A CA 1
ATOM 2458 C C . MET A 1 337 ? 5.582 -20.154 -22.351 1.00 85.94 337 MET A C 1
ATOM 2460 O O . MET A 1 337 ? 6.630 -19.760 -21.838 1.00 85.94 337 MET A O 1
ATOM 2464 N N . ALA A 1 338 ? 4.931 -21.238 -21.916 1.00 89.12 338 ALA A N 1
ATOM 2465 C CA . ALA A 1 338 ? 5.420 -22.089 -20.837 1.00 89.12 338 ALA A CA 1
ATOM 2466 C C . ALA A 1 338 ? 6.794 -22.685 -21.179 1.00 89.12 338 ALA A C 1
ATOM 2468 O O . ALA A 1 338 ? 7.719 -22.587 -20.385 1.00 89.12 338 ALA A O 1
ATOM 2469 N N . GLU A 1 339 ? 6.970 -23.253 -22.374 1.00 88.75 339 GLU A N 1
ATOM 2470 C CA . GLU A 1 339 ? 8.249 -23.857 -22.784 1.00 88.75 339 GLU A CA 1
ATOM 2471 C C . GLU A 1 339 ? 9.420 -22.854 -22.827 1.00 88.75 339 GLU A C 1
ATOM 2473 O O . GLU A 1 339 ? 10.577 -23.253 -22.659 1.00 88.75 339 GLU A O 1
ATOM 2478 N N . SER A 1 340 ? 9.124 -21.562 -23.011 1.00 85.44 340 SER A N 1
ATOM 2479 C CA . SER A 1 340 ? 10.092 -20.461 -22.954 1.00 85.44 340 SER A CA 1
ATOM 2480 C C . SER A 1 340 ? 10.277 -19.810 -21.574 1.00 85.44 340 SER A C 1
ATOM 2482 O O . SER A 1 340 ? 11.178 -18.989 -21.443 1.00 85.44 340 SER A O 1
ATOM 2484 N N . THR A 1 341 ? 9.480 -20.113 -20.540 1.00 83.12 341 THR A N 1
ATOM 2485 C CA . THR A 1 341 ? 9.621 -19.421 -19.239 1.00 83.12 341 THR A CA 1
ATOM 2486 C C . THR A 1 341 ? 10.767 -19.958 -18.377 1.00 83.12 341 THR A C 1
ATOM 2488 O O . THR A 1 341 ? 10.999 -21.168 -18.286 1.00 83.12 341 THR A O 1
ATOM 2491 N N . TYR A 1 342 ? 11.459 -19.037 -17.700 1.00 80.88 342 TYR A N 1
ATOM 2492 C CA . TYR A 1 342 ? 12.462 -19.337 -16.675 1.00 80.88 342 TYR A CA 1
ATOM 2493 C C . TYR A 1 342 ? 11.908 -19.244 -15.243 1.00 80.88 342 TYR A C 1
ATOM 2495 O O . TYR A 1 342 ? 12.504 -19.819 -14.329 1.00 80.88 342 TYR A O 1
ATOM 2503 N N . ASP A 1 343 ? 10.787 -18.544 -15.029 1.00 78.81 343 ASP A N 1
ATOM 2504 C CA . ASP A 1 343 ? 10.267 -18.259 -13.689 1.00 78.81 343 ASP A CA 1
ATOM 2505 C C . ASP A 1 343 ? 9.229 -19.309 -13.229 1.00 78.81 343 ASP A C 1
ATOM 2507 O O . ASP A 1 343 ? 8.235 -19.556 -13.920 1.00 78.81 343 ASP A O 1
ATOM 2511 N N . PRO A 1 344 ? 9.405 -19.941 -12.051 1.00 76.56 344 PRO A N 1
ATOM 2512 C CA . PRO A 1 344 ? 8.493 -20.977 -11.564 1.00 76.56 344 PRO A CA 1
ATOM 2513 C C . PRO A 1 344 ? 7.125 -20.434 -11.108 1.00 76.56 344 PRO A C 1
ATOM 2515 O O . PRO A 1 344 ? 6.145 -21.182 -11.090 1.00 76.56 344 PRO A O 1
ATOM 2518 N N . THR A 1 345 ? 7.027 -19.151 -10.755 1.00 73.62 345 THR A N 1
ATOM 2519 C CA . THR A 1 345 ? 5.769 -18.492 -10.364 1.00 73.62 345 THR A CA 1
ATOM 2520 C C . THR A 1 345 ? 4.919 -18.227 -11.602 1.00 73.62 345 THR A C 1
ATOM 2522 O O . THR A 1 345 ? 3.745 -18.597 -11.645 1.00 73.62 345 THR A O 1
ATOM 2525 N N . PHE A 1 346 ? 5.538 -17.671 -12.646 1.00 78.44 346 PHE A N 1
ATOM 2526 C CA . PHE A 1 346 ? 4.942 -17.478 -13.962 1.00 78.44 346 PHE A CA 1
ATOM 2527 C C . PHE A 1 346 ? 4.563 -18.818 -14.599 1.00 78.44 346 PHE A C 1
ATOM 2529 O O . PHE A 1 346 ? 3.444 -18.961 -15.085 1.00 78.44 346 PHE A O 1
ATOM 2536 N N . CYS A 1 347 ? 5.426 -19.836 -14.493 1.00 84.38 347 CYS A N 1
ATOM 2537 C CA . CYS A 1 347 ? 5.097 -21.208 -14.879 1.00 84.38 347 CYS A CA 1
ATOM 2538 C C . CYS A 1 347 ? 3.814 -21.710 -14.202 1.00 84.38 347 CYS A C 1
ATOM 2540 O O . CYS A 1 347 ? 2.912 -22.189 -14.884 1.00 84.38 347 CYS A O 1
ATOM 2542 N N . SER A 1 348 ? 3.699 -21.554 -12.879 1.00 80.31 348 SER A N 1
ATOM 2543 C CA . SER A 1 348 ? 2.519 -21.997 -12.120 1.00 80.31 348 SER A CA 1
ATOM 2544 C C . SER A 1 348 ? 1.243 -21.261 -12.557 1.00 80.31 348 SER A C 1
ATOM 2546 O O . SER A 1 348 ? 0.178 -21.869 -12.670 1.00 80.31 348 SER A O 1
ATOM 2548 N N . ALA A 1 349 ? 1.343 -19.962 -12.858 1.00 77.06 349 ALA A N 1
ATOM 2549 C CA . ALA A 1 349 ? 0.231 -19.176 -13.394 1.00 77.06 349 ALA A CA 1
ATOM 2550 C C . ALA A 1 349 ? -0.172 -19.630 -14.811 1.00 77.06 349 ALA A C 1
ATOM 2552 O O . ALA A 1 349 ? -1.358 -19.769 -15.106 1.00 77.06 349 ALA A O 1
ATOM 2553 N N . VAL A 1 350 ? 0.805 -19.906 -15.676 1.00 82.75 350 VAL A N 1
ATOM 2554 C CA . VAL A 1 350 ? 0.587 -20.373 -17.051 1.00 82.75 350 VAL A CA 1
ATOM 2555 C C . VAL A 1 350 ? 0.023 -21.803 -17.082 1.00 82.75 350 VAL A C 1
ATOM 2557 O O . VAL A 1 350 ? -0.907 -22.058 -17.840 1.00 82.75 350 VAL A O 1
ATOM 2560 N N . GLN A 1 351 ? 0.477 -22.709 -16.211 1.00 88.00 351 GLN A N 1
ATOM 2561 C CA . GLN A 1 351 ? -0.127 -24.038 -16.022 1.00 88.00 351 GLN A CA 1
ATOM 2562 C C . GLN A 1 351 ? -1.593 -23.939 -15.585 1.00 88.00 351 GLN A C 1
ATOM 2564 O O . GLN A 1 351 ? -2.464 -24.552 -16.197 1.00 88.00 351 GLN A O 1
ATOM 2569 N N . SER A 1 352 ? -1.889 -23.084 -14.597 1.00 81.00 352 SER A N 1
ATOM 2570 C CA . SER A 1 352 ? -3.267 -22.839 -14.157 1.00 81.00 352 SER A CA 1
ATOM 2571 C C . SER A 1 352 ? -4.163 -22.354 -15.304 1.00 81.00 352 SER A C 1
ATOM 2573 O O . SER A 1 352 ? -5.307 -22.786 -15.406 1.00 81.00 352 SER A O 1
ATOM 2575 N N . VAL A 1 353 ? -3.651 -21.524 -16.220 1.00 81.25 353 VAL A N 1
ATOM 2576 C CA . VAL A 1 353 ? -4.383 -21.125 -17.435 1.00 81.25 353 VAL A CA 1
ATOM 2577 C C . VAL A 1 353 ? -4.684 -22.321 -18.351 1.00 81.25 353 VAL A C 1
ATOM 2579 O O . VAL A 1 353 ? -5.796 -22.404 -18.880 1.00 81.25 353 VAL A O 1
ATOM 2582 N N . GLY A 1 354 ? -3.746 -23.259 -18.513 1.00 83.31 354 GLY A N 1
ATOM 2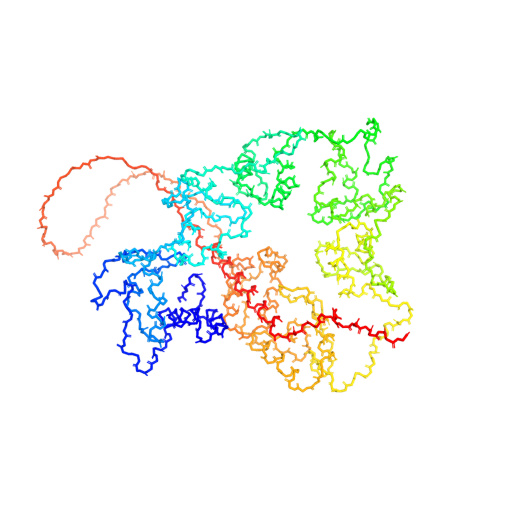583 C CA . GLY A 1 354 ? -3.959 -24.495 -19.272 1.00 83.31 354 GLY A CA 1
ATOM 2584 C C . GLY A 1 354 ? -5.083 -25.356 -18.697 1.00 83.31 354 GLY A C 1
ATOM 2585 O O . GLY A 1 354 ? -5.997 -25.741 -19.433 1.00 83.31 354 GLY A O 1
ATOM 2586 N N . ASP A 1 355 ? -5.072 -25.562 -17.381 1.00 80.06 355 ASP A N 1
ATOM 2587 C CA . ASP A 1 355 ? -6.096 -26.323 -16.659 1.00 80.06 355 ASP A CA 1
ATOM 2588 C C . ASP A 1 355 ? -7.477 -25.636 -16.738 1.00 80.06 355 ASP A C 1
ATOM 2590 O O . ASP A 1 355 ? -8.474 -26.260 -17.110 1.00 80.06 355 ASP A O 1
ATOM 2594 N N . LEU A 1 356 ? -7.545 -24.323 -16.468 1.00 74.12 356 LEU A N 1
ATOM 2595 C CA . LEU A 1 356 ? -8.789 -23.533 -16.456 1.00 74.12 356 LEU A CA 1
ATOM 2596 C C . LEU A 1 356 ? -9.522 -23.522 -17.809 1.00 74.12 356 LEU A C 1
ATOM 2598 O O . LEU A 1 356 ? -10.759 -23.528 -17.849 1.00 74.12 356 LEU A O 1
ATOM 2602 N N . ASN A 1 357 ? -8.770 -23.493 -18.914 1.00 80.12 357 ASN A N 1
ATOM 2603 C CA . ASN A 1 357 ? -9.324 -23.483 -20.272 1.00 80.12 357 ASN A CA 1
ATOM 2604 C C . ASN A 1 357 ? -9.497 -24.906 -20.847 1.00 80.12 357 ASN A C 1
ATOM 2606 O O . ASN A 1 357 ? -10.037 -25.052 -21.941 1.00 80.12 357 ASN A O 1
ATOM 2610 N N . GLY A 1 358 ? -9.091 -25.962 -20.127 1.00 86.31 358 GLY A N 1
ATOM 2611 C CA . GLY A 1 358 ? -9.161 -27.342 -20.618 1.00 86.31 358 GLY A CA 1
ATOM 2612 C C . GLY A 1 358 ? -8.212 -27.621 -21.789 1.00 86.31 358 GLY A C 1
ATOM 2613 O O . GLY A 1 358 ? -8.498 -28.484 -22.621 1.00 86.31 358 GLY A O 1
ATOM 2614 N N . CYS A 1 359 ? -7.096 -26.888 -21.858 1.00 92.31 359 CYS A N 1
ATOM 2615 C CA . CYS A 1 359 ? -6.050 -27.079 -22.860 1.00 92.31 359 CYS A CA 1
ATOM 2616 C C . CYS A 1 359 ? -5.228 -28.358 -22.627 1.00 92.31 359 CYS A C 1
ATOM 2618 O O . CYS A 1 359 ? -4.421 -28.715 -23.477 1.00 92.31 359 CYS A O 1
ATOM 2620 N N . CYS A 1 360 ? -5.378 -29.030 -21.485 1.00 94.56 360 CYS A N 1
ATOM 2621 C CA . CYS A 1 360 ? -4.583 -30.191 -21.091 1.00 94.56 360 CYS A CA 1
ATOM 2622 C C . CYS A 1 360 ? -5.481 -31.379 -20.719 1.00 94.56 360 CYS A C 1
ATOM 2624 O O . CYS A 1 360 ? -6.627 -31.206 -20.296 1.00 94.56 360 CYS A O 1
ATOM 2626 N N . GLY A 1 361 ? -4.988 -32.596 -20.955 1.00 90.31 361 GLY A N 1
ATOM 2627 C CA . GLY A 1 361 ? -5.642 -33.822 -20.504 1.00 90.31 361 GLY A CA 1
ATOM 2628 C C . GLY A 1 361 ? -5.013 -35.102 -21.056 1.00 90.31 361 GLY A C 1
ATOM 2629 O O . GLY A 1 361 ? -4.084 -35.080 -21.866 1.00 90.31 361 GLY A O 1
ATOM 2630 N N . VAL A 1 362 ? -5.518 -36.256 -20.613 1.00 90.19 362 VAL A N 1
ATOM 2631 C CA . VAL A 1 362 ? -4.930 -37.567 -20.937 1.00 90.19 362 VAL A CA 1
ATOM 2632 C C . VAL A 1 362 ? -5.392 -38.080 -22.317 1.00 90.19 362 VAL A C 1
ATOM 2634 O O . VAL A 1 362 ? -6.597 -38.243 -22.547 1.00 90.19 362 VAL A O 1
ATOM 2637 N N . PRO A 1 363 ? -4.471 -38.437 -23.238 1.00 83.00 363 PRO A N 1
ATOM 2638 C CA . PRO A 1 363 ? -4.828 -38.952 -24.560 1.00 83.00 363 PRO A CA 1
ATOM 2639 C C . PRO A 1 363 ? -5.684 -40.226 -24.511 1.00 83.00 363 PRO A C 1
ATOM 2641 O O . PRO A 1 363 ? -5.227 -41.305 -24.128 1.00 83.00 363 PRO A O 1
ATOM 2644 N N . GLY A 1 364 ? -6.927 -40.122 -24.984 1.00 74.50 364 GLY A N 1
ATOM 2645 C CA . GLY A 1 364 ? -7.860 -41.247 -25.107 1.00 74.50 364 GLY A CA 1
ATOM 2646 C C . GLY A 1 364 ? -9.062 -41.194 -24.164 1.00 74.50 364 GLY A C 1
ATOM 2647 O O . GLY A 1 364 ? -10.028 -41.926 -24.398 1.00 74.50 364 GLY A O 1
ATOM 2648 N N . GLU A 1 365 ? -9.071 -40.291 -23.181 1.00 64.94 365 GLU A N 1
ATOM 2649 C CA . GLU A 1 365 ? -10.301 -39.908 -22.485 1.00 64.94 365 GLU A CA 1
ATOM 2650 C C . GLU A 1 365 ? -11.101 -38.951 -23.378 1.00 64.94 365 GLU A C 1
ATOM 2652 O O . GLU A 1 365 ? -11.007 -37.730 -23.298 1.00 64.94 365 GLU A O 1
ATOM 2657 N N . ASN A 1 366 ? -11.875 -39.522 -24.307 1.00 45.84 366 ASN A N 1
ATOM 2658 C CA . ASN A 1 366 ? -12.778 -38.736 -25.143 1.00 45.84 366 ASN A CA 1
ATOM 2659 C C . ASN A 1 366 ? -13.742 -37.938 -24.257 1.00 45.84 366 ASN A C 1
ATOM 2661 O O . ASN A 1 366 ? -14.568 -38.532 -23.561 1.00 45.84 366 ASN A O 1
ATOM 2665 N N . ALA A 1 367 ? -13.726 -36.612 -24.405 1.00 46.94 367 ALA A N 1
ATOM 2666 C CA . ALA A 1 367 ? -14.742 -35.701 -23.891 1.00 46.94 367 ALA A CA 1
ATOM 2667 C C . ALA A 1 367 ? -16.091 -35.899 -24.618 1.00 46.94 367 ALA A C 1
ATOM 2669 O O . ALA A 1 367 ? -16.593 -35.031 -25.333 1.00 46.94 367 ALA A O 1
ATOM 2670 N N . THR A 1 368 ? -16.709 -37.072 -24.457 1.00 43.09 368 THR A N 1
ATOM 2671 C CA . THR A 1 368 ? -18.133 -37.236 -24.734 1.00 43.09 368 THR A CA 1
ATOM 2672 C C . THR A 1 368 ? -18.910 -36.431 -23.707 1.00 43.09 368 THR A C 1
ATOM 2674 O O . THR A 1 368 ? -18.886 -36.751 -22.524 1.00 43.09 368 THR A O 1
ATOM 2677 N N . SER A 1 369 ? -19.661 -35.437 -24.178 1.00 43.50 369 SER A N 1
ATOM 2678 C CA . SER A 1 369 ? -20.534 -34.543 -23.402 1.00 43.50 369 SER A CA 1
ATOM 2679 C C . SER A 1 369 ? -21.772 -35.218 -22.777 1.00 43.50 369 SER A C 1
ATOM 2681 O O . SER A 1 369 ? -22.800 -34.584 -22.555 1.00 43.50 369 SER A O 1
ATOM 2683 N N . GLY A 1 370 ? -21.679 -36.515 -22.484 1.00 42.53 370 GLY A N 1
ATOM 2684 C CA . GLY A 1 370 ? -22.499 -37.192 -21.492 1.00 42.53 370 GLY A CA 1
ATOM 2685 C C . GLY A 1 370 ? -21.590 -37.533 -20.322 1.00 42.53 370 GLY A C 1
ATOM 2686 O O . GLY A 1 370 ? -20.894 -38.547 -20.380 1.00 42.53 370 GLY A O 1
ATOM 2687 N N . GLY A 1 371 ? -21.573 -36.673 -19.301 1.00 41.03 371 GLY A N 1
ATOM 2688 C CA . GLY A 1 371 ? -20.858 -36.964 -18.062 1.00 41.03 371 GLY A CA 1
ATOM 2689 C C . GLY A 1 371 ? -21.344 -38.286 -17.451 1.00 41.03 371 GLY A C 1
ATOM 2690 O O . GLY A 1 371 ? -22.484 -38.690 -17.710 1.00 41.03 371 GLY A O 1
ATOM 2691 N N . PRO A 1 372 ? -20.505 -38.984 -16.664 1.00 41.91 372 PRO A N 1
ATOM 2692 C CA . PRO A 1 372 ? -20.981 -40.121 -15.884 1.00 41.91 372 PRO A CA 1
ATOM 2693 C C . PRO A 1 372 ? -22.172 -39.676 -15.028 1.00 41.91 372 PRO A C 1
ATOM 2695 O O . PRO A 1 372 ? -22.181 -38.540 -14.557 1.00 41.91 372 PRO A O 1
ATOM 2698 N N . ASP A 1 373 ? -23.156 -40.559 -14.821 1.00 46.06 373 ASP A N 1
ATOM 2699 C CA . ASP A 1 373 ? -24.264 -40.306 -13.893 1.00 46.06 373 ASP A CA 1
ATOM 2700 C C . ASP A 1 373 ? -23.673 -39.971 -12.512 1.00 46.06 373 ASP A C 1
ATOM 2702 O O . ASP A 1 373 ? -23.257 -40.868 -11.769 1.00 46.06 373 ASP A O 1
ATOM 2706 N N . LEU A 1 374 ? -23.579 -38.674 -12.200 1.00 54.03 374 LEU A N 1
ATOM 2707 C CA . LEU A 1 374 ? -23.041 -38.196 -10.934 1.00 54.03 374 LEU A CA 1
ATOM 2708 C C . LEU A 1 374 ? -23.893 -38.787 -9.804 1.00 54.03 374 LEU A C 1
ATOM 2710 O O . LEU A 1 374 ? -25.119 -38.890 -9.949 1.00 54.03 374 LEU A O 1
ATOM 2714 N N . PRO A 1 375 ? -23.282 -39.197 -8.677 1.00 59.66 375 PRO A N 1
ATOM 2715 C CA . PRO A 1 375 ? -24.060 -39.630 -7.530 1.00 59.66 375 PRO A CA 1
ATOM 2716 C C . PRO A 1 375 ? -25.026 -38.503 -7.154 1.00 59.66 375 PRO A C 1
ATOM 2718 O O . PRO A 1 375 ? -24.617 -37.351 -7.041 1.00 59.66 375 PRO A O 1
ATOM 2721 N N . ALA A 1 376 ? -26.300 -38.837 -6.932 1.00 63.62 376 ALA A N 1
ATOM 2722 C CA . ALA A 1 376 ? -27.362 -37.863 -6.645 1.00 63.62 376 ALA A CA 1
ATOM 2723 C C . ALA A 1 376 ? -27.134 -37.025 -5.363 1.00 63.62 376 ALA A C 1
ATOM 2725 O O . ALA A 1 376 ? -27.926 -36.137 -5.062 1.00 63.62 376 ALA A O 1
ATOM 2726 N N . ASP A 1 377 ? -26.043 -37.314 -4.648 1.00 74.25 377 ASP A N 1
ATOM 2727 C CA . ASP A 1 377 ? -25.609 -36.742 -3.381 1.00 74.25 377 ASP A CA 1
ATOM 2728 C C . ASP A 1 377 ? -24.344 -35.845 -3.530 1.00 74.25 377 ASP A C 1
ATOM 2730 O O . ASP A 1 377 ? -23.674 -35.571 -2.534 1.00 74.25 377 ASP A O 1
ATOM 2734 N N . SER A 1 378 ? -23.969 -35.394 -4.741 1.00 79.19 378 SER A N 1
ATOM 2735 C CA . SER A 1 378 ? -22.908 -34.379 -4.969 1.00 79.19 378 SER A CA 1
ATOM 2736 C C . SER A 1 378 ? -23.467 -32.953 -4.919 1.00 79.19 378 SER A C 1
ATOM 2738 O O . SER A 1 378 ? -24.517 -32.704 -5.519 1.00 79.19 378 SER A O 1
ATOM 2740 N N . CYS A 1 379 ? -22.804 -32.013 -4.241 1.00 87.69 379 CYS A N 1
ATOM 2741 C CA . CYS A 1 379 ? -23.211 -30.604 -4.245 1.00 87.69 379 CYS A CA 1
ATOM 2742 C C . CYS A 1 379 ? -23.082 -30.020 -5.670 1.00 87.69 379 CYS A C 1
ATOM 2744 O O . CYS A 1 379 ? -22.209 -30.421 -6.435 1.00 87.69 379 CYS A O 1
ATOM 2746 N N . GLN A 1 380 ? -23.996 -29.142 -6.089 1.00 88.06 380 GLN A N 1
ATOM 2747 C CA . GLN A 1 380 ? -24.058 -28.643 -7.471 1.00 88.06 380 GLN A CA 1
ATOM 2748 C C . GLN A 1 380 ? -24.364 -27.149 -7.475 1.00 88.06 380 GLN A C 1
ATOM 2750 O O . GLN A 1 380 ? -25.266 -26.711 -6.770 1.00 88.06 380 GLN A O 1
ATOM 2755 N N . LEU A 1 381 ? -23.631 -26.382 -8.291 1.00 90.75 381 LEU A N 1
ATOM 2756 C CA . LEU A 1 381 ? -23.829 -24.932 -8.391 1.00 90.75 381 LEU A CA 1
ATOM 2757 C C . LEU A 1 381 ? -25.178 -24.554 -9.004 1.00 90.75 381 LEU A C 1
ATOM 2759 O O . LEU A 1 381 ? -25.804 -23.616 -8.542 1.00 90.75 381 LEU A O 1
ATOM 2763 N N . CYS A 1 382 ? -25.623 -25.276 -10.030 1.00 91.38 382 CYS A N 1
ATOM 2764 C CA . CYS A 1 382 ? -26.944 -25.072 -10.610 1.00 91.38 382 CYS A CA 1
ATOM 2765 C C . CYS A 1 382 ? -27.870 -26.206 -10.176 1.00 91.38 382 CYS A C 1
ATOM 2767 O O . CYS A 1 382 ? -27.490 -27.379 -10.267 1.00 91.38 382 CYS A O 1
ATOM 2769 N N . GLU A 1 383 ? -29.094 -25.869 -9.765 1.00 85.88 383 GLU A N 1
ATOM 2770 C CA . GLU A 1 383 ? -30.105 -26.871 -9.427 1.00 85.88 383 GLU A CA 1
ATOM 2771 C C . GLU A 1 383 ? -30.329 -27.874 -10.576 1.00 85.88 383 GLU A C 1
ATOM 2773 O O . GLU A 1 383 ? -30.218 -27.559 -11.764 1.00 85.88 383 GLU A O 1
ATOM 2778 N N . GLY A 1 384 ? -30.611 -29.129 -10.215 1.00 83.19 384 GLY A N 1
ATOM 2779 C CA . GLY A 1 384 ? -30.887 -30.202 -11.177 1.00 83.19 384 GLY A CA 1
ATOM 2780 C C . GLY A 1 384 ? -29.706 -30.620 -12.064 1.00 83.19 384 GLY A C 1
ATOM 2781 O O . GLY A 1 384 ? -29.925 -31.344 -13.036 1.00 83.19 384 GLY A O 1
ATOM 2782 N N . GLY A 1 385 ? -28.479 -30.185 -11.760 1.00 78.81 385 GLY A N 1
ATOM 2783 C CA . GLY A 1 385 ? -27.288 -30.482 -12.559 1.00 78.81 385 GLY A CA 1
ATOM 2784 C C . GLY A 1 385 ? -27.244 -29.713 -13.877 1.00 78.81 385 GLY A C 1
ATOM 2785 O O . GLY A 1 385 ? -26.631 -30.172 -14.842 1.00 78.81 385 GLY A O 1
ATOM 2786 N N . ALA A 1 386 ? -27.928 -28.567 -13.948 1.00 84.75 386 ALA A N 1
ATOM 2787 C CA . ALA A 1 386 ? -27.893 -27.719 -15.127 1.00 84.75 386 ALA A CA 1
ATOM 2788 C C . ALA A 1 386 ? -26.473 -27.191 -15.401 1.00 84.75 386 ALA A C 1
ATOM 2790 O O . ALA A 1 386 ? -25.664 -26.982 -14.496 1.00 84.75 386 ALA A O 1
ATOM 2791 N N . HIS A 1 387 ? -26.168 -26.968 -16.677 1.00 85.00 387 HIS A N 1
ATOM 2792 C CA . HIS A 1 387 ? -24.865 -26.458 -17.084 1.00 85.00 387 HIS A CA 1
ATOM 2793 C C . HIS A 1 387 ? -24.758 -24.963 -16.756 1.00 85.00 387 HIS A C 1
ATOM 2795 O O . HIS A 1 387 ? -25.651 -24.192 -17.116 1.00 85.00 387 HIS A O 1
ATOM 2801 N N . VAL A 1 388 ? -23.647 -24.544 -16.144 1.00 88.88 388 VAL A N 1
ATOM 2802 C CA . VAL A 1 388 ? -23.292 -23.120 -16.034 1.00 88.88 388 VAL A CA 1
ATOM 2803 C C . VAL A 1 388 ? -23.184 -22.518 -17.439 1.00 88.88 388 VAL A C 1
ATOM 2805 O O . VAL A 1 388 ? -22.481 -23.068 -18.292 1.00 88.88 388 VAL A O 1
ATOM 2808 N N . GLN A 1 389 ? -23.897 -21.418 -17.705 1.00 86.94 389 GLN A N 1
ATOM 2809 C CA . GLN A 1 389 ? -23.825 -20.721 -18.999 1.00 86.94 389 GLN A CA 1
ATOM 2810 C C . GLN A 1 389 ? -22.582 -19.837 -19.090 1.00 86.94 389 GLN A C 1
ATOM 2812 O O . GLN A 1 389 ? -21.990 -19.713 -20.159 1.00 86.94 389 GLN A O 1
ATOM 2817 N N . TYR A 1 390 ? -22.159 -19.271 -17.959 1.00 86.94 390 TYR A N 1
ATOM 2818 C CA . TYR A 1 390 ? -21.010 -18.380 -17.856 1.00 86.94 390 TYR A CA 1
ATOM 2819 C C . TYR A 1 390 ? -19.867 -19.034 -17.072 1.00 86.94 390 TYR A C 1
ATOM 2821 O O . TYR A 1 390 ? -19.211 -18.372 -16.278 1.00 86.94 390 TYR A O 1
ATOM 2829 N N . GLY A 1 391 ? -19.615 -20.334 -17.299 1.00 82.44 391 GLY A N 1
ATOM 2830 C CA . GLY A 1 391 ? -18.542 -21.109 -16.639 1.00 82.44 391 GLY A CA 1
ATOM 2831 C C . GLY A 1 391 ? -17.147 -20.468 -16.719 1.00 82.44 391 GLY A C 1
ATOM 2832 O O . GLY A 1 391 ? -16.273 -20.723 -15.908 1.00 82.44 391 GLY A O 1
ATOM 2833 N N . GLU A 1 392 ? -16.977 -19.583 -17.681 1.00 80.31 392 GLU A N 1
ATOM 2834 C CA . GLU A 1 392 ? -15.773 -18.827 -17.970 1.00 80.31 392 GLU A CA 1
ATOM 2835 C C . GLU A 1 392 ? -15.560 -17.586 -17.072 1.00 80.31 392 GLU A C 1
ATOM 2837 O O . GLU A 1 392 ? -14.431 -17.141 -16.885 1.00 80.31 392 GLU A O 1
ATOM 2842 N N . ARG A 1 393 ? -16.607 -17.035 -16.438 1.00 82.75 393 ARG A N 1
ATOM 2843 C CA . ARG A 1 393 ? -16.472 -15.846 -15.576 1.00 82.75 393 ARG A CA 1
ATOM 2844 C C . ARG A 1 393 ? -15.617 -16.137 -14.341 1.00 82.75 393 ARG A C 1
ATOM 2846 O O . ARG A 1 393 ? -15.947 -17.031 -13.565 1.00 82.75 393 ARG A O 1
ATOM 2853 N N . LEU A 1 394 ? -14.568 -15.338 -14.142 1.00 77.69 3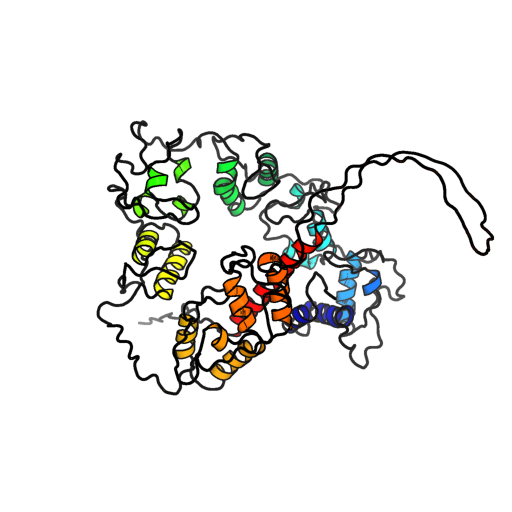94 LEU A N 1
ATOM 2854 C CA . LEU A 1 394 ? -13.767 -15.295 -12.914 1.00 77.69 394 LEU A CA 1
ATOM 2855 C C . LEU A 1 394 ? -14.544 -14.620 -11.779 1.00 77.69 394 LEU A C 1
ATOM 2857 O O . LEU A 1 394 ? -15.207 -13.609 -12.012 1.00 77.69 394 LEU A O 1
ATOM 2861 N N . PHE A 1 395 ? -14.432 -15.125 -10.554 1.00 77.44 395 PHE A N 1
ATOM 2862 C CA . PHE A 1 395 ? -14.819 -14.361 -9.367 1.00 77.44 395 PHE A CA 1
ATOM 2863 C C . PHE A 1 395 ? -13.752 -13.276 -9.136 1.00 77.44 395 PHE A C 1
ATOM 2865 O O . PHE A 1 395 ? -12.560 -13.587 -9.200 1.00 77.44 395 PHE A O 1
ATOM 2872 N N . LEU A 1 396 ? -14.158 -12.017 -8.898 1.00 71.62 396 LEU A N 1
ATOM 2873 C CA . LEU A 1 396 ? -13.231 -10.896 -8.629 1.00 71.62 396 LEU A CA 1
ATOM 2874 C C . LEU A 1 396 ? -12.174 -11.285 -7.592 1.00 71.62 396 LEU A C 1
ATOM 2876 O O . LEU A 1 396 ? -12.457 -12.088 -6.716 1.00 71.62 396 LEU A O 1
ATOM 2880 N N . GLY A 1 397 ? -10.969 -10.719 -7.667 1.00 65.00 397 GLY A N 1
ATOM 2881 C CA . GLY A 1 397 ? -9.910 -10.993 -6.684 1.00 65.00 397 GLY A CA 1
ATOM 2882 C C . GLY A 1 397 ? -9.423 -12.451 -6.627 1.00 65.00 397 GLY A C 1
ATOM 2883 O O . GLY A 1 397 ? -8.594 -12.773 -5.783 1.00 65.00 397 GLY A O 1
ATOM 2884 N N . THR A 1 398 ? -9.901 -13.339 -7.507 1.00 72.25 398 THR A N 1
ATOM 2885 C CA . THR A 1 398 ? -9.497 -14.751 -7.554 1.00 72.25 398 THR A CA 1
ATOM 2886 C C . THR A 1 398 ? -9.141 -15.196 -8.971 1.00 72.25 398 THR A C 1
ATOM 2888 O O . THR A 1 398 ? -9.590 -14.617 -9.959 1.00 72.25 398 THR A O 1
ATOM 2891 N N . ASN A 1 399 ? -8.408 -16.306 -9.062 1.00 69.12 399 ASN A N 1
ATOM 2892 C CA . ASN A 1 399 ? -8.186 -17.034 -10.315 1.00 69.12 399 ASN A CA 1
ATOM 2893 C C . ASN A 1 399 ? -9.228 -18.152 -10.545 1.00 69.12 399 ASN A C 1
ATOM 2895 O O . ASN A 1 399 ? -9.070 -18.968 -11.450 1.00 69.12 399 ASN A O 1
ATOM 2899 N N . ILE A 1 400 ? -10.283 -18.225 -9.725 1.00 75.62 400 ILE A N 1
ATOM 2900 C CA . ILE A 1 400 ? -11.327 -19.250 -9.829 1.00 75.62 400 ILE A CA 1
ATOM 2901 C C . ILE A 1 400 ? -12.385 -18.756 -10.816 1.00 75.62 400 ILE A C 1
ATOM 2903 O O . ILE A 1 400 ? -12.910 -17.653 -10.667 1.00 75.62 400 ILE A O 1
ATOM 2907 N N . ASN A 1 401 ? -12.728 -19.575 -11.814 1.00 85.38 401 ASN A N 1
ATOM 2908 C CA . ASN A 1 401 ? -13.874 -19.326 -12.687 1.00 85.38 401 ASN A CA 1
ATOM 2909 C C . ASN A 1 401 ? -15.093 -20.175 -12.289 1.00 85.38 401 ASN A C 1
ATOM 2911 O O . ASN A 1 401 ? -15.002 -21.150 -11.542 1.00 85.38 401 ASN A O 1
ATOM 2915 N N . CYS A 1 402 ? -16.258 -19.803 -12.807 1.00 88.31 402 CYS A N 1
ATOM 2916 C CA . CYS A 1 402 ? -17.529 -20.486 -12.582 1.00 88.31 402 CYS A CA 1
ATOM 2917 C C . CYS A 1 402 ? -17.534 -21.992 -12.927 1.00 88.31 402 CYS A C 1
ATOM 2919 O O . CYS A 1 402 ? -18.318 -22.742 -12.345 1.00 88.31 402 CYS A O 1
ATOM 2921 N N . ARG A 1 403 ? -16.690 -22.459 -13.859 1.00 87.12 403 ARG A N 1
ATOM 2922 C CA . ARG A 1 403 ? -16.521 -23.876 -14.218 1.00 87.12 403 ARG A CA 1
ATOM 2923 C C . ARG A 1 403 ? -15.735 -24.599 -13.133 1.00 87.12 403 ARG A C 1
ATOM 2925 O O . ARG A 1 403 ? -16.217 -25.623 -12.659 1.00 87.12 403 ARG A O 1
ATOM 2932 N N . THR A 1 404 ? -14.589 -24.062 -12.724 1.00 82.12 404 THR A N 1
ATOM 2933 C CA . THR A 1 404 ? -13.765 -24.604 -11.637 1.00 82.12 404 THR A CA 1
ATOM 2934 C C . THR A 1 404 ? -14.564 -24.647 -10.345 1.00 82.12 404 THR A C 1
ATOM 2936 O O . THR A 1 404 ? -14.685 -25.709 -9.750 1.00 82.12 404 THR A O 1
ATOM 2939 N N . TYR A 1 405 ? -15.242 -23.554 -9.983 1.00 85.44 405 TYR A N 1
ATOM 2940 C CA . TYR A 1 405 ? -16.116 -23.519 -8.810 1.00 85.44 405 TYR A CA 1
ATOM 2941 C C . TYR A 1 405 ? -17.244 -24.565 -8.896 1.00 85.44 405 TYR A C 1
ATOM 2943 O O . TYR A 1 405 ? -17.507 -25.283 -7.935 1.00 85.44 405 TYR A O 1
ATOM 2951 N N . HIS A 1 406 ? -17.876 -24.740 -10.064 1.00 88.75 406 HIS A N 1
ATOM 2952 C CA . HIS A 1 406 ? -18.869 -25.801 -10.267 1.00 88.75 406 HIS A CA 1
ATOM 2953 C C . HIS A 1 406 ? -18.271 -27.214 -10.112 1.00 88.75 406 HIS A C 1
ATOM 2955 O O . HIS A 1 406 ? -18.915 -28.076 -9.516 1.00 88.75 406 HIS A O 1
ATOM 2961 N N . GLN A 1 407 ? -17.061 -27.462 -10.622 1.00 85.25 407 GLN A N 1
ATOM 2962 C CA . GLN A 1 407 ? -16.355 -28.745 -10.504 1.00 85.25 407 GLN A CA 1
ATOM 2963 C C . GLN A 1 407 ? -15.910 -29.032 -9.063 1.00 85.25 407 GLN A C 1
ATOM 2965 O O . GLN A 1 407 ? -16.127 -30.136 -8.567 1.00 85.25 407 GLN A O 1
ATOM 2970 N N . GLU A 1 408 ? -15.350 -28.047 -8.362 1.00 83.38 408 GLU A N 1
ATOM 2971 C CA . GLU A 1 408 ? -14.972 -28.160 -6.952 1.00 83.38 408 GLU A CA 1
ATOM 2972 C C . GLU A 1 408 ? -16.196 -28.444 -6.079 1.00 83.38 408 GLU A C 1
ATOM 2974 O O . GLU A 1 408 ? -16.163 -29.365 -5.260 1.00 83.38 408 GLU A O 1
ATOM 2979 N N . MET A 1 409 ? -17.317 -27.756 -6.320 1.00 82.69 409 MET A N 1
ATOM 2980 C CA . MET A 1 409 ? -18.572 -28.026 -5.615 1.00 82.69 409 MET A CA 1
ATOM 2981 C C . MET A 1 409 ? -19.077 -29.457 -5.853 1.00 82.69 409 MET A C 1
ATOM 2983 O O . MET A 1 409 ? -19.538 -30.083 -4.903 1.00 82.69 409 MET A O 1
ATOM 2987 N N . GLN A 1 410 ? -18.888 -30.054 -7.038 1.00 85.00 410 GLN A N 1
ATOM 2988 C CA . GLN A 1 410 ? -19.207 -31.479 -7.257 1.00 85.00 410 GLN A CA 1
ATOM 2989 C C . GLN A 1 410 ? -18.387 -32.441 -6.375 1.00 85.00 410 GLN A C 1
ATOM 2991 O O . GLN A 1 410 ? -18.835 -33.564 -6.127 1.00 85.00 410 GLN A O 1
ATOM 2996 N N . THR A 1 411 ? -17.221 -32.026 -5.867 1.00 82.56 411 THR A N 1
ATOM 2997 C CA . THR A 1 411 ? -16.431 -32.822 -4.907 1.00 82.56 411 THR A CA 1
ATOM 2998 C C . THR A 1 411 ? -16.961 -32.734 -3.470 1.00 82.56 411 THR A C 1
ATOM 3000 O O . THR A 1 411 ? -16.661 -33.607 -2.649 1.00 82.56 411 THR A O 1
ATOM 3003 N N . VAL A 1 412 ? -17.779 -31.722 -3.157 1.00 80.19 412 VAL A N 1
ATOM 3004 C CA . VAL A 1 412 ? -18.370 -31.519 -1.830 1.00 80.19 412 VAL A CA 1
ATOM 3005 C C . VAL A 1 412 ? -19.576 -32.459 -1.647 1.00 80.19 412 VAL A C 1
ATOM 3007 O O . VAL A 1 412 ? -20.517 -32.426 -2.448 1.00 80.19 412 VAL A O 1
ATOM 3010 N N . PRO A 1 413 ? -19.613 -33.293 -0.588 1.00 78.38 413 PRO A N 1
ATOM 3011 C CA . PRO A 1 413 ? -20.779 -34.123 -0.287 1.00 78.38 413 PRO A CA 1
ATOM 3012 C C . PRO A 1 413 ? -22.021 -33.274 0.025 1.00 78.38 413 PRO A C 1
ATOM 3014 O O . PRO A 1 413 ? -21.929 -32.301 0.778 1.00 78.38 413 PRO A O 1
ATOM 3017 N N . GLN A 1 414 ? -23.196 -33.662 -0.483 1.00 74.06 414 GLN A N 1
ATOM 3018 C CA . GLN A 1 414 ? -24.451 -32.984 -0.139 1.00 74.06 414 GLN A CA 1
ATOM 3019 C C . GLN A 1 414 ? -24.795 -33.064 1.351 1.00 74.06 414 GLN A C 1
ATOM 3021 O O . GLN A 1 414 ? -24.391 -33.968 2.089 1.00 74.06 414 GLN A O 1
ATOM 3026 N N . GLY A 1 415 ? -25.623 -32.105 1.765 1.00 75.44 415 GLY A N 1
ATOM 3027 C CA . GLY A 1 415 ? -26.073 -31.905 3.132 1.00 75.44 415 GLY A CA 1
ATOM 3028 C C . GLY A 1 415 ? -25.537 -30.587 3.697 1.00 75.44 415 GLY A C 1
ATOM 3029 O O . GLY A 1 415 ? -25.185 -29.691 2.929 1.00 75.44 415 GLY A O 1
ATOM 3030 N N . PRO A 1 416 ? -25.412 -30.465 5.030 1.00 74.88 416 PRO A N 1
ATOM 3031 C CA . PRO A 1 416 ? -25.253 -29.172 5.697 1.00 74.88 416 PRO A CA 1
ATOM 3032 C C . PRO A 1 416 ? -23.951 -28.419 5.376 1.00 74.88 416 PRO A C 1
ATOM 3034 O O . PRO A 1 416 ? -23.838 -27.259 5.745 1.00 74.88 416 PRO A O 1
ATOM 3037 N N . VAL A 1 417 ? -22.973 -29.051 4.716 1.00 76.94 417 VAL A N 1
ATOM 3038 C CA . VAL A 1 417 ? -21.764 -28.371 4.213 1.00 76.94 417 VAL A CA 1
ATOM 3039 C C . VAL A 1 417 ? -22.072 -27.610 2.919 1.00 76.94 417 VAL A C 1
ATOM 3041 O O . VAL A 1 417 ? -21.723 -26.443 2.806 1.00 76.94 417 VAL A O 1
ATOM 3044 N N . CYS A 1 418 ? -22.784 -28.245 1.983 1.00 80.44 418 CYS A N 1
ATOM 3045 C CA . CYS A 1 418 ? -23.265 -27.619 0.749 1.00 80.44 418 CYS A CA 1
ATOM 3046 C C . CYS A 1 418 ? -24.217 -26.451 1.066 1.00 80.44 418 CYS A C 1
ATOM 3048 O O . CYS A 1 418 ? -24.043 -25.350 0.549 1.00 80.44 418 CYS A O 1
ATOM 3050 N N . ASP A 1 419 ? -25.160 -26.674 1.992 1.00 78.81 419 ASP A N 1
ATOM 3051 C CA . ASP A 1 419 ? -26.111 -25.647 2.436 1.00 78.81 419 ASP A CA 1
ATOM 3052 C C . ASP A 1 419 ? -25.409 -24.449 3.103 1.00 78.81 419 ASP A C 1
ATOM 3054 O O . ASP A 1 419 ? -25.842 -23.317 2.911 1.00 78.81 419 ASP A O 1
ATOM 3058 N N . ALA A 1 420 ? -24.333 -24.683 3.870 1.00 75.31 420 ALA A N 1
ATOM 3059 C CA . ALA A 1 420 ? -23.568 -23.626 4.537 1.00 75.31 420 ALA A CA 1
ATOM 3060 C C . ALA A 1 420 ? -22.733 -22.793 3.552 1.00 75.31 420 ALA A C 1
ATOM 3062 O O . ALA A 1 420 ? -22.782 -21.568 3.596 1.00 75.31 420 ALA A O 1
ATOM 3063 N N . ILE A 1 421 ? -22.029 -23.444 2.613 1.00 75.44 421 ILE A N 1
ATOM 3064 C CA . ILE A 1 421 ? -21.274 -22.738 1.565 1.00 75.44 421 ILE A CA 1
ATOM 3065 C C . ILE A 1 421 ? -22.222 -21.820 0.779 1.00 75.44 421 ILE A C 1
ATOM 3067 O O . ILE A 1 421 ? -21.936 -20.637 0.611 1.00 75.44 421 ILE A O 1
ATOM 3071 N N . PHE A 1 422 ? -23.389 -22.321 0.360 1.00 79.12 422 PHE A N 1
ATOM 3072 C CA . PHE A 1 422 ? -24.357 -21.477 -0.341 1.00 79.12 422 PHE A CA 1
ATOM 3073 C C . PHE A 1 422 ? -25.049 -20.443 0.551 1.00 79.12 422 PHE A C 1
ATOM 3075 O O . PHE A 1 422 ? -25.381 -19.378 0.039 1.00 79.12 422 PHE A O 1
ATOM 3082 N N . SER A 1 423 ? -25.269 -20.684 1.851 1.00 76.38 423 SER A N 1
ATOM 3083 C CA . SER A 1 423 ? -25.885 -19.665 2.716 1.00 76.38 423 SER A CA 1
ATOM 3084 C C . SER A 1 423 ? -24.991 -18.448 2.913 1.00 76.38 423 SER A C 1
ATOM 3086 O O . SER A 1 423 ? -25.494 -17.324 2.924 1.00 76.38 423 SER A O 1
ATOM 3088 N N . ASP A 1 424 ? -23.685 -18.673 3.043 1.00 72.88 424 ASP A N 1
ATOM 3089 C CA . ASP A 1 424 ? -22.722 -17.617 3.341 1.00 72.88 424 ASP A CA 1
ATOM 3090 C C . ASP A 1 424 ? -22.430 -16.775 2.089 1.00 72.88 424 ASP A C 1
ATOM 3092 O O . ASP A 1 424 ? -22.387 -15.545 2.169 1.00 72.88 424 ASP A O 1
ATOM 3096 N N . PHE A 1 425 ? -22.365 -17.411 0.911 1.00 75.12 425 PHE A N 1
ATOM 3097 C CA . PHE A 1 425 ? -22.330 -16.702 -0.370 1.00 75.12 425 PHE A CA 1
ATOM 3098 C C . PHE A 1 425 ? -23.650 -15.968 -0.657 1.00 75.12 425 PHE A C 1
ATOM 3100 O O . PHE A 1 425 ? -23.635 -14.741 -0.760 1.00 75.12 425 PHE A O 1
ATOM 3107 N N . ASN A 1 426 ? -24.802 -16.655 -0.695 1.00 76.50 426 ASN A N 1
ATOM 3108 C CA . ASN A 1 426 ? -26.090 -16.061 -1.101 1.00 76.50 426 ASN A CA 1
ATOM 3109 C C . ASN A 1 426 ? -26.581 -14.924 -0.183 1.00 76.50 426 ASN A C 1
ATOM 3111 O O . ASN A 1 426 ? -27.476 -14.173 -0.569 1.00 76.50 426 ASN A O 1
ATOM 3115 N N . ALA A 1 427 ? -26.027 -14.765 1.024 1.00 75.00 427 ALA A N 1
ATOM 3116 C CA . ALA A 1 427 ? -26.275 -13.588 1.857 1.00 75.00 427 ALA A CA 1
ATOM 3117 C C . ALA A 1 427 ? -25.730 -12.286 1.230 1.00 75.00 427 ALA A C 1
ATOM 3119 O O . ALA A 1 427 ? -26.270 -11.207 1.485 1.00 75.00 427 ALA A O 1
ATOM 3120 N N . THR A 1 428 ? -24.685 -12.386 0.403 1.00 77.19 428 THR A N 1
ATOM 3121 C CA . THR A 1 428 ? -24.002 -11.252 -0.236 1.00 77.19 428 THR A CA 1
ATOM 3122 C C . THR A 1 428 ? -24.138 -11.271 -1.757 1.00 77.19 428 THR A C 1
ATOM 3124 O O . THR A 1 428 ? -24.528 -10.265 -2.360 1.00 77.19 428 THR A O 1
ATOM 3127 N N . PHE A 1 429 ? -23.843 -12.419 -2.363 1.00 86.00 429 PHE A N 1
ATOM 3128 C CA . PHE A 1 429 ? -23.612 -12.620 -3.788 1.00 86.00 429 PHE A CA 1
ATOM 3129 C C . PHE A 1 429 ? -24.047 -14.034 -4.186 1.00 86.00 429 PHE A C 1
ATOM 3131 O O . PHE A 1 429 ? -23.548 -15.011 -3.634 1.00 86.00 429 PHE A O 1
ATOM 3138 N N . ASP A 1 430 ? -24.963 -14.156 -5.143 1.00 89.94 430 ASP A N 1
ATOM 3139 C CA . ASP A 1 430 ? -25.456 -15.447 -5.620 1.00 89.94 430 ASP A CA 1
ATOM 3140 C C . ASP A 1 430 ? -24.575 -15.951 -6.786 1.00 89.94 430 ASP A C 1
ATOM 3142 O O . ASP A 1 430 ? -24.652 -15.432 -7.912 1.00 89.94 430 ASP A O 1
ATOM 3146 N N . PRO A 1 431 ? -23.738 -16.983 -6.566 1.00 88.69 431 PRO A N 1
ATOM 3147 C CA . PRO A 1 431 ? -22.859 -17.499 -7.603 1.00 88.69 431 PRO A CA 1
ATOM 3148 C C . PRO A 1 431 ? -23.643 -18.226 -8.707 1.00 88.69 431 PRO A C 1
ATOM 3150 O O . PRO A 1 431 ? -23.130 -18.370 -9.813 1.00 88.69 431 PRO A O 1
ATOM 3153 N N . GLN A 1 432 ? -24.887 -18.656 -8.469 1.00 92.31 432 GLN A N 1
ATOM 3154 C CA . GLN A 1 432 ? -25.724 -19.267 -9.504 1.00 92.31 432 GLN A CA 1
ATOM 3155 C C . GLN A 1 432 ? -26.162 -18.224 -10.535 1.00 92.31 432 GLN A C 1
ATOM 3157 O O . GLN A 1 432 ? -26.110 -18.489 -11.740 1.00 92.31 432 GLN A O 1
ATOM 3162 N N . ILE A 1 433 ? -26.550 -17.028 -10.076 1.00 91.06 433 ILE A N 1
ATOM 3163 C CA . ILE A 1 433 ? -26.898 -15.897 -10.949 1.00 91.06 433 ILE A CA 1
ATOM 3164 C C . ILE A 1 433 ? -25.654 -15.459 -11.731 1.00 91.06 433 ILE A C 1
ATOM 3166 O O . ILE A 1 433 ? -25.698 -15.385 -12.962 1.00 91.06 433 ILE A O 1
ATOM 3170 N N . TYR A 1 434 ? -24.523 -15.261 -11.043 1.00 91.88 434 TYR A N 1
ATOM 3171 C CA . TYR A 1 434 ? -23.274 -14.836 -11.680 1.00 91.88 434 TYR A CA 1
ATOM 3172 C C . TYR A 1 434 ? -22.782 -15.813 -12.755 1.00 91.88 434 TYR A C 1
ATOM 3174 O O . TYR A 1 434 ? -22.401 -15.394 -13.851 1.00 91.88 434 TYR A O 1
ATOM 3182 N N . CYS A 1 435 ? -22.849 -17.116 -12.472 1.00 93.12 435 CYS A N 1
ATOM 3183 C CA . CYS A 1 435 ? -22.427 -18.185 -13.376 1.00 93.12 435 CYS A CA 1
ATOM 3184 C C . CYS A 1 435 ? -23.494 -18.591 -14.413 1.00 93.12 435 CYS A C 1
ATOM 3186 O O . CYS A 1 435 ? -23.254 -19.476 -15.245 1.00 93.12 435 CYS A O 1
ATOM 3188 N N . GLY A 1 436 ? -24.660 -17.936 -14.412 1.00 92.38 436 GLY A N 1
ATOM 3189 C CA . GLY A 1 436 ? -25.699 -18.110 -15.426 1.00 92.38 436 GLY A CA 1
ATOM 3190 C C . GLY A 1 436 ? -26.417 -19.454 -15.349 1.00 92.38 436 GLY A C 1
ATOM 3191 O O . GLY A 1 436 ? -26.716 -20.058 -16.382 1.00 92.38 436 GLY A O 1
ATOM 3192 N N . CYS A 1 437 ? -26.673 -19.957 -14.144 1.00 93.69 437 CYS A N 1
ATOM 3193 C CA . CYS A 1 437 ? -27.548 -21.107 -13.954 1.00 93.69 437 CYS A CA 1
ATOM 3194 C C . CYS A 1 437 ? -28.962 -20.772 -14.477 1.00 93.69 437 CYS A C 1
ATOM 3196 O O . CYS A 1 437 ? -29.501 -19.719 -14.146 1.00 93.69 437 CYS A O 1
ATOM 3198 N N . PRO A 1 438 ? -29.590 -21.629 -15.307 1.00 89.25 438 PRO A N 1
ATOM 3199 C CA . PRO A 1 438 ? -30.801 -21.265 -16.055 1.00 89.25 438 PRO A CA 1
ATOM 3200 C C . PRO A 1 438 ? -32.049 -21.026 -15.193 1.00 89.25 438 PRO A C 1
ATOM 3202 O O . PRO A 1 438 ? -32.960 -20.334 -15.644 1.00 89.25 438 PRO A O 1
ATOM 3205 N N . ASP A 1 439 ? -32.088 -21.589 -13.985 1.00 88.69 439 ASP A N 1
ATOM 3206 C CA . ASP A 1 439 ? -33.177 -21.413 -13.018 1.00 88.69 439 ASP A CA 1
ATOM 3207 C C . ASP A 1 439 ? -32.875 -20.320 -11.968 1.00 88.69 439 ASP A C 1
ATOM 3209 O O . ASP A 1 439 ? -33.757 -19.954 -11.189 1.00 88.69 439 ASP A O 1
ATOM 3213 N N . ALA A 1 440 ? -31.659 -19.755 -11.970 1.00 88.38 440 ALA A N 1
ATOM 3214 C CA . ALA A 1 440 ? -31.289 -18.649 -11.096 1.00 88.38 440 ALA A CA 1
ATOM 3215 C C . ALA A 1 440 ? -31.912 -17.341 -11.606 1.00 88.38 440 ALA A C 1
ATOM 3217 O O . ALA A 1 440 ? -31.749 -16.947 -12.763 1.00 88.38 440 ALA A O 1
ATOM 3218 N N . VAL A 1 441 ? -32.655 -16.659 -10.736 1.00 85.06 441 VAL A N 1
ATOM 3219 C CA . VAL A 1 441 ? -33.365 -15.421 -11.070 1.00 85.06 441 VAL A CA 1
ATOM 3220 C C . VAL A 1 441 ? -32.584 -14.252 -10.489 1.00 85.06 441 VAL A C 1
ATOM 3222 O O . VAL A 1 441 ? -32.461 -14.178 -9.270 1.00 85.06 441 VAL A O 1
ATOM 3225 N N . SER A 1 442 ? -32.106 -13.332 -11.340 1.00 80.69 442 SER A N 1
ATOM 3226 C CA . SER A 1 442 ? -31.476 -12.086 -10.874 1.00 80.69 442 SER A CA 1
ATOM 3227 C C . SER A 1 442 ? -32.348 -11.415 -9.814 1.00 80.69 442 SER A C 1
ATOM 3229 O O . SER A 1 442 ? -33.557 -11.237 -10.004 1.00 80.69 442 SER A O 1
ATOM 3231 N N . THR A 1 443 ? -31.726 -11.043 -8.699 1.00 75.88 443 THR A N 1
ATOM 3232 C CA . THR A 1 443 ? -32.397 -10.361 -7.589 1.00 75.88 443 THR A CA 1
ATOM 3233 C C . THR A 1 443 ? -32.900 -8.981 -8.021 1.00 75.88 443 THR A C 1
ATOM 3235 O O . THR A 1 443 ? -33.896 -8.491 -7.485 1.00 75.88 443 THR A O 1
ATOM 3238 N N . GLY A 1 444 ? -32.248 -8.373 -9.023 1.00 74.12 444 GLY A N 1
ATOM 3239 C CA . GLY A 1 444 ? -32.599 -7.075 -9.597 1.00 74.12 444 GLY A CA 1
ATOM 3240 C C . GLY A 1 444 ? -32.508 -5.915 -8.602 1.00 74.12 444 GLY A C 1
ATOM 3241 O O . GLY A 1 444 ? -33.168 -4.896 -8.801 1.00 74.12 444 GLY A O 1
ATOM 3242 N N . GLN A 1 445 ? -31.762 -6.091 -7.506 1.00 81.00 445 GLN A N 1
ATOM 3243 C CA . GLN A 1 445 ? -31.631 -5.098 -6.432 1.00 81.00 445 GLN A CA 1
ATOM 3244 C C . GLN A 1 445 ? -30.489 -4.105 -6.666 1.00 81.00 445 GLN A C 1
ATOM 3246 O O . GLN A 1 445 ? -30.487 -3.036 -6.062 1.00 81.00 445 GLN A O 1
ATOM 3251 N N . CYS A 1 446 ? -29.556 -4.451 -7.548 1.00 91.56 446 CYS A N 1
ATOM 3252 C CA . CYS A 1 446 ? -28.345 -3.703 -7.844 1.00 91.56 446 CYS A CA 1
ATOM 3253 C C . CYS A 1 446 ? -28.364 -3.159 -9.278 1.00 91.56 446 CYS A C 1
ATOM 3255 O O . CYS A 1 446 ? -28.995 -3.737 -10.161 1.00 91.56 446 CYS A O 1
ATOM 3257 N N . SER A 1 447 ? -27.612 -2.092 -9.530 1.00 93.12 447 SER A N 1
ATOM 3258 C CA . SER A 1 447 ? -27.256 -1.635 -10.876 1.00 93.12 447 SER A CA 1
ATOM 3259 C C . SER A 1 447 ? -25.855 -1.047 -10.817 1.00 93.12 447 SER A C 1
ATOM 3261 O O . SER A 1 447 ? -25.578 -0.262 -9.924 1.00 93.12 447 SER A O 1
ATOM 3263 N N . LEU A 1 448 ? -24.973 -1.351 -11.773 1.00 94.31 448 LEU A N 1
ATOM 3264 C CA . LEU A 1 448 ? -23.662 -0.686 -11.823 1.00 94.31 448 LEU A CA 1
ATOM 3265 C C . LEU A 1 448 ? -23.790 0.834 -12.020 1.00 94.31 448 LEU A C 1
ATOM 3267 O O . LEU A 1 448 ? -22.949 1.604 -11.565 1.00 94.31 448 LEU A O 1
ATOM 3271 N N . CYS A 1 449 ? -24.840 1.261 -12.724 1.00 95.25 449 CYS A N 1
ATOM 3272 C CA . CYS A 1 449 ? -25.070 2.654 -13.072 1.00 95.25 449 CYS A CA 1
ATOM 3273 C C . CYS A 1 449 ? -26.276 3.238 -12.319 1.00 95.25 449 CYS A C 1
ATOM 3275 O O . CYS A 1 449 ? -27.364 2.650 -12.377 1.00 95.25 449 CYS A O 1
ATOM 3277 N N . PRO A 1 450 ? -26.130 4.413 -11.671 1.00 90.12 450 PRO A N 1
ATOM 3278 C CA . PRO A 1 450 ? -27.246 5.135 -11.069 1.00 90.12 450 PRO A CA 1
ATOM 3279 C C . PRO A 1 450 ? -28.409 5.377 -12.041 1.00 90.12 450 PRO A C 1
ATOM 3281 O O . PRO A 1 450 ? -28.226 5.563 -13.245 1.00 90.12 450 PRO A O 1
ATOM 3284 N N . ALA A 1 451 ? -29.634 5.447 -11.518 1.00 89.94 451 ALA A N 1
ATOM 3285 C CA . ALA A 1 451 ? -30.833 5.612 -12.338 1.00 89.94 451 ALA A CA 1
ATOM 3286 C C . ALA A 1 451 ? -30.769 6.862 -13.248 1.00 89.94 451 ALA A C 1
ATOM 3288 O O . ALA A 1 451 ? -30.864 8.000 -12.784 1.00 89.94 451 ALA A O 1
ATOM 3289 N N . GLY A 1 452 ? -30.673 6.642 -14.565 1.00 87.31 452 GLY A N 1
ATOM 3290 C CA . GLY A 1 452 ? -30.567 7.701 -15.577 1.00 87.31 452 GLY A CA 1
ATOM 3291 C C . GLY A 1 452 ? -29.155 7.939 -16.126 1.00 87.31 452 GLY A C 1
ATOM 3292 O O . GLY A 1 452 ? -28.980 8.852 -16.936 1.00 87.31 452 GLY A O 1
ATOM 3293 N N . THR A 1 453 ? -28.167 7.137 -15.728 1.00 90.69 453 THR A N 1
ATOM 3294 C CA . THR A 1 453 ? -26.901 6.971 -16.453 1.00 90.69 453 THR A CA 1
ATOM 3295 C C . THR A 1 453 ? -26.895 5.634 -17.200 1.00 90.69 453 THR A C 1
ATOM 3297 O O . THR A 1 453 ? -27.650 4.720 -16.872 1.00 90.69 453 THR A O 1
ATOM 3300 N N . GLU A 1 454 ? -26.083 5.537 -18.250 1.00 91.75 454 GLU A N 1
ATOM 3301 C CA . GLU A 1 454 ? -25.863 4.297 -19.004 1.00 91.75 454 GLU A CA 1
ATOM 3302 C C . GLU A 1 454 ? -24.375 3.935 -18.939 1.00 91.75 454 GLU A C 1
ATOM 3304 O O . GLU A 1 454 ? -23.517 4.822 -18.848 1.00 91.75 454 GLU A O 1
ATOM 3309 N N . MET A 1 455 ? -24.069 2.636 -18.979 1.00 94.12 455 MET A N 1
ATOM 3310 C CA . MET A 1 455 ? -22.692 2.149 -19.047 1.00 94.12 455 MET A CA 1
ATOM 3311 C C . MET A 1 455 ? -22.077 2.568 -20.387 1.00 94.12 455 MET A C 1
ATOM 3313 O O . MET A 1 455 ? -22.667 2.333 -21.440 1.00 94.12 455 MET A O 1
ATOM 3317 N N . VAL A 1 456 ? -20.908 3.207 -20.350 1.00 89.62 456 VAL A N 1
ATOM 3318 C CA . VAL A 1 456 ? -20.252 3.779 -21.536 1.00 89.62 456 VAL A CA 1
ATOM 3319 C C . VAL A 1 456 ? -19.746 2.683 -22.463 1.00 89.62 456 VAL A C 1
ATOM 3321 O O . VAL A 1 456 ? -20.026 2.704 -23.660 1.00 89.62 456 VAL A O 1
ATOM 3324 N N . ASP A 1 457 ? -18.984 1.749 -21.900 1.00 89.38 457 ASP A N 1
ATOM 3325 C CA . ASP A 1 457 ? -18.376 0.628 -22.605 1.00 89.38 457 ASP A CA 1
ATOM 3326 C C . ASP A 1 457 ? -18.053 -0.478 -21.577 1.00 89.38 457 ASP A C 1
ATOM 3328 O O . ASP A 1 457 ? -17.299 -0.225 -20.632 1.00 89.38 457 ASP A O 1
ATOM 3332 N N . PRO A 1 458 ? -18.609 -1.698 -21.716 1.00 89.81 458 PRO A N 1
ATOM 3333 C CA . PRO A 1 458 ? -18.339 -2.800 -20.796 1.00 89.81 458 PRO A CA 1
ATOM 3334 C C . PRO A 1 458 ? -16.883 -3.283 -20.837 1.00 89.81 458 PRO A C 1
ATOM 3336 O O . PRO A 1 458 ? -16.470 -3.981 -19.918 1.00 89.81 458 PRO A O 1
ATOM 3339 N N . SER A 1 459 ? -16.096 -2.929 -21.858 1.00 87.00 459 SER A N 1
ATOM 3340 C CA . SER A 1 459 ? -14.694 -3.344 -21.986 1.00 87.00 459 SER A CA 1
ATOM 3341 C C . SER A 1 459 ? -13.693 -2.446 -21.244 1.00 87.00 459 SER A C 1
ATOM 3343 O O . SER A 1 459 ? -12.509 -2.777 -21.198 1.00 87.00 459 SER A O 1
ATOM 3345 N N . ILE A 1 460 ? -14.135 -1.333 -20.637 1.00 81.94 460 ILE A N 1
ATOM 3346 C CA . ILE A 1 460 ? -13.271 -0.471 -19.813 1.00 81.94 460 ILE A CA 1
ATOM 3347 C C . ILE A 1 460 ? -12.714 -1.280 -18.637 1.00 81.94 460 ILE A C 1
ATOM 3349 O O . ILE A 1 460 ? -13.474 -1.772 -17.804 1.00 81.94 460 ILE A O 1
ATOM 3353 N N . PHE A 1 461 ? -11.386 -1.390 -18.573 1.00 80.19 461 PHE A N 1
ATOM 3354 C CA . PHE A 1 461 ? -10.658 -2.069 -17.504 1.00 80.19 461 PHE A CA 1
ATOM 3355 C C . PHE A 1 461 ? -10.327 -1.097 -16.363 1.00 80.19 461 PHE A C 1
ATOM 3357 O O . PHE A 1 461 ? -9.740 -0.035 -16.579 1.00 80.19 461 PHE A O 1
ATOM 3364 N N . ILE A 1 462 ? -10.694 -1.482 -15.145 1.00 81.06 462 ILE A N 1
ATOM 3365 C CA . ILE A 1 462 ? -10.480 -0.753 -13.897 1.00 81.06 462 ILE A CA 1
ATOM 3366 C C . ILE A 1 462 ? -9.245 -1.362 -13.232 1.00 81.06 462 ILE A C 1
ATOM 3368 O O . ILE A 1 462 ? -9.335 -2.362 -12.517 1.00 81.06 462 ILE A O 1
ATOM 3372 N N . SER A 1 463 ? -8.071 -0.783 -13.494 1.00 66.44 463 SER A N 1
ATOM 3373 C CA . SER A 1 463 ? -6.784 -1.357 -13.073 1.00 66.44 463 SER A CA 1
ATOM 3374 C C . SER A 1 463 ? -6.630 -1.502 -11.559 1.00 66.44 463 SER A C 1
ATOM 3376 O O . SER A 1 463 ? -5.871 -2.354 -11.115 1.00 66.44 463 SER A O 1
ATOM 3378 N N . GLN A 1 464 ? -7.369 -0.721 -10.770 1.00 71.50 464 GLN A N 1
ATOM 3379 C CA . GLN A 1 464 ? -7.344 -0.770 -9.308 1.00 71.50 464 GLN A CA 1
ATOM 3380 C C . GLN A 1 464 ? -7.988 -2.043 -8.724 1.00 71.50 464 GLN A C 1
ATOM 3382 O O . GLN A 1 464 ? -7.641 -2.424 -7.617 1.00 71.50 464 GLN A O 1
ATOM 3387 N N . ILE A 1 465 ? -8.905 -2.697 -9.451 1.00 71.69 465 ILE A N 1
ATOM 3388 C CA . ILE A 1 465 ? -9.592 -3.951 -9.050 1.00 71.69 465 ILE A CA 1
ATOM 3389 C C . ILE A 1 465 ? -9.468 -5.060 -10.105 1.00 71.69 465 ILE A C 1
ATOM 3391 O O . ILE A 1 465 ? -10.182 -6.060 -10.056 1.00 71.69 465 ILE A O 1
ATOM 3395 N N . LEU A 1 466 ? -8.567 -4.874 -11.076 1.00 73.94 466 LEU A N 1
ATOM 3396 C CA . LEU A 1 466 ? -8.224 -5.838 -12.125 1.00 73.94 466 LEU A CA 1
ATOM 3397 C C . LEU A 1 466 ? -9.441 -6.446 -12.856 1.00 73.94 466 LEU A C 1
ATOM 3399 O O . LEU A 1 466 ? -9.460 -7.631 -13.183 1.00 73.94 466 LEU A O 1
ATOM 3403 N N . THR A 1 467 ? -10.466 -5.634 -13.129 1.00 83.44 467 THR A N 1
ATOM 3404 C CA . THR A 1 467 ? -11.742 -6.089 -13.709 1.00 83.44 467 THR A CA 1
ATOM 3405 C C . THR A 1 467 ? -12.283 -5.130 -14.762 1.00 83.44 467 THR A C 1
ATOM 3407 O O . THR A 1 467 ? -11.828 -3.993 -14.871 1.00 83.44 467 THR A O 1
ATOM 3410 N N . THR A 1 468 ? -13.275 -5.562 -15.536 1.00 87.19 468 THR A N 1
ATOM 3411 C CA . THR A 1 468 ? -13.964 -4.724 -16.527 1.00 87.19 468 THR A CA 1
ATOM 3412 C C . THR A 1 468 ? -15.312 -4.201 -16.032 1.00 87.19 468 THR A C 1
ATOM 3414 O O . THR A 1 468 ? -15.966 -4.806 -15.181 1.00 87.19 468 THR A O 1
ATOM 3417 N N . CYS A 1 469 ? -15.785 -3.096 -16.612 1.00 91.56 469 CYS A N 1
ATOM 3418 C CA . CYS A 1 469 ? -17.126 -2.566 -16.349 1.00 91.56 469 CYS A CA 1
ATOM 3419 C C . CYS A 1 469 ? -18.251 -3.577 -16.652 1.00 91.56 469 CYS A C 1
ATOM 3421 O O . CYS A 1 469 ? -19.258 -3.600 -15.950 1.00 91.56 469 CYS A O 1
ATOM 3423 N N . GLY A 1 470 ? -18.075 -4.456 -17.644 1.00 91.56 470 GLY A N 1
ATOM 3424 C CA . GLY A 1 470 ? -19.001 -5.555 -17.922 1.00 91.56 470 GLY A CA 1
ATOM 3425 C C . GLY A 1 470 ? -19.070 -6.559 -16.770 1.00 91.56 470 GLY A C 1
ATOM 3426 O O . GLY A 1 470 ? -20.156 -6.830 -16.265 1.00 91.56 470 GLY A O 1
ATOM 3427 N N . GLN A 1 471 ? -17.914 -7.030 -16.288 1.00 87.19 471 GLN A N 1
ATOM 3428 C CA . GLN A 1 471 ? -17.837 -7.934 -15.132 1.00 87.19 471 GLN A CA 1
ATOM 3429 C C . GLN A 1 471 ? -18.412 -7.290 -13.862 1.00 87.19 471 GLN A C 1
ATOM 3431 O O . GLN A 1 471 ? -19.184 -7.922 -13.151 1.00 87.19 471 GLN A O 1
ATOM 3436 N N . MET A 1 472 ? -18.115 -6.014 -13.603 1.00 90.88 472 MET A N 1
ATOM 3437 C CA . MET A 1 472 ? -18.720 -5.258 -12.497 1.00 90.88 472 MET A CA 1
ATOM 3438 C C . MET A 1 472 ? -20.254 -5.188 -12.588 1.00 90.88 472 MET A C 1
ATOM 3440 O O . MET A 1 472 ? -20.934 -5.249 -11.565 1.00 90.88 472 MET A O 1
ATOM 3444 N N . SER A 1 473 ? -20.817 -5.106 -13.798 1.00 93.62 473 SER A N 1
ATOM 3445 C CA . SER A 1 473 ? -22.270 -5.136 -14.009 1.00 93.62 473 SER A CA 1
ATOM 3446 C C . SER A 1 473 ? -22.863 -6.523 -13.789 1.00 93.62 473 SER A C 1
ATOM 3448 O O . SER A 1 473 ? -23.914 -6.642 -13.169 1.00 93.62 473 SER A O 1
ATOM 3450 N N . ASP A 1 474 ? -22.177 -7.570 -14.245 1.00 89.75 474 ASP A N 1
ATOM 3451 C CA . ASP A 1 474 ? -22.578 -8.958 -14.003 1.00 89.75 474 ASP A CA 1
ATOM 3452 C C . ASP A 1 474 ? -22.594 -9.301 -12.503 1.00 89.75 474 ASP A C 1
ATOM 3454 O O . ASP A 1 474 ? -23.377 -10.139 -12.055 1.00 89.75 474 ASP A O 1
ATOM 3458 N N . ILE A 1 475 ? -21.735 -8.640 -11.724 1.00 90.06 475 ILE A N 1
ATOM 3459 C CA . ILE A 1 475 ? -21.631 -8.798 -10.271 1.00 90.06 475 ILE A CA 1
ATOM 3460 C C . ILE A 1 475 ? -22.719 -8.010 -9.550 1.00 90.06 475 ILE A C 1
ATOM 3462 O O . ILE A 1 475 ? -23.321 -8.554 -8.629 1.00 90.06 475 ILE A O 1
ATOM 3466 N N . ALA A 1 476 ? -23.039 -6.792 -10.006 1.00 92.06 476 ALA A N 1
ATOM 3467 C CA . ALA A 1 476 ? -24.247 -6.091 -9.573 1.00 92.06 476 ALA A CA 1
ATOM 3468 C C . ALA A 1 476 ? -25.489 -6.986 -9.752 1.00 92.06 476 ALA A C 1
ATOM 3470 O O . ALA A 1 476 ? -26.203 -7.244 -8.784 1.00 92.06 476 ALA A O 1
ATOM 3471 N N . ASP A 1 477 ? -25.711 -7.530 -10.951 1.00 90.25 477 ASP A N 1
ATOM 3472 C CA . ASP A 1 477 ? -26.890 -8.353 -11.267 1.00 90.25 477 ASP A CA 1
ATOM 3473 C C . ASP A 1 477 ? -27.013 -9.634 -10.413 1.00 90.25 477 ASP A C 1
ATOM 3475 O O . ASP A 1 477 ? -28.119 -10.176 -10.274 1.00 90.25 477 ASP A O 1
ATOM 3479 N N . ALA A 1 478 ? -25.895 -10.113 -9.853 1.00 90.50 478 ALA A N 1
ATOM 3480 C CA . ALA A 1 478 ? -25.790 -11.301 -9.006 1.00 90.50 478 ALA A CA 1
ATOM 3481 C C . ALA A 1 478 ? -25.838 -11.018 -7.493 1.00 90.50 478 ALA A C 1
ATOM 3483 O O . ALA A 1 478 ? -25.926 -11.956 -6.700 1.00 90.50 478 ALA A O 1
ATOM 3484 N N . THR A 1 479 ? -25.794 -9.756 -7.062 1.00 89.75 479 THR A N 1
ATOM 3485 C CA . THR A 1 479 ? -25.718 -9.397 -5.641 1.00 89.75 479 THR A CA 1
ATOM 3486 C C . THR A 1 479 ? -27.061 -8.915 -5.082 1.00 89.75 479 THR A C 1
ATOM 3488 O O . THR A 1 479 ? -27.852 -8.250 -5.749 1.00 89.75 479 THR A O 1
ATOM 3491 N N . SER A 1 480 ? -27.334 -9.256 -3.821 1.00 85.31 480 SER A N 1
ATOM 3492 C CA . SER A 1 480 ? -28.526 -8.817 -3.067 1.00 85.31 480 SER A CA 1
ATOM 3493 C C . SER A 1 480 ? -28.203 -7.967 -1.839 1.00 85.31 480 SER A C 1
ATOM 3495 O O . SER A 1 480 ? -29.110 -7.478 -1.165 1.00 85.31 480 SER A O 1
ATOM 3497 N N . ASN A 1 481 ? -26.920 -7.801 -1.519 1.00 86.81 481 ASN A N 1
ATOM 3498 C CA . ASN A 1 481 ? -26.466 -7.008 -0.386 1.00 86.81 481 ASN A CA 1
ATOM 3499 C C . ASN A 1 481 ? -26.395 -5.516 -0.761 1.00 86.81 481 ASN A C 1
ATOM 3501 O O . ASN A 1 481 ? -25.597 -5.113 -1.605 1.00 86.81 481 ASN A O 1
ATOM 3505 N N . GLU A 1 482 ? -27.229 -4.703 -0.103 1.00 85.88 482 GLU A N 1
ATOM 3506 C CA . GLU A 1 482 ? -27.352 -3.255 -0.338 1.00 85.88 482 GLU A CA 1
ATOM 3507 C C . GLU A 1 482 ? -26.038 -2.480 -0.109 1.00 85.88 482 GLU A C 1
ATOM 3509 O O . GLU A 1 482 ? -25.802 -1.475 -0.778 1.00 85.88 482 GLU A O 1
ATOM 3514 N N . GLU A 1 483 ? -25.158 -2.932 0.793 1.00 79.56 483 GLU A N 1
ATOM 3515 C CA . GLU A 1 483 ? -23.845 -2.306 1.005 1.00 79.56 483 GLU A CA 1
ATOM 3516 C C . GLU A 1 483 ? -22.899 -2.592 -0.161 1.00 79.56 483 GLU A C 1
ATOM 3518 O O . GLU A 1 483 ? -22.316 -1.666 -0.726 1.00 79.56 483 GLU A O 1
ATOM 3523 N N . PHE A 1 484 ? -22.774 -3.862 -0.552 1.00 83.81 484 PHE A N 1
ATOM 3524 C CA . PHE A 1 484 ? -21.921 -4.237 -1.678 1.00 83.81 484 PHE A CA 1
ATOM 3525 C C . PHE A 1 484 ? -22.425 -3.583 -2.976 1.00 83.81 484 PHE A C 1
ATOM 3527 O O . PHE A 1 484 ? -21.619 -3.079 -3.757 1.00 83.81 484 PHE A O 1
ATOM 3534 N N . CYS A 1 485 ? -23.748 -3.442 -3.135 1.00 90.12 485 CYS A N 1
ATOM 3535 C CA . CYS A 1 485 ? -24.347 -2.607 -4.176 1.00 90.12 485 CYS A CA 1
ATOM 3536 C C . CYS A 1 485 ? -23.914 -1.146 -4.112 1.00 90.12 485 CYS A C 1
ATOM 3538 O O . CYS A 1 485 ? -23.500 -0.608 -5.132 1.00 90.12 485 CYS A O 1
ATOM 3540 N N . SER A 1 486 ? -23.968 -0.504 -2.943 1.00 86.75 486 SER A N 1
ATOM 3541 C CA . SER A 1 486 ? -23.528 0.889 -2.795 1.00 86.75 486 SER A CA 1
ATOM 3542 C C . SER A 1 486 ? -22.052 1.078 -3.177 1.00 86.75 486 SER A C 1
ATOM 3544 O O . SER A 1 486 ? -21.704 2.116 -3.740 1.00 86.75 486 SER A O 1
ATOM 3546 N N . SER A 1 487 ? -21.181 0.103 -2.894 1.00 86.81 487 SER A N 1
ATOM 3547 C CA . SER A 1 487 ? -19.778 0.140 -3.335 1.00 86.81 487 SER A CA 1
ATOM 3548 C C . SER A 1 487 ? -19.644 -0.063 -4.848 1.00 86.81 487 SER A C 1
ATOM 3550 O O . SER A 1 487 ? -18.915 0.685 -5.501 1.00 86.81 487 SER A O 1
ATOM 3552 N N . ILE A 1 488 ? -20.379 -1.019 -5.430 1.00 90.00 488 ILE A N 1
ATOM 3553 C CA . ILE A 1 488 ? -20.391 -1.265 -6.881 1.00 90.00 488 ILE A CA 1
ATOM 3554 C C . ILE A 1 488 ? -20.921 -0.043 -7.645 1.00 90.00 488 ILE A C 1
ATOM 3556 O O . ILE A 1 488 ? -20.281 0.384 -8.603 1.00 90.00 488 ILE A O 1
ATOM 3560 N N . GLU A 1 489 ? -22.025 0.563 -7.200 1.00 92.31 489 GLU A N 1
ATOM 3561 C CA . GLU A 1 489 ? -22.594 1.799 -7.759 1.00 92.31 489 GLU A CA 1
ATOM 3562 C C . GLU A 1 489 ? -21.588 2.955 -7.730 1.00 92.31 489 GLU A C 1
ATOM 3564 O O . GLU A 1 489 ? -21.462 3.684 -8.713 1.00 92.31 489 GLU A O 1
ATOM 3569 N N . GLN A 1 490 ? -20.832 3.115 -6.638 1.00 88.62 490 GLN A N 1
ATOM 3570 C CA . GLN A 1 490 ? -19.844 4.187 -6.506 1.00 88.62 490 GLN A CA 1
ATOM 3571 C C . GLN A 1 490 ? -18.649 4.012 -7.459 1.00 88.62 490 GLN A C 1
ATOM 3573 O O . GLN A 1 490 ? -18.191 4.984 -8.066 1.00 88.62 490 GLN A O 1
ATOM 3578 N N . VAL A 1 491 ? -18.150 2.782 -7.620 1.00 87.62 491 VAL A N 1
ATOM 3579 C CA . VAL A 1 491 ? -17.096 2.467 -8.601 1.00 87.62 491 VAL A CA 1
ATOM 3580 C C . VAL A 1 491 ? -17.646 2.609 -10.028 1.00 87.62 491 VAL A C 1
ATOM 3582 O O . VAL A 1 491 ? -16.996 3.204 -10.888 1.00 87.62 491 VAL A O 1
ATOM 3585 N N . GLY A 1 492 ? -18.871 2.144 -10.276 1.00 90.94 492 GLY A N 1
ATOM 3586 C CA . GLY A 1 492 ? -19.555 2.258 -11.561 1.00 90.94 492 GLY A CA 1
ATOM 3587 C C . GLY A 1 492 ? -19.783 3.704 -12.000 1.00 90.94 492 GLY A C 1
ATOM 3588 O O . GLY A 1 492 ? -19.425 4.061 -13.123 1.00 90.94 492 GLY A O 1
ATOM 3589 N N . GLU A 1 493 ? -20.290 4.568 -11.116 1.00 91.50 493 GLU A N 1
ATOM 3590 C CA . GLU A 1 493 ? -20.471 6.000 -11.385 1.00 91.50 493 GLU A CA 1
ATOM 3591 C C . GLU A 1 493 ? -19.147 6.688 -11.760 1.00 91.50 493 GLU A C 1
ATOM 3593 O O . GLU A 1 493 ? -19.136 7.556 -12.633 1.00 91.50 493 GLU A O 1
ATOM 3598 N N . TYR A 1 494 ? -18.030 6.288 -11.142 1.00 86.75 494 TYR A N 1
ATOM 3599 C CA . TYR A 1 494 ? -16.723 6.896 -11.391 1.00 86.75 494 TYR A CA 1
ATOM 3600 C C . TYR A 1 494 ? -16.042 6.397 -12.678 1.00 86.75 494 TYR A C 1
ATOM 3602 O O . TYR A 1 494 ? -15.488 7.208 -13.424 1.00 86.75 494 TYR A O 1
ATOM 3610 N N . TYR A 1 495 ? -16.063 5.085 -12.943 1.00 88.50 495 TYR A N 1
ATOM 3611 C CA . TYR A 1 495 ? -15.295 4.466 -14.036 1.00 88.50 495 TYR A CA 1
ATOM 3612 C C . TYR A 1 495 ? -16.131 4.063 -15.260 1.00 88.50 495 TYR A C 1
ATOM 3614 O O . TYR A 1 495 ? -15.616 4.075 -16.377 1.00 88.50 495 TYR A O 1
ATOM 3622 N N . CYS A 1 496 ? -17.400 3.693 -15.071 1.00 93.81 496 CYS A N 1
ATOM 3623 C CA . CYS A 1 496 ? -18.170 2.930 -16.059 1.00 93.81 496 CYS A CA 1
ATOM 3624 C C . CYS A 1 496 ? -19.363 3.671 -16.664 1.00 93.81 496 CYS A C 1
ATOM 3626 O O . CYS A 1 496 ? -19.796 3.317 -17.761 1.00 93.81 496 CYS A O 1
ATOM 3628 N N . CYS A 1 497 ? -19.920 4.664 -15.973 1.00 94.94 497 CYS A N 1
ATOM 3629 C CA . CYS A 1 497 ? -21.228 5.230 -16.300 1.00 94.94 497 CYS A CA 1
ATOM 3630 C C . CYS A 1 497 ? -21.146 6.685 -16.782 1.00 94.94 497 CYS A C 1
ATOM 3632 O O . CYS A 1 497 ? -20.337 7.483 -16.315 1.00 94.94 497 CYS A O 1
ATOM 3634 N N . PHE A 1 498 ? -22.032 7.064 -17.704 1.00 90.38 498 PHE A N 1
ATOM 3635 C CA . PHE A 1 498 ? -22.154 8.438 -18.196 1.00 90.38 498 PHE A CA 1
ATOM 3636 C C . PHE A 1 498 ? -23.602 8.919 -18.144 1.00 90.38 498 PHE A C 1
ATOM 3638 O O . PHE A 1 498 ? -24.537 8.154 -18.372 1.00 90.38 498 PHE A O 1
ATOM 3645 N N . SER A 1 499 ? -23.796 10.213 -17.875 1.00 83.75 499 SER A N 1
ATOM 3646 C CA . SER A 1 499 ? -25.119 10.841 -17.870 1.00 83.75 499 SER A CA 1
ATOM 3647 C C . SER A 1 499 ? -25.409 11.526 -19.216 1.00 83.75 499 SER A C 1
ATOM 3649 O O . SER A 1 499 ? -24.856 12.603 -19.482 1.00 83.75 499 SER A O 1
ATOM 3651 N N . PRO A 1 500 ? -26.282 10.962 -20.077 1.00 63.78 500 PRO A N 1
ATOM 3652 C CA . PRO A 1 500 ? -26.643 11.540 -21.373 1.00 63.78 500 PRO A CA 1
ATOM 3653 C C . PRO A 1 500 ? -27.596 12.742 -21.220 1.00 63.78 500 PRO A C 1
ATOM 3655 O O . PRO A 1 500 ? -28.747 12.722 -21.655 1.00 63.78 500 PRO A O 1
ATOM 3658 N N . GLY A 1 501 ? -27.115 13.822 -20.599 1.00 57.56 501 GLY A N 1
ATOM 3659 C CA . GLY A 1 501 ? -27.916 15.019 -20.315 1.00 57.56 501 GLY A CA 1
ATOM 3660 C C . GLY A 1 501 ? -27.135 16.328 -20.186 1.00 57.56 501 GLY A C 1
ATOM 3661 O O . GLY A 1 501 ? -27.701 17.394 -20.435 1.00 57.56 501 GLY A O 1
ATOM 3662 N N . THR A 1 502 ? -25.842 16.278 -19.857 1.00 48.31 502 THR A N 1
ATOM 3663 C CA . THR A 1 502 ? -25.015 17.477 -19.651 1.00 48.31 502 THR A CA 1
ATOM 3664 C C . THR A 1 502 ? -24.215 17.797 -20.921 1.00 48.31 502 THR A C 1
ATOM 3666 O O . THR A 1 502 ? -23.205 17.141 -21.177 1.00 48.31 502 THR A O 1
ATOM 3669 N N . PRO A 1 503 ? -24.611 18.785 -21.753 1.00 43.12 503 PRO A N 1
ATOM 3670 C CA . PRO A 1 503 ? -23.777 19.195 -22.878 1.00 43.12 503 PRO A CA 1
ATOM 3671 C C . PRO A 1 503 ? -22.433 19.735 -22.356 1.00 43.12 503 PRO A C 1
ATOM 3673 O O . PRO A 1 503 ? -22.423 20.452 -21.350 1.00 43.12 503 PRO A O 1
ATOM 3676 N N . PRO A 1 504 ? -21.300 19.434 -23.019 1.00 40.59 504 PRO A N 1
ATOM 3677 C CA . PRO A 1 504 ? -19.990 19.875 -22.555 1.00 40.59 504 PRO A CA 1
ATOM 3678 C C . PRO A 1 504 ? -19.933 21.405 -22.501 1.00 40.59 504 PRO A C 1
ATOM 3680 O O . PRO A 1 504 ? -20.122 22.087 -23.510 1.00 40.59 504 PRO A O 1
ATOM 3683 N N . SER A 1 505 ? -19.674 21.944 -21.308 1.00 38.12 505 SER A N 1
ATOM 3684 C CA . SER A 1 505 ? -19.581 23.386 -21.071 1.00 38.12 505 SER A CA 1
ATOM 3685 C C . SER A 1 505 ? -18.386 23.974 -21.826 1.00 38.12 505 SER A C 1
ATOM 3687 O O . SER A 1 505 ? -17.229 23.803 -21.436 1.00 38.12 505 SER A O 1
ATOM 3689 N N . THR A 1 506 ? -18.653 24.660 -22.939 1.00 43.16 506 THR A N 1
ATOM 3690 C CA . THR A 1 506 ? -17.615 25.232 -23.801 1.00 43.16 506 THR A CA 1
ATOM 3691 C C . THR A 1 506 ? -17.042 26.536 -23.237 1.00 43.16 506 THR A C 1
ATOM 3693 O O . THR A 1 506 ? -17.431 27.625 -23.658 1.00 43.16 506 THR A O 1
ATOM 3696 N N . GLY A 1 507 ? -16.044 26.407 -22.362 1.00 42.94 507 GLY A N 1
ATOM 3697 C CA . GLY A 1 507 ? -15.011 27.422 -22.121 1.00 42.94 507 GLY A CA 1
ATOM 3698 C C . GLY A 1 507 ? -15.333 28.549 -21.119 1.00 42.94 507 GLY A C 1
ATOM 3699 O O . GLY A 1 507 ? -16.494 28.826 -20.816 1.00 42.94 507 GLY A O 1
ATOM 3700 N N . PRO A 1 508 ? -14.291 29.219 -20.584 1.00 36.72 508 PRO A N 1
ATOM 3701 C CA . PRO A 1 508 ? -14.440 30.273 -19.584 1.00 36.72 508 PRO A CA 1
ATOM 3702 C C . PRO A 1 508 ? -14.831 31.626 -20.216 1.00 36.72 508 PRO A C 1
ATOM 3704 O O . PRO A 1 508 ? -14.315 31.982 -21.280 1.00 36.72 508 PRO A O 1
ATOM 3707 N N . PRO A 1 509 ? -15.688 32.435 -19.563 1.00 40.28 509 PRO A N 1
ATOM 3708 C CA . PRO A 1 509 ? -16.027 33.768 -20.048 1.00 40.28 509 PRO A CA 1
ATOM 3709 C C . PRO A 1 509 ? -14.855 34.739 -19.847 1.00 40.28 509 PRO A C 1
ATOM 3711 O O . PRO A 1 509 ? -14.407 34.981 -18.726 1.00 40.28 509 PRO A O 1
ATOM 3714 N N . GLY A 1 510 ? -14.374 35.330 -20.942 1.00 34.62 510 GLY A N 1
ATOM 3715 C CA . GLY A 1 510 ? -13.340 36.364 -20.901 1.00 34.62 510 GLY A CA 1
ATOM 3716 C C . GLY A 1 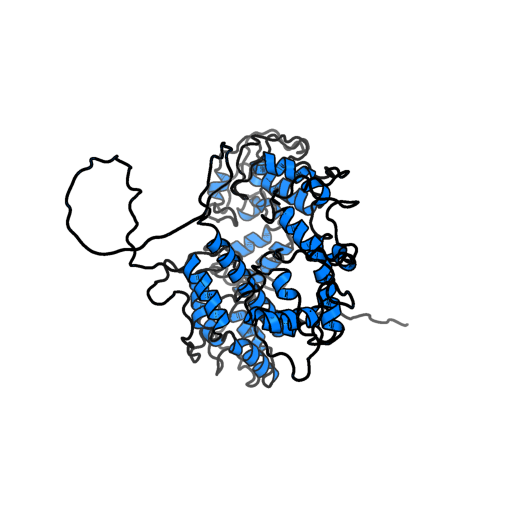510 ? -13.814 37.635 -20.189 1.00 34.62 510 GLY A C 1
ATOM 3717 O O . GLY A 1 510 ? -14.926 38.115 -20.415 1.00 34.62 510 GLY A O 1
ATOM 3718 N N . SER A 1 511 ? -12.955 38.208 -19.348 1.00 33.38 511 SER A N 1
ATOM 3719 C CA . SER A 1 511 ? -13.243 39.433 -18.606 1.00 33.38 511 SER A CA 1
ATOM 3720 C C . SER A 1 511 ? -13.116 40.681 -19.491 1.00 33.38 511 SER A C 1
ATOM 3722 O O . SER A 1 511 ? -12.029 41.082 -19.904 1.00 33.38 511 SER A O 1
ATOM 3724 N N . THR A 1 512 ? -14.238 41.361 -19.734 1.00 36.75 512 THR A N 1
ATOM 3725 C CA . THR A 1 512 ? -14.261 42.735 -20.264 1.00 36.75 512 THR A CA 1
ATOM 3726 C C . THR A 1 512 ? -14.922 43.666 -19.254 1.00 36.75 512 THR A C 1
ATOM 3728 O O . THR A 1 512 ? -15.995 43.357 -18.741 1.00 36.75 512 THR A O 1
ATOM 3731 N N . GLY A 1 513 ? -14.257 44.785 -18.951 1.00 33.72 513 GLY A N 1
ATOM 3732 C CA . GLY A 1 513 ? -14.613 45.683 -17.849 1.00 33.72 513 GLY A CA 1
ATOM 3733 C C . GLY A 1 513 ? -15.915 46.490 -18.022 1.00 33.72 513 GLY A C 1
ATOM 3734 O O . GLY A 1 513 ? -16.558 46.442 -19.072 1.00 33.72 513 GLY A O 1
ATOM 3735 N N . PRO A 1 514 ? -16.306 47.256 -16.986 1.00 38.56 514 PRO A N 1
ATOM 3736 C CA . PRO A 1 514 ? -17.646 47.824 -16.874 1.00 38.56 514 PRO A CA 1
ATOM 3737 C C . PRO A 1 514 ? -17.805 49.205 -17.538 1.00 38.56 514 PRO A C 1
ATOM 3739 O O . PRO A 1 514 ? -16.988 50.101 -17.316 1.00 38.56 514 PRO A O 1
ATOM 3742 N N . PRO A 1 515 ? -18.931 49.449 -18.225 1.00 42.03 515 PRO A N 1
ATOM 3743 C CA . PRO A 1 515 ? -19.597 50.745 -18.268 1.00 42.03 515 PRO A CA 1
ATOM 3744 C C . PRO A 1 515 ? -20.735 50.788 -17.228 1.00 42.03 515 PRO A C 1
ATOM 3746 O O . PRO A 1 515 ? -21.430 49.798 -17.015 1.00 42.03 515 PRO A O 1
ATOM 3749 N N . GLY A 1 516 ? -20.920 51.926 -16.554 1.00 34.97 516 GLY A N 1
ATOM 3750 C CA . GLY A 1 516 ? -21.932 52.076 -15.497 1.00 34.97 516 GLY A CA 1
ATOM 3751 C C . GLY A 1 516 ? -23.273 52.671 -15.956 1.00 34.97 516 GLY A C 1
ATOM 3752 O O . GLY A 1 516 ? -23.602 52.672 -17.138 1.00 34.97 516 GLY A O 1
ATOM 3753 N N . SER A 1 517 ? -23.961 53.284 -14.983 1.00 33.19 517 SER A N 1
ATOM 3754 C CA . SER A 1 517 ? -25.169 54.139 -15.044 1.00 33.19 517 SER A CA 1
ATOM 3755 C C . SER A 1 517 ? -26.576 53.496 -15.116 1.00 33.19 517 SER A C 1
ATOM 3757 O O . SER A 1 517 ? -26.961 52.876 -16.098 1.00 33.19 517 SER A O 1
ATOM 3759 N N . ASP A 1 518 ? -27.332 53.813 -14.051 1.00 31.17 518 ASP A N 1
ATOM 3760 C CA . ASP A 1 518 ? -28.744 54.243 -13.969 1.00 31.17 518 ASP A CA 1
ATOM 3761 C C . ASP A 1 518 ? -29.950 53.280 -14.109 1.00 31.17 518 ASP A C 1
ATOM 3763 O O . ASP A 1 518 ? -30.069 52.489 -15.039 1.00 31.17 518 ASP A O 1
ATOM 3767 N N . GLY A 1 519 ? -30.927 53.476 -13.196 1.00 30.78 519 GLY A N 1
ATOM 3768 C CA . GLY A 1 519 ? -32.293 52.910 -13.220 1.00 30.78 519 GLY A CA 1
ATOM 3769 C C . GLY A 1 519 ? -32.621 51.969 -12.042 1.00 30.78 519 GLY A C 1
ATOM 3770 O O . GLY A 1 519 ? -32.675 50.764 -12.240 1.00 30.78 519 GLY A O 1
ATOM 3771 N N . ASP A 1 520 ? -32.664 52.397 -10.773 1.00 29.23 520 ASP A N 1
ATOM 3772 C CA . ASP A 1 520 ? -33.682 53.238 -10.089 1.00 29.23 520 ASP A CA 1
ATOM 3773 C C . ASP A 1 520 ? -34.964 52.483 -9.615 1.00 29.23 520 ASP A C 1
ATOM 3775 O O . ASP A 1 520 ? -35.444 51.554 -10.253 1.00 29.23 520 ASP A O 1
ATOM 3779 N N . VAL A 1 521 ? -35.555 52.985 -8.515 1.00 29.00 521 VAL A N 1
ATOM 3780 C CA . VAL A 1 521 ? -36.935 52.790 -8.001 1.00 29.00 521 VAL A CA 1
ATOM 3781 C C . VAL A 1 521 ? -37.234 51.681 -6.950 1.00 29.00 521 VAL A C 1
ATOM 3783 O O . VAL A 1 521 ? -37.854 50.674 -7.265 1.00 29.00 521 VAL A O 1
ATOM 3786 N N . ARG A 1 522 ? -37.051 52.053 -5.655 1.00 29.36 522 ARG A N 1
ATOM 3787 C CA . ARG A 1 522 ? -37.948 51.807 -4.465 1.00 29.36 522 ARG A CA 1
ATOM 3788 C C . ARG A 1 522 ? -38.123 50.347 -3.955 1.00 29.36 522 ARG A C 1
ATOM 3790 O O . ARG A 1 522 ? -38.072 49.415 -4.730 1.00 29.36 522 ARG A O 1
ATOM 3797 N N . HIS A 1 523 ? -38.436 50.016 -2.689 1.00 28.77 523 HIS A N 1
ATOM 3798 C CA . HIS A 1 523 ? -38.657 50.664 -1.366 1.00 28.77 523 HIS A CA 1
ATOM 3799 C C . HIS A 1 523 ? -38.729 49.482 -0.335 1.00 28.77 523 HIS A C 1
ATOM 3801 O O . HIS A 1 523 ? -39.257 48.448 -0.719 1.00 28.77 523 HIS A O 1
ATOM 3807 N N . LEU A 1 524 ? -38.278 49.461 0.937 1.00 28.44 524 LEU A N 1
ATOM 3808 C CA . LEU A 1 524 ? -38.558 50.314 2.116 1.00 28.44 524 LEU A CA 1
ATOM 3809 C C . LEU A 1 524 ? -37.803 49.768 3.375 1.00 28.44 524 LEU A C 1
ATOM 3811 O O . LEU A 1 524 ? -37.843 48.565 3.589 1.00 28.44 524 LEU A O 1
ATOM 3815 N N . ARG A 1 525 ? -37.320 50.663 4.270 1.00 28.05 525 ARG A N 1
ATOM 3816 C CA . ARG A 1 525 ? -37.010 50.502 5.737 1.00 28.05 525 ARG A CA 1
ATOM 3817 C C . ARG A 1 525 ? -35.869 49.529 6.162 1.00 28.05 525 ARG A C 1
ATOM 3819 O O . ARG A 1 525 ? -35.892 48.374 5.783 1.00 28.05 525 ARG A O 1
ATOM 3826 N N . SER A 1 526 ? -34.794 49.951 6.863 1.00 26.50 526 SER A N 1
ATOM 3827 C CA . SER A 1 526 ? -34.645 50.565 8.227 1.00 26.50 526 SER A CA 1
ATOM 3828 C C . SER A 1 526 ? -34.813 49.524 9.358 1.00 26.50 526 SER A C 1
ATOM 3830 O O . SER A 1 526 ? -35.853 48.877 9.366 1.00 26.50 526 SER A O 1
ATOM 3832 N N . SER A 1 527 ? -33.912 49.300 10.338 1.00 28.22 527 SER A N 1
ATOM 3833 C CA . SER A 1 527 ? -32.716 50.024 10.876 1.00 28.22 527 SER A CA 1
ATOM 3834 C C . SER A 1 527 ? -31.631 49.006 11.360 1.00 28.22 527 SER A C 1
ATOM 3836 O O . SER A 1 527 ? -31.972 47.835 11.446 1.00 28.22 527 SER A O 1
ATOM 3838 N N . VAL A 1 528 ? -30.337 49.261 11.669 1.00 27.86 528 VAL A N 1
ATOM 3839 C CA . VAL A 1 528 ? -29.506 50.444 12.060 1.00 27.86 528 VAL A CA 1
ATOM 3840 C C . VAL A 1 528 ? -29.576 50.810 13.570 1.00 27.86 528 VAL A C 1
ATOM 3842 O O . VAL A 1 528 ? -30.497 51.516 13.969 1.00 27.86 528 VAL A O 1
ATOM 3845 N N . LEU A 1 529 ? -28.703 50.263 14.450 1.00 29.91 529 LEU A N 1
ATOM 3846 C CA . LEU A 1 529 ? -27.459 50.815 15.085 1.00 29.91 529 LEU A CA 1
ATOM 3847 C C . LEU A 1 529 ? -26.906 49.795 16.149 1.00 29.91 529 LEU A C 1
ATOM 3849 O O . LEU A 1 529 ? -27.705 48.960 16.571 1.00 29.91 529 LEU A O 1
ATOM 3853 N N . PRO A 1 530 ? -25.696 49.935 16.759 1.00 43.75 530 PRO A N 1
ATOM 3854 C CA . PRO A 1 530 ? -24.357 50.173 16.186 1.00 43.75 530 PRO A CA 1
ATOM 3855 C C . PRO A 1 530 ? -23.211 49.328 16.847 1.00 43.75 530 PRO A C 1
ATOM 3857 O O . PRO A 1 530 ? -23.443 48.503 17.725 1.00 43.75 530 PRO A O 1
ATOM 3860 N N . LEU A 1 531 ? -21.963 49.601 16.432 1.00 26.78 531 LEU A N 1
ATOM 3861 C CA . LEU A 1 531 ? -20.666 49.122 16.967 1.00 26.78 531 LEU A CA 1
ATOM 3862 C C . LEU A 1 531 ? -20.357 49.560 18.426 1.00 26.78 531 LEU A C 1
ATOM 3864 O O . LEU A 1 531 ? -21.088 50.375 18.998 1.00 26.78 531 LEU A O 1
ATOM 3868 N N . PRO A 1 532 ? -19.217 49.106 18.996 1.00 43.09 532 PRO A N 1
ATOM 3869 C CA . PRO A 1 532 ? -18.090 50.052 19.056 1.00 43.09 532 PRO A CA 1
ATOM 3870 C C . PRO A 1 532 ? -16.736 49.560 18.492 1.00 43.09 532 PRO A C 1
ATOM 3872 O O . PRO A 1 532 ? -16.387 48.386 18.521 1.00 43.09 532 PRO A O 1
ATOM 3875 N N . GLU A 1 533 ? -15.999 50.560 18.011 1.00 30.50 533 GLU A N 1
ATOM 3876 C CA . GLU A 1 533 ? -14.561 50.682 17.703 1.00 30.50 533 GLU A CA 1
ATOM 3877 C C . GLU A 1 533 ? -13.620 50.164 18.825 1.00 30.50 533 GLU A C 1
ATOM 3879 O O . GLU A 1 533 ? -14.046 50.066 19.973 1.00 30.50 533 GLU A O 1
ATOM 3884 N N . ALA A 1 534 ? -12.303 49.954 18.658 1.00 30.59 534 ALA A N 1
ATOM 3885 C CA . ALA A 1 534 ? -11.398 49.754 17.507 1.00 30.59 534 ALA A CA 1
ATOM 3886 C C . ALA A 1 534 ? -9.961 49.523 18.045 1.00 30.59 534 ALA A C 1
ATOM 3888 O O . ALA A 1 534 ? -9.609 50.123 19.060 1.00 30.59 534 ALA A O 1
ATOM 3889 N N . VAL A 1 535 ? -9.101 48.778 17.332 1.00 31.94 535 VAL A N 1
ATOM 3890 C CA . VAL A 1 535 ? -7.622 48.935 17.349 1.00 31.94 535 VAL A CA 1
ATOM 3891 C C . VAL A 1 535 ? -7.092 48.728 15.915 1.00 31.94 535 VAL A C 1
ATOM 3893 O O . VAL A 1 535 ? -7.819 48.259 15.044 1.00 31.94 535 VAL A O 1
ATOM 3896 N N . LYS A 1 536 ? -5.874 49.204 15.669 1.00 29.72 536 LYS A N 1
ATOM 3897 C CA . LYS A 1 536 ? -5.284 49.648 14.403 1.00 29.72 536 LYS A CA 1
ATOM 3898 C C . LYS A 1 536 ? -4.281 48.686 13.748 1.00 29.72 536 LYS A C 1
ATOM 3900 O O . LYS A 1 536 ? -3.625 47.936 14.456 1.00 29.72 536 LYS A O 1
ATOM 3905 N N . ASP A 1 537 ? -4.122 48.904 12.438 1.00 28.42 537 ASP A N 1
ATOM 3906 C CA . ASP A 1 537 ? -2.895 48.913 11.615 1.00 28.42 537 ASP A CA 1
ATOM 3907 C C . ASP A 1 537 ? -1.881 47.745 11.748 1.00 28.42 537 ASP A C 1
ATOM 3909 O O . ASP A 1 537 ? -1.100 47.725 12.692 1.00 28.42 537 ASP A O 1
ATOM 3913 N N . GLU A 1 538 ? -1.785 46.882 10.721 1.00 30.59 538 GLU A N 1
ATOM 3914 C CA . GLU A 1 538 ? -0.592 46.796 9.840 1.00 30.59 538 GLU A CA 1
ATOM 3915 C C . GLU A 1 538 ? -0.882 46.000 8.540 1.00 30.59 538 GLU A C 1
ATOM 3917 O O . GLU A 1 538 ? -1.567 44.978 8.554 1.00 30.59 538 GLU A O 1
ATOM 3922 N N . GLU A 1 539 ? -0.380 46.503 7.405 1.00 30.72 539 GLU A N 1
ATOM 3923 C CA . GLU A 1 539 ? -0.213 45.773 6.130 1.00 30.72 539 GLU A CA 1
ATOM 3924 C C . GLU A 1 539 ? 1.065 44.883 6.270 1.00 30.72 539 GLU A C 1
ATOM 3926 O O . GLU A 1 539 ? 1.900 45.159 7.125 1.00 30.72 539 GLU A O 1
ATOM 3931 N N . ASP A 1 540 ? 1.332 43.799 5.528 1.00 29.89 540 ASP A N 1
ATOM 3932 C CA . ASP A 1 540 ? 1.248 43.693 4.071 1.00 29.89 540 ASP A CA 1
ATOM 3933 C C . ASP A 1 540 ? 1.483 42.243 3.540 1.00 29.89 540 ASP A C 1
ATOM 3935 O O . ASP A 1 540 ? 2.150 41.436 4.184 1.00 29.89 540 ASP A O 1
ATOM 3939 N N . HIS A 1 541 ? 1.027 41.971 2.306 1.00 30.91 541 HIS A N 1
ATOM 3940 C CA . HIS A 1 541 ? 1.440 40.893 1.368 1.00 30.91 541 HIS A CA 1
ATOM 3941 C C . HIS A 1 541 ? 1.239 39.382 1.690 1.00 30.91 541 HIS A C 1
ATOM 3943 O O . HIS A 1 541 ? 2.073 38.723 2.307 1.00 30.91 541 HIS A O 1
ATOM 3949 N N . VAL A 1 542 ? 0.252 38.775 1.004 1.00 29.95 542 VAL A N 1
ATOM 3950 C CA . VAL A 1 542 ? 0.207 37.343 0.616 1.00 29.95 542 VAL A CA 1
ATOM 3951 C C . VAL A 1 542 ? -0.232 37.228 -0.856 1.00 29.95 542 VAL A C 1
ATOM 3953 O O . VAL A 1 542 ? -1.245 37.831 -1.216 1.00 29.95 542 VAL A O 1
ATOM 3956 N N . PRO A 1 543 ? 0.459 36.446 -1.710 1.00 42.47 543 PRO A N 1
ATOM 3957 C CA . PRO A 1 543 ? -0.062 36.040 -3.015 1.00 42.47 543 PRO A CA 1
ATOM 3958 C C . PRO A 1 543 ? -0.207 34.512 -3.165 1.00 42.47 543 PRO A C 1
ATOM 3960 O O . PRO A 1 543 ? 0.694 33.761 -2.807 1.00 42.47 543 PRO A O 1
ATOM 3963 N N . GLY A 1 544 ? -1.287 34.071 -3.823 1.00 27.78 544 GLY A N 1
ATOM 3964 C CA . GLY A 1 544 ? -1.362 32.738 -4.445 1.00 27.78 544 GLY A CA 1
ATOM 3965 C C . GLY A 1 544 ? -2.254 31.708 -3.746 1.00 27.78 544 GLY A C 1
ATOM 3966 O O . GLY A 1 544 ? -1.758 30.736 -3.190 1.00 27.78 544 GLY A O 1
ATOM 3967 N N . GLY A 1 545 ? -3.577 31.867 -3.855 1.00 29.28 545 GLY A N 1
ATOM 3968 C CA . GLY A 1 545 ? -4.495 30.739 -3.674 1.00 29.28 545 GLY A CA 1
ATOM 3969 C C . GLY A 1 545 ? -4.476 29.831 -4.908 1.00 29.28 545 GLY A C 1
ATOM 3970 O O . GLY A 1 545 ? -4.548 30.329 -6.032 1.00 29.28 545 GLY A O 1
ATOM 3971 N N . VAL A 1 546 ? -4.388 28.516 -4.699 1.00 30.91 546 VAL A N 1
ATOM 3972 C CA . VAL A 1 546 ? -4.545 27.486 -5.738 1.00 30.91 546 VAL A CA 1
ATOM 3973 C C . VAL A 1 546 ? -5.818 26.699 -5.432 1.00 30.91 546 VAL A C 1
ATOM 3975 O O . VAL A 1 546 ? -5.955 26.164 -4.335 1.00 30.91 546 VAL A O 1
ATOM 3978 N N . ASP A 1 547 ? -6.747 26.632 -6.388 1.00 30.20 547 ASP A N 1
ATOM 3979 C CA . ASP A 1 547 ? -8.012 25.902 -6.241 1.00 30.20 547 ASP A CA 1
ATOM 3980 C C . ASP A 1 547 ? -7.782 24.386 -6.089 1.00 30.20 547 ASP A C 1
ATOM 3982 O O . ASP A 1 547 ? -7.344 23.707 -7.018 1.00 30.20 547 ASP A O 1
ATOM 3986 N N . THR A 1 548 ? -8.144 23.828 -4.932 1.00 34.09 548 THR A N 1
ATOM 3987 C CA . THR A 1 548 ? -8.014 22.393 -4.601 1.00 34.09 548 THR A CA 1
ATOM 3988 C C . THR A 1 548 ? -9.281 21.565 -4.872 1.00 34.09 548 THR A C 1
ATOM 3990 O O . THR A 1 548 ? -9.358 20.394 -4.502 1.00 34.09 548 THR A O 1
ATOM 3993 N N . ALA A 1 549 ? -10.265 22.120 -5.587 1.00 31.16 549 ALA A N 1
ATOM 3994 C CA . ALA A 1 549 ? -11.618 21.569 -5.756 1.00 31.16 549 ALA A CA 1
ATOM 3995 C C . ALA A 1 549 ? -11.757 20.292 -6.631 1.00 31.16 549 ALA A C 1
ATOM 3997 O O . ALA A 1 549 ? -12.856 19.981 -7.086 1.00 31.16 549 ALA A O 1
ATOM 3998 N N . LYS A 1 550 ? -10.672 19.546 -6.895 1.00 30.00 550 LYS A N 1
ATOM 3999 C CA . LYS A 1 550 ? -10.687 18.311 -7.714 1.00 30.00 550 LYS A CA 1
ATOM 4000 C C . LYS A 1 550 ? -10.224 17.030 -7.006 1.00 30.00 550 LYS A C 1
ATOM 4002 O O . LYS A 1 550 ? -10.330 15.966 -7.604 1.00 30.00 550 LYS A O 1
ATOM 4007 N N . ARG A 1 551 ? -9.736 17.093 -5.761 1.00 34.50 551 ARG A N 1
ATOM 4008 C CA . ARG A 1 551 ? -9.173 15.912 -5.071 1.00 34.50 551 ARG A CA 1
ATOM 4009 C C . ARG A 1 551 ? -10.149 14.931 -4.376 1.00 34.50 551 ARG A C 1
ATOM 4011 O O . ARG A 1 551 ? -9.737 13.783 -4.249 1.00 34.50 551 ARG A O 1
ATOM 4018 N N . PRO A 1 552 ? -11.395 15.258 -3.958 1.00 30.69 552 PRO A N 1
ATOM 4019 C CA . PRO A 1 552 ? -12.147 14.350 -3.073 1.00 30.69 552 PRO A CA 1
ATOM 4020 C C . PRO A 1 552 ? -12.635 13.052 -3.744 1.00 30.69 552 PRO A C 1
ATOM 4022 O O . PRO A 1 552 ? -12.789 12.041 -3.070 1.00 30.69 552 PRO A O 1
ATOM 4025 N N . TYR A 1 553 ? -12.843 13.044 -5.064 1.00 30.06 553 TYR A N 1
ATOM 4026 C CA . TYR A 1 553 ? -13.420 11.885 -5.761 1.00 30.06 553 TYR A CA 1
ATOM 4027 C C . TYR A 1 553 ? -12.434 10.724 -5.976 1.00 30.06 553 TYR A C 1
ATOM 4029 O O . TYR A 1 553 ? -12.857 9.576 -6.048 1.00 30.06 553 TYR A O 1
ATOM 4037 N N . HIS A 1 554 ? -11.126 10.995 -6.049 1.00 31.06 554 HIS A N 1
ATOM 4038 C CA . HIS A 1 554 ? -10.117 9.955 -6.297 1.00 31.06 554 HIS A CA 1
ATOM 4039 C C . HIS A 1 554 ? -9.876 9.071 -5.060 1.00 31.06 554 HIS A C 1
ATOM 4041 O O . HIS A 1 554 ? -9.666 7.869 -5.188 1.00 31.06 554 HIS A O 1
ATOM 4047 N N . PHE A 1 555 ? -9.956 9.650 -3.857 1.00 35.53 555 PHE A N 1
ATOM 4048 C CA . PHE A 1 555 ? -9.856 8.898 -2.600 1.00 35.53 555 PHE A CA 1
ATOM 4049 C C . PHE A 1 555 ? -11.087 8.017 -2.355 1.00 35.53 555 PHE A C 1
ATOM 4051 O O . PHE A 1 555 ? -10.942 6.892 -1.888 1.00 35.53 555 PHE A O 1
ATOM 4058 N N . ALA A 1 556 ? -12.285 8.483 -2.725 1.00 34.06 556 ALA A N 1
ATOM 4059 C CA . ALA A 1 556 ? -13.504 7.679 -2.631 1.00 34.06 556 ALA A CA 1
ATOM 4060 C C . ALA A 1 556 ? -13.440 6.421 -3.519 1.00 34.06 556 ALA A C 1
ATOM 4062 O O . ALA A 1 556 ? -13.804 5.342 -3.066 1.00 34.06 556 ALA A O 1
ATOM 4063 N N . ALA A 1 557 ? -12.913 6.543 -4.743 1.00 34.66 557 ALA A N 1
ATOM 4064 C CA . ALA A 1 557 ? -12.727 5.408 -5.647 1.00 34.66 557 ALA A CA 1
ATOM 4065 C C . ALA A 1 557 ? -11.729 4.370 -5.092 1.00 34.66 557 ALA A C 1
ATOM 4067 O O . ALA A 1 557 ? -12.038 3.182 -5.076 1.00 34.66 557 ALA A O 1
ATOM 4068 N N . ILE A 1 558 ? -10.578 4.809 -4.559 1.00 38.84 558 ILE A N 1
ATOM 4069 C CA . ILE A 1 558 ? -9.587 3.915 -3.927 1.00 38.84 558 ILE A CA 1
ATOM 4070 C C . ILE A 1 558 ? -10.173 3.213 -2.687 1.00 38.84 558 ILE A C 1
ATOM 4072 O O . ILE A 1 558 ? -10.000 2.008 -2.525 1.00 38.84 558 ILE A O 1
ATOM 4076 N N . LYS A 1 559 ? -10.917 3.929 -1.830 1.00 45.62 559 LYS A N 1
ATOM 4077 C CA . LYS A 1 559 ? -11.537 3.325 -0.636 1.00 45.62 559 LYS A CA 1
ATOM 4078 C C . LYS A 1 559 ? -12.735 2.415 -0.967 1.00 45.62 559 LYS A C 1
ATOM 4080 O O . LYS A 1 559 ? -13.058 1.551 -0.162 1.00 45.62 559 LYS A O 1
ATOM 4085 N N . ALA A 1 560 ? -13.380 2.555 -2.129 1.00 38.22 560 ALA A N 1
ATOM 4086 C CA . ALA A 1 560 ? -14.393 1.603 -2.606 1.00 38.22 560 ALA A CA 1
ATOM 4087 C C . ALA A 1 560 ? -13.760 0.317 -3.178 1.00 38.22 560 ALA A C 1
ATOM 4089 O O . ALA A 1 560 ? -14.277 -0.776 -2.957 1.00 38.22 560 ALA A O 1
ATOM 4090 N N . VAL A 1 561 ? -12.611 0.444 -3.848 1.00 45.59 561 VAL A N 1
ATOM 4091 C CA . VAL A 1 561 ? -11.777 -0.669 -4.334 1.00 45.59 561 VAL A CA 1
ATOM 4092 C C . VAL A 1 561 ? -11.321 -1.582 -3.189 1.00 45.59 561 VAL A C 1
ATOM 4094 O O . VAL A 1 561 ? -11.606 -2.777 -3.216 1.00 45.59 561 VAL A O 1
ATOM 4097 N N . ASP A 1 562 ? -10.710 -1.006 -2.151 1.00 47.31 562 ASP A N 1
ATOM 4098 C CA . ASP A 1 562 ? -10.215 -1.725 -0.965 1.00 47.31 562 ASP A CA 1
ATOM 4099 C C . ASP A 1 562 ? -11.323 -2.531 -0.251 1.00 47.31 562 ASP A C 1
ATOM 4101 O O . ASP A 1 562 ? -11.100 -3.644 0.226 1.00 47.31 562 ASP A O 1
ATOM 4105 N N . LYS A 1 563 ? -12.558 -2.014 -0.240 1.00 49.09 563 LYS A N 1
ATOM 4106 C CA . LYS A 1 563 ? -13.726 -2.709 0.327 1.00 49.09 563 LYS A CA 1
ATOM 4107 C C . LYS A 1 563 ? -14.176 -3.893 -0.507 1.00 49.09 563 LYS A C 1
ATOM 4109 O O . LYS A 1 563 ? -14.501 -4.934 0.057 1.00 49.09 563 LYS A O 1
ATOM 4114 N N . VAL A 1 564 ? -14.198 -3.739 -1.831 1.00 45.59 564 VAL A N 1
ATOM 4115 C CA . VAL A 1 564 ? -14.524 -4.839 -2.744 1.00 45.59 564 VAL A CA 1
ATOM 4116 C C . VAL A 1 564 ? -13.503 -5.963 -2.552 1.00 45.59 564 VAL A C 1
ATOM 4118 O O . VAL A 1 564 ? -13.899 -7.091 -2.273 1.00 45.59 564 VAL A O 1
ATOM 4121 N N . GLU A 1 565 ? -12.206 -5.650 -2.566 1.00 51.09 565 GLU A N 1
ATOM 4122 C CA . GLU A 1 565 ? -11.119 -6.618 -2.355 1.00 51.09 565 GLU A CA 1
ATOM 4123 C C . GLU A 1 565 ? -11.198 -7.337 -0.993 1.00 51.09 565 GLU A C 1
ATOM 4125 O O . GLU A 1 565 ? -11.105 -8.569 -0.930 1.00 51.09 565 GLU A O 1
ATOM 4130 N N . LYS A 1 566 ? -11.449 -6.601 0.100 1.00 50.28 566 LYS A N 1
ATOM 4131 C CA . LYS A 1 566 ? -11.593 -7.171 1.452 1.00 50.28 566 LYS A CA 1
ATOM 4132 C C . LYS A 1 566 ? -12.841 -8.037 1.606 1.00 50.28 566 LYS A C 1
ATOM 4134 O O . LYS A 1 566 ? -12.750 -9.123 2.177 1.00 50.28 566 LYS A O 1
ATOM 4139 N N . ALA A 1 567 ? -13.989 -7.598 1.083 1.00 46.38 567 ALA A N 1
ATOM 4140 C CA . ALA A 1 567 ? -15.228 -8.375 1.121 1.00 46.38 567 ALA A CA 1
ATOM 4141 C C . ALA A 1 567 ? -15.083 -9.707 0.368 1.00 46.38 567 ALA A C 1
ATOM 4143 O O . ALA A 1 567 ? -15.578 -10.736 0.824 1.00 46.38 567 ALA A O 1
ATOM 4144 N N . ILE A 1 568 ? -14.356 -9.701 -0.751 1.00 51.84 568 ILE A N 1
ATOM 4145 C CA . ILE A 1 568 ? -14.101 -10.900 -1.549 1.00 51.84 568 ILE A CA 1
ATOM 4146 C C . ILE A 1 568 ? -13.106 -11.841 -0.869 1.00 51.84 568 ILE A C 1
ATOM 4148 O O . ILE A 1 568 ? -13.415 -13.020 -0.707 1.00 51.84 568 ILE A O 1
ATOM 4152 N N . THR A 1 569 ? -11.952 -11.334 -0.429 1.00 49.59 569 THR A N 1
ATOM 4153 C CA . THR A 1 569 ? -10.943 -12.141 0.281 1.00 49.59 569 THR A CA 1
ATOM 4154 C C . THR A 1 569 ? -11.576 -12.856 1.481 1.00 49.59 569 THR A C 1
ATOM 4156 O O . THR A 1 569 ? -11.415 -14.062 1.654 1.00 49.59 569 THR A O 1
ATOM 4159 N N . HIS A 1 570 ? -12.431 -12.151 2.228 1.00 48.75 570 HIS A N 1
ATOM 4160 C CA . HIS A 1 570 ? -13.190 -12.712 3.344 1.00 48.75 570 HIS A CA 1
ATOM 4161 C C . HIS A 1 570 ? -14.190 -13.819 2.941 1.00 48.75 570 HIS A C 1
ATOM 4163 O O . HIS A 1 570 ? -14.403 -14.754 3.714 1.00 48.75 570 HIS A O 1
ATOM 4169 N N . LEU A 1 571 ? -14.818 -13.749 1.761 1.00 47.41 571 LEU A N 1
ATOM 4170 C CA . LEU A 1 571 ? -15.703 -14.815 1.258 1.00 47.41 571 LEU A CA 1
ATOM 4171 C C . LEU A 1 571 ? -14.917 -16.070 0.844 1.00 47.41 571 LEU A C 1
ATOM 4173 O O . LEU A 1 571 ? -15.384 -17.187 1.065 1.00 47.41 571 LEU A O 1
ATOM 4177 N N . VAL A 1 572 ? -13.714 -15.897 0.290 1.00 49.69 572 VAL A N 1
ATOM 4178 C CA . VAL A 1 572 ? -12.820 -17.004 -0.087 1.00 49.69 572 VAL A CA 1
ATOM 4179 C C . VAL A 1 572 ? -12.282 -17.718 1.157 1.00 49.69 572 VAL A C 1
ATOM 4181 O O . VAL A 1 572 ? -12.424 -18.938 1.271 1.00 49.69 572 VAL A O 1
ATOM 4184 N N . ASP A 1 573 ? -11.750 -16.965 2.125 1.00 46.22 573 ASP A N 1
ATOM 4185 C CA . ASP A 1 573 ? -11.116 -17.505 3.337 1.00 46.22 573 ASP A CA 1
ATOM 4186 C C . ASP A 1 573 ? -12.079 -18.293 4.243 1.00 46.22 573 ASP A C 1
ATOM 4188 O O . ASP A 1 573 ? -11.669 -19.236 4.924 1.00 46.22 573 ASP A O 1
ATOM 4192 N N . ASN A 1 574 ? -13.369 -17.938 4.251 1.00 42.47 574 ASN A N 1
ATOM 4193 C CA . ASN A 1 574 ? -14.381 -18.619 5.066 1.00 42.47 574 ASN A CA 1
ATOM 4194 C C . ASN A 1 574 ? -15.077 -19.793 4.345 1.00 42.47 574 ASN A C 1
ATOM 4196 O O . ASN A 1 574 ? -15.719 -20.611 5.006 1.00 42.47 574 ASN A O 1
ATOM 4200 N N . GLY A 1 575 ? -14.953 -19.905 3.016 1.00 43.28 575 GLY A N 1
ATOM 4201 C CA . GLY A 1 575 ? -15.684 -20.892 2.210 1.00 43.28 575 GLY A CA 1
ATOM 4202 C C . GLY A 1 575 ? -14.987 -22.247 2.025 1.00 43.28 575 GLY A C 1
ATOM 4203 O O . GLY A 1 575 ? -15.661 -23.278 1.981 1.00 43.28 575 GLY A O 1
ATOM 4204 N N . VAL A 1 576 ? -13.650 -22.278 1.912 1.00 39.41 576 VAL A N 1
ATOM 4205 C CA . VAL A 1 576 ? -12.891 -23.504 1.586 1.00 39.41 576 VAL A CA 1
ATOM 4206 C C . VAL A 1 576 ? -11.573 -23.586 2.361 1.00 39.41 576 VAL A C 1
ATOM 4208 O O . VAL A 1 576 ? -10.627 -22.848 2.107 1.00 39.41 576 VAL A O 1
ATOM 4211 N N . VAL A 1 577 ? -11.446 -24.578 3.252 1.00 32.84 577 VAL A N 1
ATOM 4212 C CA . VAL A 1 577 ? -10.139 -24.941 3.830 1.00 32.84 577 VAL A CA 1
ATOM 4213 C C . VAL A 1 577 ? -9.344 -25.750 2.804 1.00 32.84 577 VAL A C 1
ATOM 4215 O O . VAL A 1 577 ? -9.480 -26.976 2.725 1.00 32.84 577 VAL A O 1
ATOM 4218 N N . PHE A 1 578 ? -8.487 -25.074 2.039 1.00 36.06 578 PHE A N 1
ATOM 4219 C CA . PHE A 1 578 ? -7.550 -25.714 1.115 1.00 36.06 578 PHE A CA 1
ATOM 4220 C C . PHE A 1 578 ? -6.604 -26.663 1.869 1.00 36.06 578 PHE A C 1
ATOM 4222 O O . PHE A 1 578 ? -5.738 -26.250 2.644 1.00 36.06 578 PHE A O 1
ATOM 4229 N N . ARG A 1 579 ? -6.758 -27.975 1.649 1.00 28.84 579 ARG A N 1
ATOM 4230 C CA . ARG A 1 579 ? -5.863 -28.987 2.225 1.00 28.84 579 ARG A CA 1
ATOM 4231 C C . ARG A 1 579 ? -4.561 -29.065 1.437 1.00 28.84 579 ARG A C 1
ATOM 4233 O O . ARG A 1 579 ? -4.483 -29.764 0.434 1.00 28.84 579 ARG A O 1
ATOM 4240 N N . ASN A 1 580 ? -3.520 -28.432 1.961 1.00 25.47 580 ASN A N 1
ATOM 4241 C CA . ASN A 1 580 ? -2.149 -28.688 1.535 1.00 25.47 580 ASN A CA 1
ATOM 4242 C C . ASN A 1 580 ? -1.738 -30.118 1.958 1.00 25.47 580 ASN A C 1
ATOM 4244 O O . ASN A 1 580 ? -1.716 -30.432 3.148 1.00 25.47 580 ASN A O 1
ATOM 4248 N N . THR A 1 581 ? -1.469 -31.013 1.002 1.00 31.05 581 THR A N 1
ATOM 4249 C CA . THR A 1 581 ? -1.278 -32.462 1.243 1.00 31.05 581 THR A CA 1
ATOM 4250 C C . THR A 1 581 ? 0.163 -32.892 1.557 1.00 31.05 581 THR A C 1
ATOM 4252 O O . THR A 1 581 ? 0.469 -34.080 1.491 1.00 31.05 581 THR A O 1
ATOM 4255 N N . ASN A 1 582 ? 1.051 -31.965 1.922 1.00 28.80 582 ASN A N 1
ATOM 4256 C CA . ASN A 1 582 ? 2.477 -32.238 2.157 1.00 28.80 582 ASN A CA 1
ATOM 4257 C C . ASN A 1 582 ? 2.847 -32.539 3.626 1.00 28.80 582 ASN A C 1
ATOM 4259 O O . ASN A 1 582 ? 3.885 -32.089 4.102 1.00 28.80 582 ASN A O 1
ATOM 4263 N N . ASP A 1 583 ? 2.042 -33.341 4.333 1.00 32.28 583 ASP A N 1
ATOM 4264 C CA . ASP A 1 583 ? 2.373 -33.819 5.686 1.00 32.28 583 ASP A CA 1
ATOM 4265 C C . ASP A 1 583 ? 2.171 -35.342 5.848 1.00 32.28 583 ASP A C 1
ATOM 4267 O O . ASP A 1 583 ? 1.131 -35.893 5.491 1.00 32.28 583 ASP A O 1
ATOM 4271 N N . PHE A 1 584 ? 3.176 -35.989 6.458 1.00 28.78 584 PHE A N 1
ATOM 4272 C CA . PHE A 1 584 ? 3.321 -37.423 6.795 1.00 28.78 584 PHE A CA 1
ATOM 4273 C C . PHE A 1 584 ? 3.516 -38.467 5.674 1.00 28.78 584 PHE A C 1
ATOM 4275 O O . PHE A 1 584 ? 2.555 -39.058 5.191 1.00 28.78 584 PHE A O 1
ATOM 4282 N N . VAL A 1 585 ? 4.777 -38.904 5.504 1.00 28.59 585 VAL A N 1
ATOM 4283 C CA . VAL A 1 585 ? 5.199 -40.283 5.865 1.00 28.59 585 VAL A CA 1
ATOM 4284 C C . VAL A 1 585 ? 6.615 -40.256 6.477 1.00 28.59 585 VAL A C 1
ATOM 4286 O O . VAL A 1 585 ? 7.605 -40.191 5.755 1.00 28.59 585 VAL A O 1
ATOM 4289 N N . GLU A 1 586 ? 6.728 -40.372 7.805 1.00 33.00 586 GLU A N 1
ATOM 4290 C CA . GLU A 1 586 ? 7.922 -40.967 8.434 1.00 33.00 586 GLU A CA 1
ATOM 4291 C C . GLU A 1 586 ? 7.677 -42.479 8.531 1.00 33.00 586 GLU A C 1
ATOM 4293 O O . GLU A 1 586 ? 6.814 -42.915 9.296 1.00 33.00 586 GLU A O 1
ATOM 4298 N N . GLU A 1 587 ? 8.407 -43.290 7.757 1.00 34.47 587 GLU A N 1
ATOM 4299 C CA . GLU A 1 587 ? 8.369 -44.750 7.902 1.00 34.47 587 GLU A CA 1
ATOM 4300 C C . GLU A 1 587 ? 9.500 -45.236 8.816 1.00 34.47 587 GLU A C 1
ATOM 4302 O O . GLU A 1 587 ? 10.686 -45.203 8.483 1.00 34.47 587 GLU A O 1
ATOM 4307 N N . ASP A 1 588 ? 9.100 -45.707 9.994 1.00 39.59 588 ASP A N 1
ATOM 4308 C CA . ASP A 1 588 ? 9.971 -46.298 11.002 1.00 39.59 588 ASP A CA 1
ATOM 4309 C C . ASP A 1 588 ? 10.496 -47.663 10.506 1.00 39.59 588 ASP A C 1
ATOM 4311 O O . ASP A 1 588 ? 9.724 -48.560 10.146 1.00 39.59 588 ASP A O 1
ATOM 4315 N N . HIS A 1 589 ? 11.818 -47.848 10.464 1.00 37.72 589 HIS A N 1
ATOM 4316 C CA . HIS A 1 589 ? 12.447 -49.107 10.051 1.00 37.72 589 HIS A CA 1
ATOM 4317 C C . HIS A 1 589 ? 13.367 -49.654 11.141 1.00 37.72 589 HIS A C 1
ATOM 4319 O O . HIS A 1 589 ? 14.536 -49.290 11.270 1.00 37.72 589 HIS A O 1
ATOM 4325 N N . SER A 1 590 ? 12.826 -50.614 11.894 1.00 40.25 590 SER A N 1
ATOM 4326 C CA . SER A 1 590 ? 13.555 -51.429 12.863 1.00 40.25 590 SER A CA 1
ATOM 4327 C C . SER A 1 590 ? 13.558 -52.914 12.470 1.00 40.25 590 SER A C 1
ATOM 4329 O O . SER A 1 590 ? 12.666 -53.675 12.847 1.00 40.25 590 SER A O 1
ATOM 4331 N N . ASN A 1 591 ? 14.595 -53.328 11.725 1.00 38.09 591 ASN A N 1
ATOM 4332 C CA . ASN A 1 591 ? 15.271 -54.642 11.815 1.00 38.09 591 ASN A CA 1
ATOM 4333 C C . ASN A 1 591 ? 16.532 -54.698 10.937 1.00 38.09 591 ASN A C 1
ATOM 4335 O O . ASN A 1 591 ? 16.388 -54.581 9.702 1.00 38.09 591 ASN A O 1
#